Protein AF-A0A6L7WJX9-F1 (afdb_monomer_lite)

pLDDT: mean 88.28, std 10.83, range [40.16, 98.69]

Structure (mmCIF, N/CA/C/O backbone):
data_AF-A0A6L7WJX9-F1
#
_entry.id   AF-A0A6L7WJX9-F1
#
loop_
_atom_site.group_PDB
_atom_site.id
_atom_site.type_symbol
_atom_site.label_atom_id
_atom_site.label_alt_id
_atom_site.label_comp_id
_atom_site.label_asym_id
_atom_site.label_entity_id
_atom_site.label_seq_id
_atom_site.pdbx_PDB_ins_code
_atom_site.Cartn_x
_atom_site.Cartn_y
_atom_site.Cartn_z
_atom_site.occupancy
_atom_site.B_iso_or_equiv
_atom_site.auth_seq_id
_atom_site.auth_comp_id
_atom_site.auth_asym_id
_atom_site.auth_atom_id
_atom_site.pdbx_PDB_model_num
ATOM 1 N N . MET A 1 1 ? 18.287 21.547 -35.090 1.00 46.03 1 MET A N 1
ATOM 2 C CA . MET A 1 1 ? 19.249 21.208 -36.167 1.00 46.03 1 MET A CA 1
ATOM 3 C C . MET A 1 1 ? 20.548 20.565 -35.655 1.00 46.03 1 MET A C 1
ATOM 5 O O . MET A 1 1 ? 21.441 20.339 -36.454 1.00 46.03 1 MET A O 1
ATOM 9 N N . GLU A 1 2 ? 20.657 20.195 -34.375 1.00 58.66 2 GLU A N 1
ATOM 10 C CA . GLU A 1 2 ? 21.938 19.805 -33.749 1.00 58.66 2 GLU A CA 1
ATOM 11 C C . GLU A 1 2 ? 22.377 18.347 -34.028 1.00 58.66 2 GLU A C 1
ATOM 13 O O . GLU A 1 2 ? 23.565 18.066 -34.090 1.00 58.66 2 GLU A O 1
ATOM 18 N N . PHE A 1 3 ? 21.435 17.431 -34.307 1.00 70.94 3 PHE A N 1
ATOM 19 C CA . PHE A 1 3 ? 21.711 15.992 -34.526 1.00 70.94 3 PHE A CA 1
ATOM 20 C C . PHE A 1 3 ? 21.450 15.503 -35.963 1.00 70.94 3 PHE A C 1
ATOM 22 O O . PHE A 1 3 ? 21.614 14.326 -36.278 1.00 70.94 3 PHE A O 1
ATOM 29 N N . GLY A 1 4 ? 21.054 16.411 -36.862 1.00 78.19 4 GLY A N 1
ATOM 30 C CA . GLY A 1 4 ? 20.925 16.123 -38.293 1.00 78.19 4 GLY A CA 1
ATOM 31 C C . GLY A 1 4 ? 19.706 15.302 -38.742 1.00 78.19 4 GLY A C 1
ATOM 32 O O . GLY A 1 4 ? 19.761 14.775 -39.847 1.00 78.19 4 GLY A O 1
ATOM 33 N N . GLY A 1 5 ? 18.633 15.206 -37.949 1.00 82.44 5 GLY A N 1
ATOM 34 C CA . GLY A 1 5 ? 17.367 14.571 -38.361 1.00 82.44 5 GLY A CA 1
ATOM 35 C C . GLY A 1 5 ? 16.507 15.414 -39.323 1.00 82.44 5 GLY A C 1
ATOM 36 O O . GLY A 1 5 ? 16.820 16.582 -39.564 1.00 82.44 5 GLY A O 1
ATOM 37 N N . ALA A 1 6 ? 15.415 14.827 -39.835 1.00 85.31 6 ALA A N 1
ATOM 38 C CA . ALA A 1 6 ? 14.391 15.482 -40.673 1.00 85.31 6 ALA A CA 1
ATOM 39 C C . ALA A 1 6 ? 14.911 16.174 -41.959 1.00 85.31 6 ALA A C 1
ATOM 41 O O . ALA A 1 6 ? 14.464 17.261 -42.326 1.00 85.31 6 ALA A O 1
ATOM 42 N N . LYS A 1 7 ? 15.872 15.556 -42.652 1.00 89.06 7 LYS A N 1
ATOM 43 C CA . LYS A 1 7 ? 16.527 16.090 -43.860 1.00 89.06 7 LYS A CA 1
ATOM 44 C C . LYS A 1 7 ? 15.906 15.619 -45.170 1.00 89.06 7 LYS A C 1
ATOM 46 O O . LYS A 1 7 ? 15.986 16.335 -46.165 1.00 89.06 7 LYS A O 1
ATOM 51 N N . HIS A 1 8 ? 15.337 14.419 -45.187 1.00 91.00 8 HIS A N 1
ATOM 52 C CA . HIS A 1 8 ? 14.909 13.757 -46.416 1.00 91.00 8 HIS A CA 1
ATOM 53 C C . HIS A 1 8 ? 13.443 13.343 -46.352 1.00 91.00 8 HIS A C 1
ATOM 55 O O . HIS A 1 8 ? 12.904 13.038 -45.288 1.00 91.00 8 HIS A O 1
ATOM 61 N N . GLU A 1 9 ? 12.799 13.338 -47.512 1.00 90.19 9 GLU A N 1
ATOM 62 C CA . GLU A 1 9 ? 11.492 12.715 -47.703 1.00 90.19 9 GLU A CA 1
ATOM 63 C C . GLU A 1 9 ? 11.664 11.235 -48.038 1.00 90.19 9 GLU A C 1
ATOM 65 O O . GLU A 1 9 ? 12.666 10.831 -48.632 1.00 90.19 9 GLU A O 1
ATOM 70 N N . ILE A 1 10 ? 10.693 10.418 -47.634 1.00 90.31 10 ILE A N 1
ATOM 71 C CA . ILE A 1 10 ? 10.711 8.979 -47.874 1.00 90.31 10 ILE A CA 1
ATOM 72 C C . ILE A 1 10 ? 10.043 8.669 -49.216 1.00 90.31 10 ILE A C 1
ATOM 74 O O . ILE A 1 10 ? 8.945 9.151 -49.498 1.00 90.31 10 ILE A O 1
ATOM 78 N N . SER A 1 11 ? 10.711 7.856 -50.037 1.00 90.31 11 SER A N 1
ATOM 79 C CA . SER A 1 11 ? 10.164 7.360 -51.301 1.00 90.31 11 SER A CA 1
ATOM 80 C C . SER A 1 11 ? 9.472 6.024 -51.069 1.00 90.31 11 SER A C 1
ATOM 82 O O . SER A 1 11 ? 10.107 5.063 -50.638 1.00 90.31 11 SER A O 1
ATOM 84 N N . ILE A 1 12 ? 8.172 5.965 -51.345 1.00 90.62 12 ILE A N 1
ATOM 85 C CA . ILE A 1 12 ? 7.315 4.833 -51.002 1.00 90.62 12 ILE A CA 1
ATOM 86 C C . ILE A 1 12 ? 6.754 4.199 -52.272 1.00 90.62 12 ILE A C 1
ATOM 88 O O . ILE A 1 12 ? 6.201 4.867 -53.150 1.00 90.62 12 ILE A O 1
ATOM 92 N N . ARG A 1 13 ? 6.836 2.870 -52.335 1.00 90.56 13 ARG A N 1
ATOM 93 C CA . ARG A 1 13 ? 6.116 2.043 -53.301 1.00 90.56 13 ARG A CA 1
ATOM 94 C C . ARG A 1 13 ? 5.355 0.952 -52.560 1.00 90.56 13 ARG A C 1
ATOM 96 O O . ARG A 1 13 ? 5.950 0.176 -51.822 1.00 90.56 13 ARG A O 1
ATOM 103 N N . ILE A 1 14 ? 4.050 0.875 -52.796 1.00 89.50 14 ILE A N 1
ATOM 104 C CA . ILE A 1 14 ? 3.198 -0.189 -52.262 1.00 89.50 14 ILE A CA 1
ATOM 105 C C . ILE A 1 14 ? 2.921 -1.188 -53.383 1.00 89.50 14 ILE A C 1
ATOM 107 O O . ILE A 1 14 ? 2.525 -0.794 -54.479 1.00 89.50 14 ILE A O 1
ATOM 111 N N . ASP A 1 15 ? 3.182 -2.465 -53.126 1.00 88.00 15 ASP A N 1
ATOM 112 C CA . ASP A 1 15 ? 3.061 -3.541 -54.111 1.00 88.00 15 ASP A CA 1
ATOM 113 C C . ASP A 1 15 ? 2.699 -4.852 -53.408 1.00 88.00 15 ASP A C 1
ATOM 115 O O . ASP A 1 15 ? 3.409 -5.253 -52.491 1.00 88.00 15 ASP A O 1
ATOM 119 N N . ASN A 1 16 ? 1.604 -5.507 -53.805 1.00 84.75 16 ASN A N 1
ATOM 120 C CA . ASN A 1 16 ? 1.129 -6.770 -53.217 1.00 84.75 16 ASN A CA 1
ATOM 121 C C . ASN A 1 16 ? 1.119 -6.785 -51.675 1.00 84.75 16 ASN A C 1
ATOM 123 O O . ASN A 1 16 ? 1.626 -7.713 -51.050 1.00 84.75 16 ASN A O 1
ATOM 127 N N . ASN A 1 17 ? 0.558 -5.738 -51.060 1.00 90.56 17 ASN A N 1
ATOM 128 C CA . ASN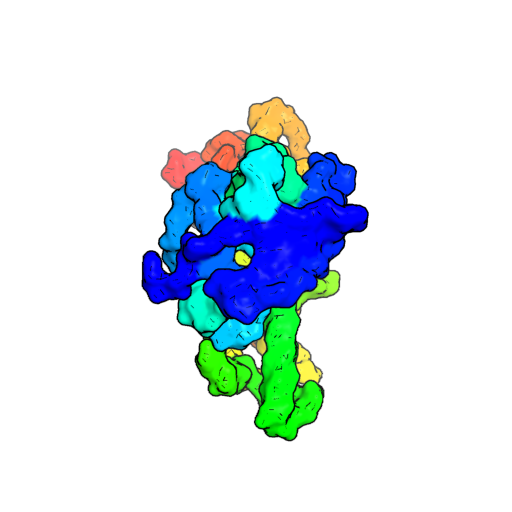 A 1 17 ? 0.503 -5.564 -49.603 1.00 90.56 17 ASN A CA 1
ATOM 129 C C . ASN A 1 17 ? 1.883 -5.463 -48.910 1.00 90.56 17 ASN A C 1
ATOM 131 O O . ASN A 1 17 ? 2.013 -5.681 -47.706 1.00 90.56 17 ASN A O 1
ATOM 135 N N . LEU A 1 18 ? 2.921 -5.106 -49.668 1.00 93.50 18 LEU A N 1
ATOM 136 C CA . LEU A 1 18 ? 4.258 -4.820 -49.163 1.00 93.50 18 LEU A CA 1
ATOM 137 C C . LEU A 1 18 ? 4.560 -3.331 -49.298 1.00 93.50 18 LEU A C 1
ATOM 139 O O . LEU A 1 18 ? 4.374 -2.730 -50.359 1.00 93.50 18 LEU A O 1
ATOM 143 N N . PHE A 1 19 ? 5.081 -2.755 -48.224 1.00 93.19 19 PHE A N 1
ATOM 144 C CA . PHE A 1 19 ? 5.652 -1.421 -48.187 1.00 93.19 19 PHE A CA 1
ATOM 145 C C . PHE A 1 19 ? 7.126 -1.500 -48.593 1.00 93.19 19 PHE A C 1
ATOM 147 O O . PHE A 1 19 ? 7.918 -2.150 -47.909 1.00 93.19 19 PHE A O 1
ATOM 154 N N . LYS A 1 20 ? 7.501 -0.849 -49.698 1.00 93.44 20 LYS A N 1
ATOM 155 C CA . LYS A 1 20 ? 8.874 -0.807 -50.219 1.00 93.44 20 LYS A CA 1
ATOM 156 C C . LYS A 1 20 ? 9.414 0.621 -50.165 1.00 93.44 20 LYS A C 1
ATOM 158 O O . LYS A 1 20 ? 8.763 1.544 -50.654 1.00 93.44 20 LYS A O 1
ATOM 163 N N . THR A 1 21 ? 10.606 0.794 -49.602 1.00 93.06 21 THR A N 1
ATOM 164 C CA . THR A 1 21 ? 11.293 2.090 -49.476 1.00 93.06 21 THR A CA 1
ATOM 165 C C . THR A 1 21 ? 12.809 1.928 -49.591 1.00 93.06 21 THR A C 1
ATOM 167 O O . THR A 1 21 ? 13.328 0.827 -49.449 1.00 93.06 21 THR A O 1
ATOM 170 N N . THR A 1 22 ? 13.524 3.025 -49.832 1.00 92.44 22 THR A N 1
ATOM 171 C CA . THR A 1 22 ? 14.996 3.091 -49.840 1.00 92.44 22 THR A CA 1
ATOM 172 C C . THR A 1 22 ? 15.466 4.411 -49.218 1.00 92.44 22 THR A C 1
ATOM 174 O O . THR A 1 22 ? 14.679 5.362 -49.138 1.00 92.44 22 THR A O 1
ATOM 177 N N . PHE A 1 23 ? 16.719 4.486 -48.758 1.00 92.25 23 PHE A N 1
ATOM 178 C CA . PHE A 1 23 ? 17.256 5.619 -47.996 1.00 92.25 23 PHE A CA 1
ATOM 179 C C . PHE A 1 23 ? 18.545 6.212 -48.617 1.00 92.25 23 PHE A C 1
ATOM 181 O O . PHE A 1 23 ? 19.578 6.325 -47.947 1.00 92.25 23 PHE A O 1
ATOM 188 N N . PRO A 1 24 ? 18.507 6.676 -49.883 1.00 88.75 24 PRO A N 1
ATOM 189 C CA . PRO A 1 24 ? 19.695 7.155 -50.599 1.00 88.75 24 PRO A CA 1
ATOM 190 C C . PRO A 1 24 ? 20.378 8.365 -49.939 1.00 88.75 24 PRO A C 1
ATOM 192 O O . PRO A 1 24 ? 21.584 8.552 -50.077 1.00 88.75 24 PRO A O 1
ATOM 195 N N . GLY A 1 25 ? 19.634 9.176 -49.180 1.00 85.69 25 GLY A N 1
ATOM 196 C CA . GLY A 1 25 ? 20.144 10.347 -48.458 1.00 85.69 25 GLY A CA 1
ATOM 197 C C . GLY A 1 25 ? 21.123 10.011 -47.329 1.00 85.69 25 GLY A C 1
ATOM 198 O O . GLY A 1 25 ? 21.889 10.874 -46.911 1.00 85.69 25 GLY A O 1
ATOM 199 N N . VAL A 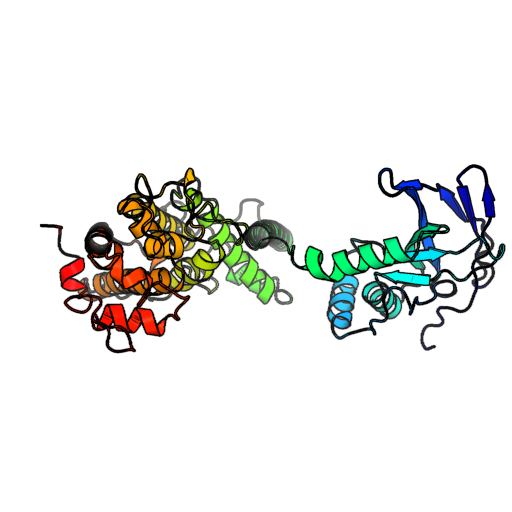1 26 ? 21.152 8.752 -46.877 1.00 88.44 26 VAL A N 1
ATOM 200 C CA . VAL A 1 26 ? 22.156 8.227 -45.933 1.00 88.44 26 VAL A CA 1
ATOM 201 C C . VAL A 1 26 ? 23.060 7.171 -46.576 1.00 88.44 26 VAL A C 1
ATOM 203 O O . VAL A 1 26 ? 23.691 6.394 -45.869 1.00 88.44 26 VAL A O 1
ATOM 206 N N . GLN A 1 27 ? 23.135 7.157 -47.915 1.00 87.94 27 GLN A N 1
ATOM 207 C CA . GLN A 1 27 ? 23.906 6.194 -48.714 1.00 87.94 27 GLN A CA 1
ATOM 208 C C . GLN A 1 27 ? 23.464 4.728 -48.532 1.00 87.94 27 GLN A C 1
ATOM 210 O O . GLN A 1 27 ? 24.220 3.808 -48.830 1.00 87.94 27 GLN A O 1
ATOM 215 N N . ASP A 1 28 ? 22.223 4.512 -48.090 1.00 87.06 28 ASP A N 1
ATOM 216 C CA . ASP A 1 28 ? 21.595 3.199 -47.929 1.00 87.06 28 ASP A CA 1
ATOM 217 C C . ASP A 1 28 ? 20.603 2.988 -49.084 1.00 87.06 28 ASP A C 1
ATOM 219 O O . ASP A 1 28 ? 19.447 3.420 -49.047 1.00 87.06 28 ASP A O 1
ATOM 223 N N . ASN A 1 29 ? 21.107 2.398 -50.170 1.00 88.75 29 ASN A N 1
ATOM 224 C CA . ASN A 1 29 ? 20.351 2.189 -51.408 1.00 88.75 29 ASN A CA 1
ATOM 225 C C . ASN A 1 29 ? 19.578 0.864 -51.425 1.00 88.75 29 ASN A C 1
ATOM 227 O O . ASN A 1 29 ? 18.922 0.553 -52.423 1.00 88.75 29 ASN A O 1
ATOM 231 N N . ASP A 1 30 ? 19.625 0.095 -50.338 1.00 90.44 30 ASP A N 1
ATOM 232 C CA . ASP A 1 30 ? 18.911 -1.167 -50.261 1.00 90.44 30 ASP A CA 1
ATOM 233 C C . ASP A 1 30 ? 17.398 -0.921 -50.238 1.00 90.44 30 ASP A C 1
ATOM 235 O O . ASP A 1 30 ? 16.889 0.068 -49.692 1.00 90.44 30 ASP A O 1
ATOM 239 N N . ILE A 1 31 ? 16.656 -1.824 -50.883 1.00 90.69 31 ILE A N 1
ATOM 240 C CA . ILE A 1 31 ? 15.195 -1.783 -50.871 1.00 90.69 31 ILE A CA 1
ATOM 241 C C . ILE A 1 31 ? 14.721 -2.479 -49.601 1.00 90.69 31 ILE A C 1
ATOM 243 O O . ILE A 1 31 ? 14.689 -3.707 -49.511 1.00 90.69 31 ILE A O 1
ATOM 247 N N . VAL A 1 32 ? 14.282 -1.682 -48.634 1.00 91.88 32 VAL A N 1
ATOM 248 C CA . VAL A 1 32 ? 13.617 -2.178 -47.434 1.00 91.88 32 VAL A CA 1
ATOM 249 C C . VAL A 1 32 ? 12.177 -2.519 -47.779 1.00 91.88 32 VAL A C 1
ATOM 251 O O . VAL A 1 32 ? 11.413 -1.667 -48.233 1.00 91.88 32 VAL A O 1
ATOM 254 N N . THR A 1 33 ? 11.816 -3.779 -47.552 1.00 93.00 33 THR A N 1
ATOM 255 C CA . THR A 1 33 ? 10.471 -4.313 -47.779 1.00 93.00 33 THR A CA 1
ATOM 256 C C . THR A 1 33 ? 9.878 -4.757 -46.448 1.00 93.00 33 THR A C 1
ATOM 258 O O . THR A 1 33 ? 10.530 -5.487 -45.706 1.00 93.00 33 THR A O 1
ATOM 261 N N . SER A 1 34 ? 8.653 -4.330 -46.144 1.00 94.44 34 SER A N 1
ATOM 262 C CA . SER A 1 34 ? 7.945 -4.695 -44.911 1.00 94.44 34 SER A CA 1
ATOM 263 C C . SER A 1 34 ? 6.470 -4.997 -45.200 1.00 94.44 34 SER A C 1
ATOM 265 O O . SER A 1 34 ? 5.883 -4.336 -46.064 1.00 94.44 34 SER A O 1
ATOM 267 N N . PRO A 1 35 ? 5.860 -6.002 -44.549 1.00 96.00 35 PRO A N 1
ATOM 268 C CA . PRO A 1 35 ? 4.443 -6.297 -44.723 1.00 96.00 35 PRO A CA 1
ATOM 269 C C . PRO A 1 35 ? 3.555 -5.159 -44.208 1.00 96.00 35 PRO A C 1
ATOM 271 O O . PRO A 1 35 ? 3.822 -4.551 -43.170 1.00 96.00 35 PRO A O 1
ATOM 274 N N . ILE A 1 36 ? 2.472 -4.893 -44.936 1.00 96.44 36 ILE A N 1
ATOM 275 C CA . ILE A 1 36 ? 1.402 -4.006 -44.484 1.00 96.44 36 ILE A CA 1
ATOM 276 C C . ILE A 1 36 ? 0.379 -4.842 -43.717 1.00 96.44 36 ILE A C 1
ATOM 278 O O . ILE A 1 36 ? -0.118 -5.861 -44.198 1.00 96.44 36 ILE A O 1
ATOM 282 N N . HIS A 1 37 ? 0.064 -4.384 -42.517 1.00 95.75 37 HIS A N 1
ATOM 283 C CA . HIS A 1 37 ? -0.951 -4.943 -41.638 1.00 95.75 37 HIS A CA 1
ATOM 284 C C . HIS A 1 37 ? -2.155 -4.008 -41.572 1.00 95.75 37 HIS A C 1
ATOM 286 O O . HIS A 1 37 ? -2.046 -2.828 -41.911 1.00 95.75 37 HIS A O 1
ATOM 292 N N . GLU A 1 38 ? -3.282 -4.520 -41.093 1.00 94.69 38 GLU A N 1
ATOM 293 C CA . GLU A 1 38 ? -4.502 -3.750 -40.880 1.00 94.69 38 GLU A CA 1
ATOM 294 C C . GLU A 1 38 ? -5.020 -3.984 -39.460 1.00 94.69 38 GLU A C 1
ATOM 296 O O . GLU A 1 38 ? -5.057 -5.118 -38.986 1.00 94.69 38 GLU A O 1
ATOM 301 N N . ASP A 1 39 ? -5.387 -2.909 -38.761 1.00 89.62 39 ASP A N 1
ATOM 302 C CA . ASP A 1 39 ? -6.066 -3.011 -37.470 1.00 89.62 39 ASP A CA 1
ATOM 303 C C . ASP A 1 39 ? -7.482 -3.570 -37.683 1.00 89.62 39 ASP A C 1
ATOM 305 O O . ASP A 1 39 ? -8.339 -2.862 -38.206 1.00 89.62 39 ASP A O 1
ATOM 309 N N . GLU A 1 40 ? -7.752 -4.792 -37.217 1.00 88.75 40 GLU A N 1
ATOM 310 C CA . GLU A 1 40 ? -8.999 -5.535 -37.499 1.00 88.75 40 GLU A CA 1
ATOM 311 C C . GLU A 1 40 ? -10.293 -4.768 -37.175 1.00 88.75 40 GLU A C 1
ATOM 313 O O . GLU A 1 40 ? -11.302 -4.924 -37.856 1.00 88.75 40 GLU A O 1
ATOM 318 N N . ILE A 1 41 ? -10.273 -3.925 -36.138 1.00 84.62 41 ILE A N 1
ATOM 319 C CA . ILE A 1 41 ? -11.445 -3.149 -35.701 1.00 84.62 41 ILE A CA 1
ATOM 320 C C . ILE A 1 41 ? -11.441 -1.737 -36.301 1.00 84.62 41 ILE A C 1
ATOM 322 O O . ILE A 1 41 ? -12.492 -1.185 -36.627 1.00 84.62 41 ILE A O 1
ATOM 326 N N . ALA A 1 42 ? -10.270 -1.104 -36.401 1.00 85.56 42 ALA A N 1
ATOM 327 C CA . ALA A 1 42 ? -10.173 0.297 -36.805 1.00 85.56 42 ALA A CA 1
ATOM 328 C C . ALA A 1 42 ? -10.098 0.485 -38.330 1.00 85.56 42 ALA A C 1
ATOM 330 O O . ALA A 1 42 ? -10.449 1.569 -38.807 1.00 85.56 42 ALA A O 1
ATOM 331 N N . GLY A 1 43 ? -9.659 -0.545 -39.063 1.00 90.69 43 GLY A N 1
ATOM 332 C CA . GLY A 1 43 ? -9.416 -0.534 -40.509 1.00 90.69 43 GLY A CA 1
ATOM 333 C C . GLY A 1 43 ? -8.154 0.234 -40.919 1.00 90.69 43 GLY A C 1
ATOM 334 O O . GLY A 1 43 ? -8.000 0.626 -42.074 1.00 90.69 43 GLY A O 1
ATOM 335 N N . PHE A 1 44 ? -7.261 0.545 -39.974 1.00 92.62 44 PHE A N 1
ATOM 336 C CA . PHE A 1 44 ? -6.057 1.323 -40.260 1.00 92.62 44 PHE A CA 1
ATOM 337 C C . PHE A 1 44 ? -4.932 0.438 -40.766 1.00 92.62 44 PHE A C 1
ATOM 339 O O . PHE A 1 44 ? -4.502 -0.487 -40.080 1.00 92.62 44 PHE A O 1
ATOM 346 N N . ARG A 1 45 ? -4.401 0.783 -41.941 1.00 95.06 45 ARG A N 1
ATOM 347 C CA . ARG A 1 45 ? -3.213 0.138 -42.498 1.00 95.06 45 ARG A CA 1
ATOM 348 C C . ARG A 1 45 ? -1.950 0.678 -41.843 1.00 95.06 45 ARG A C 1
ATOM 350 O O . ARG A 1 45 ? -1.787 1.892 -41.697 1.00 95.06 45 ARG A O 1
ATOM 357 N N . TYR A 1 46 ? -1.031 -0.208 -41.489 1.00 96.06 46 TYR A N 1
ATOM 358 C CA . TYR A 1 46 ? 0.240 0.169 -40.885 1.00 96.06 46 TYR A CA 1
ATOM 359 C C . TYR A 1 46 ? 1.372 -0.799 -41.236 1.00 96.06 46 TYR A C 1
ATOM 361 O O . TYR A 1 46 ? 1.148 -1.933 -41.643 1.00 96.06 46 TYR A O 1
ATOM 369 N N . THR A 1 47 ? 2.608 -0.351 -41.042 1.00 96.62 47 THR A N 1
ATOM 370 C CA . THR A 1 47 ? 3.823 -1.166 -41.180 1.00 96.62 47 THR A CA 1
ATOM 371 C C . THR A 1 47 ? 4.793 -0.877 -40.034 1.00 96.62 47 THR A C 1
ATOM 373 O O . THR A 1 47 ? 4.748 0.201 -39.437 1.00 96.62 47 THR A O 1
ATOM 376 N N . PHE A 1 48 ? 5.694 -1.812 -39.730 1.00 95.44 48 PHE A N 1
ATOM 377 C CA . PHE A 1 48 ? 6.809 -1.587 -38.808 1.00 95.44 48 PHE A CA 1
ATOM 378 C C . PHE A 1 48 ? 8.113 -1.418 -39.582 1.00 95.44 48 PHE A C 1
ATOM 380 O O . PHE A 1 48 ? 8.418 -2.209 -40.478 1.00 95.44 48 PHE A O 1
ATOM 387 N N . LEU A 1 49 ? 8.880 -0.380 -39.247 1.00 94.31 49 LEU A N 1
ATOM 388 C CA . LEU A 1 49 ? 10.144 -0.052 -39.907 1.00 94.31 49 LEU A CA 1
ATOM 389 C C . LEU A 1 49 ? 11.181 0.431 -38.890 1.00 94.31 49 LEU A C 1
ATOM 391 O O . LEU A 1 49 ? 10.842 1.119 -37.930 1.00 94.31 49 LEU A O 1
ATOM 395 N N . ASN A 1 50 ? 12.455 0.121 -39.137 1.00 93.12 50 ASN A N 1
ATOM 396 C CA . ASN A 1 50 ? 13.582 0.721 -38.425 1.00 93.12 50 ASN A CA 1
ATOM 397 C C . ASN A 1 50 ? 14.214 1.823 -39.289 1.00 93.12 50 ASN A C 1
ATOM 399 O O . ASN A 1 50 ? 14.928 1.541 -40.261 1.00 93.12 50 ASN A O 1
ATOM 403 N N . LEU A 1 51 ? 13.918 3.077 -38.959 1.00 93.19 51 LEU A N 1
ATOM 404 C CA . LEU A 1 51 ? 14.102 4.223 -39.848 1.00 93.19 51 LEU A CA 1
ATOM 405 C C . LEU A 1 51 ? 15.286 5.101 -39.430 1.00 93.19 51 LEU A C 1
ATOM 407 O O . LEU A 1 51 ? 15.406 5.395 -38.238 1.00 93.19 51 LEU A O 1
ATOM 411 N N . PRO A 1 52 ? 16.122 5.569 -40.377 1.00 93.94 52 PRO A N 1
ATOM 412 C CA . PRO A 1 52 ? 17.141 6.575 -40.091 1.00 93.94 52 PRO A CA 1
ATOM 413 C C . PRO A 1 52 ? 16.510 7.898 -39.645 1.00 93.94 52 PRO A C 1
ATOM 415 O O . PRO A 1 52 ? 15.495 8.331 -40.199 1.00 93.94 52 PRO A O 1
ATOM 418 N N . ILE A 1 53 ? 17.122 8.570 -38.669 1.00 93.06 53 ILE A N 1
ATOM 419 C CA . ILE A 1 53 ? 16.591 9.815 -38.084 1.00 93.06 53 ILE A CA 1
ATOM 420 C C . ILE A 1 53 ? 16.500 10.966 -39.097 1.00 93.06 53 ILE A C 1
ATOM 422 O O . ILE A 1 53 ? 15.699 11.886 -38.942 1.00 93.06 53 ILE A O 1
ATOM 426 N N . GLU A 1 54 ? 17.287 10.901 -40.168 1.00 93.44 54 GLU A N 1
ATOM 427 C CA . GLU A 1 54 ? 17.302 11.834 -41.289 1.00 93.44 54 GLU A CA 1
ATOM 428 C C . GLU A 1 54 ? 15.979 11.833 -42.073 1.00 93.44 54 GLU A C 1
ATOM 430 O O . GLU A 1 54 ? 15.663 12.826 -42.723 1.00 93.44 54 GLU A O 1
ATOM 435 N N . TYR A 1 55 ? 15.187 10.761 -41.984 1.00 91.88 55 TYR A N 1
ATOM 436 C CA . TYR A 1 55 ? 13.886 10.616 -42.651 1.00 91.88 55 TYR A CA 1
ATOM 437 C C . TYR A 1 55 ? 12.691 10.836 -41.712 1.00 91.88 55 TYR A C 1
ATOM 439 O O . TYR A 1 55 ? 11.542 10.800 -42.154 1.00 91.88 55 TYR A O 1
ATOM 447 N N . LEU A 1 56 ? 12.943 11.056 -40.418 1.00 90.94 56 LEU A N 1
ATOM 448 C CA . LEU A 1 56 ? 11.912 11.236 -39.400 1.00 90.94 56 LEU A CA 1
ATOM 449 C C . LEU A 1 56 ? 11.638 12.725 -39.176 1.00 90.94 56 LEU A C 1
ATOM 451 O O . LEU A 1 56 ? 12.506 13.458 -38.705 1.00 90.94 56 LEU A O 1
ATOM 455 N N . HIS A 1 57 ? 10.420 13.161 -39.489 1.00 89.06 57 HIS A N 1
ATOM 456 C CA . HIS A 1 57 ? 9.934 14.524 -39.265 1.00 89.06 57 HIS A CA 1
ATOM 457 C C . HIS A 1 57 ? 9.064 14.568 -38.010 1.00 89.06 57 HIS A C 1
ATOM 459 O O . HIS A 1 57 ? 8.455 13.570 -37.635 1.00 89.06 57 HIS A O 1
ATOM 465 N N . HIS A 1 58 ? 8.988 15.714 -37.346 1.00 83.94 58 HIS A N 1
ATOM 466 C CA . HIS A 1 58 ? 8.082 15.905 -36.214 1.00 83.94 58 HIS A CA 1
ATOM 467 C C . HIS A 1 58 ? 6.685 16.297 -36.718 1.00 83.94 58 HIS A C 1
ATOM 469 O O . HIS A 1 58 ? 6.569 17.084 -37.658 1.00 83.94 58 HIS A O 1
ATOM 475 N N . ASP A 1 59 ? 5.637 15.716 -36.129 1.00 79.69 59 ASP A N 1
ATOM 476 C CA . ASP A 1 59 ? 4.258 16.135 -36.373 1.00 79.69 59 ASP A CA 1
ATOM 477 C C . ASP A 1 59 ? 3.800 17.146 -35.311 1.00 79.69 59 ASP A C 1
ATOM 479 O O . ASP A 1 59 ? 3.562 16.777 -34.159 1.00 79.69 59 ASP A O 1
ATOM 483 N N . ASP A 1 60 ? 3.648 18.407 -35.716 1.00 70.44 60 ASP A N 1
ATOM 484 C CA . ASP A 1 60 ? 3.172 19.491 -34.845 1.00 70.44 60 ASP A CA 1
ATOM 485 C C . ASP A 1 60 ? 1.640 19.499 -34.668 1.00 70.44 60 ASP A C 1
ATOM 487 O O . ASP A 1 60 ? 1.113 20.259 -33.857 1.00 70.44 60 ASP A O 1
ATOM 491 N N . HIS A 1 61 ? 0.899 18.695 -35.439 1.00 67.75 61 HIS A N 1
ATOM 492 C CA . HIS A 1 61 ? -0.559 18.774 -35.530 1.00 67.75 61 HIS A CA 1
ATOM 493 C C . HIS A 1 61 ? -1.255 17.787 -34.588 1.00 67.75 61 HIS A C 1
ATOM 495 O O . HIS A 1 61 ? -2.144 18.171 -33.831 1.00 67.75 61 HIS A O 1
ATOM 501 N N . ILE A 1 62 ? -0.828 16.522 -34.587 1.00 62.31 62 ILE A N 1
ATOM 502 C CA . ILE A 1 62 ? -1.453 15.466 -33.778 1.00 62.31 62 ILE A CA 1
ATOM 503 C C . ILE A 1 62 ? -0.987 15.512 -32.315 1.00 62.31 62 ILE A C 1
ATOM 505 O O . ILE A 1 62 ? -1.701 15.075 -31.406 1.00 62.31 62 ILE A O 1
ATOM 509 N N . ASN A 1 63 ? 0.216 16.030 -32.054 1.00 62.38 63 ASN A N 1
ATOM 510 C CA . ASN A 1 63 ? 0.740 16.160 -30.698 1.00 62.38 63 ASN A CA 1
ATOM 511 C C . ASN A 1 63 ? 1.746 17.322 -30.587 1.00 62.38 63 ASN A C 1
ATOM 513 O O . ASN A 1 63 ? 2.953 17.096 -30.675 1.00 62.38 63 ASN A O 1
ATOM 517 N N . PRO A 1 64 ? 1.274 18.550 -30.314 1.00 58.53 64 PRO A N 1
ATOM 518 C CA . PRO A 1 64 ? 2.098 19.767 -30.299 1.00 58.53 64 PRO A CA 1
ATOM 519 C C . PRO A 1 64 ? 3.001 19.901 -29.054 1.00 58.53 64 PRO A C 1
ATOM 521 O O . PRO A 1 64 ? 3.448 20.994 -28.705 1.00 58.53 64 PRO A O 1
ATOM 524 N N . ARG A 1 65 ? 3.218 18.823 -28.290 1.00 61.00 65 ARG A N 1
ATOM 525 C CA . ARG A 1 65 ? 3.924 18.895 -27.004 1.00 61.00 65 ARG A CA 1
ATOM 526 C C . ARG A 1 65 ? 5.431 19.000 -27.216 1.00 61.00 65 ARG A C 1
ATOM 528 O O . ARG A 1 65 ? 6.058 18.082 -27.726 1.00 61.00 65 ARG A O 1
ATOM 535 N N . ALA A 1 66 ? 6.022 20.073 -26.697 1.00 60.06 66 ALA A N 1
ATOM 536 C CA . ALA A 1 66 ? 7.471 20.226 -26.646 1.00 60.06 66 ALA A CA 1
ATOM 537 C C . ALA A 1 66 ? 8.154 19.110 -25.822 1.00 60.06 66 ALA A C 1
ATOM 539 O O . ALA A 1 66 ? 7.575 18.514 -24.900 1.00 60.06 66 ALA A O 1
ATOM 540 N N . ILE A 1 67 ? 9.430 18.852 -26.128 1.00 64.12 67 ILE A N 1
ATOM 541 C CA . ILE A 1 67 ? 10.280 17.948 -25.345 1.00 64.12 67 ILE A CA 1
ATOM 542 C C . ILE A 1 67 ? 10.380 18.501 -23.913 1.00 64.12 67 ILE A C 1
ATOM 544 O O . ILE A 1 67 ? 10.835 19.619 -23.697 1.00 64.12 67 ILE A O 1
ATOM 548 N N . GLY A 1 68 ? 9.901 17.730 -22.935 1.00 61.41 68 GLY A N 1
ATOM 549 C CA . GLY A 1 68 ? 9.727 18.164 -21.547 1.00 61.41 68 GLY A CA 1
ATOM 550 C C . GLY A 1 68 ? 10.721 17.520 -20.579 1.00 61.41 68 GLY A C 1
ATOM 551 O O . GLY A 1 68 ? 11.544 16.685 -20.953 1.00 61.41 68 GLY A O 1
ATOM 552 N N . SER A 1 69 ? 10.585 17.853 -19.293 1.00 55.97 69 SER A N 1
ATOM 553 C CA . SER A 1 69 ? 11.496 17.476 -18.196 1.00 55.97 69 SER A CA 1
ATOM 554 C C . SER A 1 69 ? 11.691 15.967 -17.958 1.00 55.97 69 SER A C 1
ATOM 556 O O . SER A 1 69 ? 12.646 15.573 -17.291 1.00 55.97 69 SER A O 1
ATOM 558 N N . ASN A 1 70 ? 10.842 15.101 -18.524 1.00 62.16 70 ASN A N 1
ATOM 559 C CA . ASN A 1 70 ? 10.968 13.640 -18.413 1.00 62.16 70 ASN A CA 1
ATOM 560 C C . ASN A 1 70 ? 12.079 13.034 -19.288 1.00 62.16 70 ASN A C 1
ATOM 562 O O . ASN A 1 70 ? 12.379 11.850 -19.142 1.00 62.16 70 ASN A O 1
ATOM 566 N N . LEU A 1 71 ? 12.704 13.823 -20.167 1.00 77.81 71 LEU A N 1
ATOM 567 C CA . LEU A 1 71 ? 13.771 13.356 -21.053 1.00 77.81 71 LEU A CA 1
ATOM 568 C C . LEU A 1 71 ? 14.961 12.770 -20.277 1.00 77.81 71 LEU A C 1
ATOM 570 O O . LEU A 1 71 ? 15.461 11.710 -20.637 1.00 77.81 71 LEU A O 1
ATOM 574 N N . LYS A 1 72 ? 15.362 13.411 -19.171 1.00 75.19 72 LYS A N 1
ATOM 575 C CA . LYS A 1 72 ? 16.504 12.972 -18.353 1.00 75.19 72 LYS A CA 1
ATOM 576 C C . LYS A 1 72 ? 16.340 11.535 -17.846 1.00 75.19 72 LYS A C 1
ATOM 578 O O . LYS A 1 72 ? 17.271 10.747 -17.937 1.00 75.19 72 LYS A O 1
ATOM 583 N N . LYS A 1 73 ? 15.138 11.182 -17.378 1.00 77.88 73 LYS A N 1
ATOM 584 C CA . LYS A 1 73 ? 14.835 9.829 -16.886 1.00 77.88 73 LYS A CA 1
ATOM 585 C C . LYS A 1 73 ? 14.936 8.787 -17.999 1.00 77.88 73 LYS A C 1
ATOM 587 O O . LYS A 1 73 ? 15.476 7.718 -17.777 1.00 77.88 73 LYS A O 1
ATOM 592 N N . LEU A 1 74 ? 14.448 9.109 -19.198 1.00 81.88 74 LEU A N 1
ATOM 593 C CA . LEU A 1 74 ? 14.533 8.204 -20.350 1.00 81.88 74 LEU A CA 1
ATOM 594 C C . LEU A 1 74 ? 15.977 7.995 -20.819 1.00 81.88 74 LEU A C 1
ATOM 596 O O . LEU A 1 74 ? 16.338 6.879 -21.176 1.00 81.88 74 LEU A O 1
ATOM 600 N N . ILE A 1 75 ? 16.804 9.045 -20.789 1.00 84.31 75 ILE A N 1
ATOM 601 C CA . ILE A 1 75 ? 18.240 8.930 -21.077 1.00 84.31 75 ILE A CA 1
ATOM 602 C C . ILE A 1 75 ? 18.901 7.988 -20.065 1.00 84.31 75 ILE A C 1
ATOM 604 O O . ILE A 1 75 ? 19.631 7.091 -20.469 1.00 84.31 75 ILE A O 1
ATOM 608 N N . GLU A 1 76 ? 18.623 8.152 -18.768 1.00 80.75 76 GLU A N 1
ATOM 609 C CA . GLU A 1 76 ? 19.162 7.277 -17.718 1.00 80.75 76 GLU A CA 1
ATOM 610 C C . GLU A 1 76 ? 18.731 5.812 -17.902 1.00 80.75 76 GLU A C 1
ATOM 612 O O . GLU A 1 76 ? 19.561 4.916 -17.771 1.00 80.75 76 GLU A O 1
ATOM 617 N N . GLU A 1 77 ? 17.464 5.556 -18.239 1.00 84.56 77 GLU A N 1
ATOM 618 C CA . GLU A 1 77 ? 16.944 4.205 -18.501 1.00 84.56 77 GLU A CA 1
ATOM 619 C C . GLU A 1 77 ? 17.657 3.528 -19.679 1.00 84.56 77 GLU A C 1
ATOM 621 O O . GLU A 1 77 ? 18.174 2.420 -19.545 1.00 84.56 77 GLU A O 1
ATOM 626 N N . PHE A 1 78 ? 17.747 4.208 -20.824 1.00 86.62 78 PHE A N 1
ATOM 627 C CA . PHE A 1 78 ? 18.411 3.658 -22.007 1.00 86.62 78 PHE A CA 1
ATOM 628 C C . PHE A 1 78 ? 19.927 3.530 -21.819 1.00 86.62 78 PHE A C 1
ATOM 630 O O . PHE A 1 78 ? 20.522 2.566 -22.294 1.00 86.62 78 PHE A O 1
ATOM 637 N N . HIS A 1 79 ? 20.556 4.439 -21.068 1.00 84.12 79 HIS A N 1
ATOM 638 C CA . HIS A 1 79 ? 21.971 4.333 -20.707 1.00 84.12 79 HIS A CA 1
ATOM 639 C C . HIS A 1 79 ? 22.261 3.097 -19.838 1.00 84.12 79 HIS A C 1
ATOM 641 O O . HIS A 1 79 ? 23.357 2.546 -19.896 1.00 84.12 79 HIS A O 1
ATOM 647 N N . LYS A 1 80 ? 21.287 2.617 -19.050 1.00 82.75 80 LYS A N 1
ATOM 648 C CA . LYS A 1 80 ? 21.394 1.352 -18.296 1.00 82.75 80 LYS A CA 1
ATOM 649 C C . LYS A 1 80 ? 21.217 0.100 -19.168 1.00 82.75 80 LYS A C 1
ATOM 651 O O . LYS A 1 80 ? 21.234 -1.005 -18.636 1.00 82.75 80 LYS A O 1
ATOM 656 N N . GLY A 1 81 ? 21.025 0.249 -20.481 1.00 83.06 81 GLY A N 1
ATOM 657 C CA . GLY A 1 81 ? 20.803 -0.864 -21.405 1.00 83.06 81 GLY A CA 1
ATOM 658 C C . GLY A 1 81 ? 19.381 -1.433 -21.377 1.00 83.06 81 GLY A C 1
ATOM 659 O O . GLY A 1 81 ? 19.138 -2.484 -21.966 1.00 83.06 81 GLY A O 1
ATOM 660 N N . LEU A 1 82 ? 18.430 -0.762 -20.715 1.00 78.94 82 LEU A N 1
ATOM 661 C CA . LEU A 1 82 ? 17.030 -1.189 -20.703 1.00 78.94 82 LEU A CA 1
ATOM 662 C C . LEU A 1 82 ? 16.370 -0.872 -22.059 1.00 78.94 82 LEU A C 1
ATOM 664 O O . LEU A 1 82 ? 16.542 0.235 -22.576 1.00 78.94 82 LEU A O 1
ATOM 668 N N . PRO A 1 83 ? 15.614 -1.807 -22.668 1.00 83.19 83 PRO A N 1
ATOM 669 C CA . PRO A 1 83 ? 15.083 -1.620 -24.014 1.00 83.19 83 PRO A CA 1
ATOM 670 C C . PRO A 1 83 ? 13.872 -0.678 -24.051 1.00 83.19 83 PRO A C 1
ATOM 672 O O . PRO A 1 83 ? 13.088 -0.569 -23.106 1.00 83.19 83 PRO A O 1
ATOM 675 N N . GLN A 1 84 ? 13.646 -0.047 -25.206 1.00 85.06 84 GLN A N 1
ATOM 676 C CA . GLN A 1 84 ? 12.381 0.636 -25.476 1.00 85.06 84 GLN A CA 1
ATOM 677 C C . GLN A 1 84 ? 11.261 -0.394 -25.670 1.00 85.06 84 GLN A C 1
ATOM 679 O O . GLN A 1 84 ? 11.197 -1.064 -26.693 1.00 85.06 84 GLN A O 1
ATOM 684 N N . LEU A 1 85 ? 10.334 -0.458 -24.713 1.00 83.31 85 LEU A N 1
ATOM 685 C CA . LEU A 1 85 ? 9.229 -1.427 -24.739 1.00 83.31 85 LEU A CA 1
ATOM 686 C C . LEU A 1 85 ? 8.156 -1.137 -25.801 1.00 83.31 85 LEU A C 1
ATOM 688 O O . LEU A 1 85 ? 7.506 -2.051 -26.287 1.00 83.31 85 LEU A O 1
ATOM 692 N N . HIS A 1 86 ? 7.929 0.135 -26.137 1.00 84.94 86 HIS A N 1
ATOM 693 C CA . HIS A 1 86 ? 6.894 0.548 -27.094 1.00 84.94 86 HIS A CA 1
ATOM 694 C C . HIS A 1 86 ? 7.504 1.434 -28.169 1.00 84.94 86 HIS A C 1
ATOM 696 O O . HIS A 1 86 ? 8.072 2.474 -27.817 1.00 84.94 86 HIS A O 1
ATOM 702 N N . VAL A 1 87 ? 7.347 1.047 -29.438 1.00 90.44 87 VAL A N 1
ATOM 703 C CA . VAL A 1 87 ? 7.834 1.769 -30.627 1.00 90.44 87 VAL A CA 1
ATOM 704 C C . VAL A 1 87 ? 7.227 3.167 -30.758 1.00 90.44 87 VAL A C 1
ATOM 706 O O . VAL A 1 87 ? 6.167 3.450 -30.198 1.00 90.44 87 VAL A O 1
ATOM 709 N N . SER A 1 88 ? 7.910 4.048 -31.487 1.00 91.38 88 SER A N 1
ATOM 710 C CA . SER A 1 88 ? 7.361 5.366 -31.824 1.00 91.38 88 SER A CA 1
ATOM 711 C C . SER A 1 88 ? 6.252 5.226 -32.867 1.00 91.38 88 SER A C 1
ATOM 713 O O . SER A 1 88 ? 6.252 4.274 -33.651 1.00 91.38 88 SER A O 1
ATOM 715 N N . LEU A 1 89 ? 5.316 6.173 -32.893 1.00 93.06 89 LEU A N 1
ATOM 716 C CA . LEU A 1 89 ? 4.215 6.178 -33.854 1.00 93.06 89 LEU A CA 1
ATOM 717 C C . LEU A 1 89 ? 4.408 7.306 -34.861 1.00 93.06 89 LEU A C 1
ATOM 719 O O . LEU A 1 89 ? 4.657 8.457 -34.487 1.00 93.06 89 LEU A O 1
ATOM 723 N N . GLY A 1 90 ? 4.279 6.965 -36.138 1.00 92.75 90 GLY A N 1
ATOM 724 C CA . GLY A 1 90 ? 4.350 7.921 -37.229 1.00 92.75 90 GLY A CA 1
ATOM 725 C C . GLY A 1 90 ? 3.289 7.682 -38.289 1.00 92.75 90 GLY A C 1
ATOM 726 O O . GLY A 1 90 ? 2.600 6.664 -38.283 1.00 92.75 90 GLY A O 1
ATOM 727 N N . LEU A 1 91 ? 3.156 8.636 -39.200 1.00 92.56 91 LEU A N 1
ATOM 728 C CA . LEU A 1 91 ? 2.234 8.563 -40.326 1.00 92.56 91 LEU A CA 1
ATOM 729 C C . LEU A 1 91 ? 2.909 9.002 -41.620 1.00 92.56 91 LEU A C 1
ATOM 731 O O . LEU A 1 91 ? 3.850 9.803 -41.610 1.00 92.56 91 LEU A O 1
ATOM 735 N N . VAL A 1 92 ? 2.392 8.480 -42.726 1.00 92.62 92 VAL A N 1
ATOM 736 C CA . VAL A 1 92 ? 2.733 8.890 -44.088 1.00 92.62 92 VAL A CA 1
ATOM 737 C C . VAL A 1 92 ? 1.458 9.101 -44.892 1.00 92.62 92 VAL A C 1
ATOM 739 O O . VAL A 1 92 ? 0.482 8.367 -44.729 1.00 92.62 92 VAL A O 1
ATOM 742 N N . ASP A 1 93 ? 1.491 10.096 -45.775 1.00 88.12 93 ASP A N 1
ATOM 743 C CA . ASP A 1 93 ? 0.434 10.344 -46.752 1.00 88.12 93 ASP A CA 1
ATOM 744 C C . ASP A 1 93 ? 0.991 10.093 -48.153 1.00 88.12 93 ASP A C 1
ATOM 746 O O . ASP A 1 93 ? 1.838 10.847 -48.641 1.00 88.12 93 ASP A O 1
ATOM 750 N N . THR A 1 94 ? 0.546 9.002 -48.765 1.00 85.81 94 THR A N 1
ATOM 751 C CA . THR A 1 94 ? 0.939 8.557 -50.106 1.00 85.81 94 THR A CA 1
ATOM 752 C C . THR A 1 94 ? -0.017 9.056 -51.192 1.00 85.81 94 THR A C 1
ATOM 754 O O . THR A 1 94 ? 0.265 8.901 -52.381 1.00 85.81 94 THR A O 1
ATOM 757 N N . ARG A 1 95 ? -1.123 9.720 -50.818 1.00 80.38 95 ARG A N 1
ATOM 758 C CA . ARG A 1 95 ? -2.141 10.223 -51.760 1.00 80.38 95 ARG A CA 1
ATOM 759 C C . ARG A 1 95 ? -1.621 11.368 -52.629 1.00 80.38 95 ARG A C 1
ATOM 761 O O . ARG A 1 95 ? -2.076 11.537 -53.755 1.00 80.38 95 ARG A O 1
ATOM 768 N N . ASN A 1 96 ? -0.641 12.120 -52.125 1.00 66.81 96 ASN A N 1
ATOM 769 C CA . ASN A 1 96 ? -0.085 13.310 -52.778 1.00 66.81 96 ASN A CA 1
ATOM 770 C C . ASN A 1 96 ? 1.221 13.052 -53.556 1.00 66.81 96 ASN A C 1
ATOM 772 O O . ASN A 1 96 ? 1.842 14.000 -54.035 1.00 66.81 96 ASN A O 1
ATOM 776 N N . GLY A 1 97 ? 1.648 11.792 -53.707 1.00 71.25 97 GLY A N 1
ATOM 777 C CA . GLY A 1 97 ? 2.826 11.431 -54.497 1.00 71.25 97 GLY A CA 1
ATOM 778 C C . GLY A 1 97 ? 3.648 10.288 -53.905 1.00 71.25 97 GLY A C 1
ATOM 779 O O . GLY A 1 97 ? 3.348 9.751 -52.843 1.00 71.25 97 GLY A O 1
ATOM 780 N N . ARG A 1 98 ? 4.718 9.909 -54.617 1.00 71.44 98 ARG A N 1
ATOM 781 C CA . ARG A 1 98 ? 5.629 8.823 -54.202 1.00 71.44 98 ARG A CA 1
ATOM 782 C C . ARG A 1 98 ? 6.648 9.243 -53.141 1.00 71.44 98 ARG A C 1
ATOM 784 O O . ARG A 1 98 ? 7.184 8.373 -52.470 1.00 71.44 98 ARG A O 1
ATOM 791 N N . SER A 1 99 ? 6.922 10.540 -53.013 1.00 83.50 99 SER A N 1
ATOM 792 C CA . SER A 1 99 ? 7.794 11.112 -51.982 1.00 83.50 99 SER A CA 1
ATOM 793 C C . SER A 1 99 ? 6.928 11.837 -50.964 1.00 83.50 99 SER A C 1
ATOM 795 O O . SER A 1 99 ? 6.082 12.641 -51.353 1.00 83.50 99 SER A O 1
ATOM 797 N N . THR A 1 100 ? 7.097 11.534 -49.680 1.00 89.88 100 THR A N 1
ATOM 798 C CA . THR A 1 100 ? 6.310 12.160 -48.612 1.00 89.88 100 THR A CA 1
ATOM 799 C C . THR A 1 100 ? 7.123 12.307 -47.335 1.00 89.88 100 THR A C 1
ATOM 801 O O . THR A 1 100 ? 8.162 11.671 -47.148 1.00 89.88 100 THR A O 1
ATOM 804 N N . LYS A 1 101 ? 6.656 13.160 -46.424 1.00 90.06 101 LYS A N 1
ATOM 805 C CA . LYS A 1 101 ? 7.268 13.317 -45.102 1.00 90.06 101 LYS A CA 1
ATOM 806 C C . LYS A 1 101 ? 6.674 12.291 -44.154 1.00 90.06 101 LYS A C 1
ATOM 808 O O . LYS A 1 101 ? 5.468 12.292 -43.921 1.00 90.06 101 LYS A O 1
ATOM 813 N N . LEU A 1 102 ? 7.530 11.465 -43.562 1.00 90.81 102 LEU A N 1
ATOM 814 C CA . LEU A 1 102 ? 7.134 10.594 -42.465 1.00 90.81 102 LEU A CA 1
ATOM 815 C C . LEU A 1 102 ? 7.173 11.382 -41.163 1.00 90.81 102 LEU A C 1
ATOM 817 O O . LEU A 1 102 ? 8.245 11.795 -40.720 1.00 90.81 102 LEU A O 1
ATOM 821 N N . LYS A 1 103 ? 6.004 11.599 -40.564 1.00 90.31 103 LYS A N 1
ATOM 822 C CA . LYS A 1 103 ? 5.862 12.450 -39.381 1.00 90.31 103 LYS A CA 1
ATOM 823 C C . LYS A 1 103 ? 5.605 11.619 -38.128 1.00 90.31 103 LYS A C 1
ATOM 825 O O . LYS A 1 103 ? 4.679 10.814 -38.109 1.00 90.31 103 LYS A O 1
ATOM 830 N N . ILE A 1 104 ? 6.411 11.813 -37.085 1.00 89.25 104 ILE A N 1
ATOM 831 C CA . ILE A 1 104 ? 6.261 11.196 -35.763 1.00 89.25 104 ILE A CA 1
ATOM 832 C C . ILE A 1 104 ? 5.373 12.073 -34.885 1.00 89.25 104 ILE A C 1
ATOM 834 O O . ILE A 1 104 ? 5.730 13.207 -34.551 1.00 89.25 104 ILE A O 1
ATOM 838 N N . PHE A 1 105 ? 4.264 11.499 -34.429 1.00 86.50 105 PHE A N 1
ATOM 839 C CA . PHE A 1 105 ? 3.298 12.172 -33.561 1.00 86.50 105 PHE A CA 1
ATOM 840 C C . PHE A 1 105 ? 3.277 11.622 -32.124 1.00 86.50 105 PHE A C 1
ATOM 842 O O . PHE A 1 105 ? 2.808 12.303 -31.213 1.00 86.50 105 PHE A O 1
ATOM 849 N N . ASP A 1 106 ? 3.817 10.426 -31.872 1.00 83.00 106 ASP A N 1
ATOM 850 C CA . ASP A 1 106 ? 3.959 9.888 -30.513 1.00 83.00 106 ASP A CA 1
ATOM 851 C C . ASP A 1 106 ? 5.289 9.140 -30.325 1.00 83.00 106 ASP A C 1
ATOM 853 O O . ASP A 1 106 ? 5.839 8.550 -31.254 1.00 83.00 106 ASP A O 1
ATOM 857 N N . GLY A 1 107 ? 5.843 9.199 -29.112 1.00 82.19 107 GLY A N 1
ATOM 858 C CA . GLY A 1 107 ? 7.181 8.686 -28.791 1.00 82.19 107 GLY A CA 1
ATOM 859 C C . GLY A 1 107 ? 8.321 9.702 -28.940 1.00 82.19 107 GLY A C 1
ATOM 860 O O . GLY A 1 107 ? 9.488 9.322 -28.892 1.00 82.19 107 GLY A O 1
ATOM 861 N N . GLN A 1 108 ? 8.018 10.997 -29.061 1.00 80.56 108 GLN A N 1
ATOM 862 C CA . GLN A 1 108 ? 9.003 12.064 -29.306 1.00 80.56 108 GLN A CA 1
ATOM 863 C C . GLN A 1 108 ? 10.082 12.166 -28.210 1.00 80.56 108 GLN A C 1
ATOM 865 O O . GLN A 1 108 ? 11.264 12.275 -28.528 1.00 80.56 108 GLN A O 1
ATOM 870 N N . HIS A 1 109 ? 9.723 12.050 -26.921 1.00 81.94 109 HIS A N 1
ATOM 871 C CA . HIS A 1 109 ? 10.715 12.048 -25.830 1.00 81.94 109 HIS A CA 1
ATOM 872 C C . HIS A 1 109 ? 11.616 10.806 -25.857 1.00 81.94 109 HIS A C 1
ATOM 874 O O . HIS A 1 109 ? 12.788 10.907 -25.510 1.00 81.94 109 HIS A O 1
ATOM 880 N N . LYS A 1 110 ? 11.095 9.647 -26.287 1.00 86.44 110 LYS A N 1
ATOM 881 C CA . LYS A 1 110 ? 11.882 8.406 -26.415 1.00 86.44 110 LYS A CA 1
ATOM 882 C C . LYS A 1 110 ? 12.862 8.510 -27.579 1.00 86.44 110 LYS A C 1
ATOM 884 O O . LYS A 1 110 ? 14.046 8.247 -27.398 1.00 86.44 110 LYS A O 1
ATOM 889 N N . ALA A 1 111 ? 12.370 8.966 -28.733 1.00 86.56 111 ALA A N 1
ATOM 890 C CA . ALA A 1 111 ? 13.180 9.234 -29.913 1.00 86.56 111 ALA A CA 1
ATOM 891 C C . ALA A 1 111 ? 14.314 10.216 -29.587 1.00 86.56 111 ALA A C 1
ATOM 893 O O . ALA A 1 111 ? 15.475 9.919 -29.846 1.00 86.56 111 ALA A O 1
ATOM 894 N N . ALA A 1 112 ? 13.999 11.339 -28.935 1.00 87.25 112 ALA A N 1
ATOM 895 C CA . ALA A 1 112 ? 14.996 12.319 -28.520 1.00 87.25 112 ALA A CA 1
ATOM 896 C C . ALA A 1 112 ? 16.036 11.734 -27.548 1.00 87.25 112 ALA A C 1
ATOM 898 O O . ALA A 1 112 ? 17.227 11.963 -27.734 1.00 87.25 112 ALA A O 1
ATOM 899 N N . ALA A 1 113 ? 15.615 10.954 -26.544 1.00 87.81 113 ALA A N 1
ATOM 900 C CA . ALA A 1 113 ? 16.534 10.336 -25.585 1.00 87.81 113 ALA A CA 1
ATOM 901 C C . ALA A 1 113 ? 17.512 9.363 -26.260 1.00 87.81 113 ALA A C 1
ATOM 903 O O . ALA A 1 113 ? 18.702 9.394 -25.966 1.00 87.81 113 ALA A O 1
ATOM 904 N N . GLN A 1 114 ? 17.032 8.537 -27.193 1.00 88.94 114 GLN A N 1
ATOM 905 C CA . GLN A 1 114 ? 17.895 7.620 -27.940 1.00 88.94 114 GLN A CA 1
ATOM 906 C C . GLN A 1 114 ? 18.845 8.353 -28.892 1.00 88.94 114 GLN A C 1
ATOM 908 O O . GLN A 1 114 ? 20.022 8.005 -28.959 1.00 88.94 114 GLN A O 1
ATOM 913 N N . ILE A 1 115 ? 18.377 9.402 -29.576 1.00 89.31 115 ILE A N 1
ATOM 914 C CA . ILE A 1 115 ? 19.224 10.235 -30.446 1.00 89.31 115 ILE A CA 1
ATOM 915 C C . ILE A 1 115 ? 20.361 10.879 -29.643 1.00 89.31 115 ILE A C 1
ATOM 917 O O . ILE A 1 115 ? 21.503 10.885 -30.099 1.00 89.31 115 ILE A O 1
ATOM 921 N N . LEU A 1 116 ? 20.076 11.363 -28.430 1.00 88.38 116 LEU A N 1
ATOM 922 C CA . LEU A 1 116 ? 21.089 11.922 -27.527 1.00 88.38 116 LEU A CA 1
ATOM 923 C C . LEU A 1 116 ? 22.127 10.888 -27.073 1.00 88.38 116 LEU A C 1
ATOM 925 O O . LEU A 1 116 ? 23.266 11.251 -26.800 1.00 88.38 116 LEU A O 1
ATOM 929 N N . LEU A 1 117 ? 21.751 9.609 -27.032 1.00 88.94 117 LEU A N 1
ATOM 930 C CA . LEU A 1 117 ? 22.653 8.486 -26.762 1.00 88.94 117 LEU A CA 1
ATOM 931 C C . LEU A 1 117 ? 23.360 7.962 -28.027 1.00 88.94 117 LEU A C 1
ATOM 933 O O . LEU A 1 117 ? 24.020 6.928 -27.980 1.00 88.94 117 LEU A O 1
ATOM 937 N N . GLY A 1 118 ? 23.238 8.662 -29.160 1.00 89.69 118 GLY A N 1
ATOM 938 C CA . GLY A 1 118 ? 23.926 8.334 -30.410 1.00 89.69 118 GLY A CA 1
ATOM 939 C C . GLY A 1 118 ? 23.195 7.335 -31.310 1.00 89.69 118 GLY A C 1
ATOM 940 O O . GLY A 1 118 ? 23.740 6.935 -32.340 1.00 89.69 118 GLY A O 1
ATOM 941 N N . VAL A 1 119 ? 21.961 6.942 -30.978 1.00 91.38 119 VAL A N 1
ATOM 942 C CA . VAL A 1 119 ? 21.164 6.039 -31.820 1.00 91.38 119 VAL A CA 1
ATOM 943 C C . VAL A 1 119 ? 20.775 6.741 -33.124 1.00 91.38 119 VAL A C 1
ATOM 945 O O . VAL A 1 119 ? 20.193 7.826 -33.124 1.00 91.38 119 VAL A O 1
ATOM 948 N N . ARG A 1 120 ? 21.079 6.093 -34.255 1.00 92.19 120 ARG A N 1
ATOM 949 C CA . ARG A 1 120 ? 20.841 6.629 -35.609 1.00 92.19 120 ARG A CA 1
ATOM 950 C C . ARG A 1 120 ? 19.614 6.070 -36.319 1.00 92.19 120 ARG A C 1
ATOM 952 O O . ARG A 1 120 ? 19.178 6.660 -37.304 1.00 92.19 120 ARG A O 1
ATOM 959 N N . ARG A 1 121 ? 19.054 4.956 -35.841 1.00 92.94 121 ARG A N 1
ATOM 960 C CA . ARG A 1 121 ? 17.848 4.339 -36.407 1.00 92.94 121 ARG A CA 1
ATOM 961 C C . ARG A 1 121 ? 16.849 4.034 -35.302 1.00 92.94 121 ARG A C 1
ATOM 963 O O . ARG A 1 121 ? 17.247 3.533 -34.255 1.00 92.94 121 ARG A O 1
ATOM 970 N N . LEU A 1 122 ? 15.580 4.352 -35.533 1.00 92.06 122 LEU A N 1
ATOM 971 C CA . LEU A 1 122 ? 14.516 4.179 -34.548 1.00 92.06 122 LEU A CA 1
ATOM 972 C C . LEU A 1 122 ? 13.431 3.233 -35.077 1.00 92.06 122 LEU A C 1
ATOM 974 O O . LEU A 1 122 ? 13.020 3.372 -36.233 1.00 92.06 122 LEU A O 1
ATOM 978 N N . PRO A 1 123 ? 12.910 2.316 -34.241 1.00 93.56 123 PRO A N 1
ATOM 979 C CA . PRO A 1 123 ? 11.759 1.503 -34.599 1.00 93.56 123 PRO A CA 1
ATOM 980 C C . PRO A 1 123 ? 10.474 2.341 -34.543 1.00 93.56 123 PRO A C 1
ATOM 982 O O . PRO A 1 123 ? 10.159 2.976 -33.529 1.00 93.56 123 PRO A O 1
ATOM 985 N N . VAL A 1 124 ? 9.715 2.325 -35.639 1.00 94.50 124 VAL A N 1
ATOM 986 C CA . VAL A 1 124 ? 8.491 3.112 -35.813 1.00 94.50 124 VAL A CA 1
ATOM 987 C C . VAL A 1 124 ? 7.375 2.238 -36.378 1.00 94.50 124 VAL A C 1
ATOM 989 O O . VAL A 1 124 ? 7.571 1.513 -37.356 1.00 94.50 124 VAL A O 1
ATOM 992 N N . ARG A 1 125 ? 6.183 2.345 -35.784 1.00 95.44 125 ARG A N 1
ATOM 993 C CA . ARG A 1 125 ? 4.928 1.904 -36.399 1.00 95.44 125 ARG A CA 1
ATOM 994 C C . ARG A 1 125 ? 4.390 3.048 -37.249 1.00 95.44 125 ARG A C 1
ATOM 996 O O . ARG A 1 125 ? 4.086 4.117 -36.721 1.00 95.44 125 ARG A O 1
ATOM 1003 N N . VAL A 1 126 ? 4.298 2.827 -38.552 1.00 95.19 126 VAL A N 1
ATOM 1004 C CA . VAL A 1 126 ? 3.926 3.845 -39.535 1.00 95.19 126 VAL A CA 1
ATOM 1005 C C . VAL A 1 126 ? 2.522 3.562 -40.045 1.00 95.19 126 VAL A C 1
ATOM 1007 O O . VAL A 1 126 ? 2.304 2.536 -40.684 1.00 95.19 126 VAL A O 1
ATOM 1010 N N . PHE A 1 127 ? 1.585 4.467 -39.779 1.00 94.69 127 PHE A N 1
ATOM 1011 C CA . PHE A 1 127 ? 0.239 4.437 -40.345 1.00 94.69 127 PHE A CA 1
ATOM 1012 C C . PHE A 1 127 ? 0.250 4.970 -41.781 1.00 94.69 127 PHE A C 1
ATOM 1014 O O . PHE A 1 127 ? 0.862 6.005 -42.057 1.00 94.69 127 PHE A O 1
ATOM 1021 N N . ILE A 1 128 ? -0.420 4.260 -42.689 1.00 93.62 128 ILE A N 1
ATOM 1022 C CA . ILE A 1 128 ? -0.424 4.546 -44.128 1.00 93.62 128 ILE A CA 1
ATOM 1023 C C . ILE A 1 128 ? -1.786 5.116 -44.515 1.00 93.62 128 ILE A C 1
ATOM 1025 O O . ILE A 1 128 ? -2.790 4.405 -44.455 1.00 93.62 128 ILE A O 1
ATOM 1029 N N . ASP A 1 129 ? -1.803 6.383 -44.928 1.00 91.50 129 ASP A N 1
ATOM 1030 C CA . ASP A 1 129 ? -3.013 7.134 -45.288 1.00 91.50 129 ASP A CA 1
ATOM 1031 C C . ASP A 1 129 ? -4.136 7.063 -44.220 1.00 91.50 129 ASP A C 1
ATOM 1033 O O . ASP A 1 129 ? -5.284 6.773 -44.568 1.00 91.50 129 ASP A O 1
ATOM 1037 N N . PRO A 1 130 ? -3.847 7.276 -42.916 1.00 90.50 130 PRO A N 1
ATOM 1038 C CA . PRO A 1 130 ? -4.861 7.141 -41.874 1.00 90.50 130 PRO A CA 1
ATOM 1039 C C . PRO A 1 130 ? -5.905 8.267 -41.918 1.00 90.50 130 PRO A C 1
ATOM 1041 O O . PRO A 1 130 ? -5.651 9.367 -42.414 1.00 90.50 130 PRO A O 1
ATOM 1044 N N . ASP A 1 131 ? -7.057 8.013 -41.293 1.00 87.69 131 ASP A N 1
ATOM 1045 C CA . ASP A 1 131 ? -7.973 9.070 -40.856 1.00 87.69 131 ASP A CA 1
ATOM 1046 C C . ASP A 1 131 ? -7.336 9.811 -39.668 1.00 87.69 131 ASP A C 1
ATOM 1048 O O . ASP A 1 131 ? -7.226 9.281 -38.555 1.00 87.69 131 ASP A O 1
ATOM 1052 N N . THR A 1 132 ? -6.868 11.031 -39.927 1.00 82.38 132 THR A N 1
ATOM 1053 C CA . THR A 1 132 ? -6.116 11.842 -38.967 1.00 82.38 132 THR A CA 1
ATOM 1054 C C . THR A 1 132 ? -6.952 12.279 -37.768 1.00 82.38 132 THR A C 1
ATOM 1056 O O . THR A 1 132 ? -6.402 12.378 -36.672 1.00 82.38 132 THR A O 1
ATOM 1059 N N . ASP A 1 133 ? -8.264 12.470 -37.927 1.00 76.62 133 ASP A N 1
ATOM 1060 C CA . ASP A 1 133 ? -9.146 12.931 -36.846 1.00 76.62 133 ASP A CA 1
ATOM 1061 C C . ASP A 1 133 ? -9.414 11.808 -35.840 1.00 76.62 133 ASP A C 1
ATOM 1063 O O . ASP A 1 133 ? -9.352 11.996 -34.616 1.00 76.62 133 ASP A O 1
ATOM 1067 N N . ARG A 1 134 ? -9.639 10.592 -36.349 1.00 83.12 134 ARG A N 1
ATOM 1068 C CA . ARG A 1 134 ? -9.756 9.389 -35.512 1.00 83.12 134 ARG A CA 1
ATOM 1069 C C . ARG A 1 134 ? -8.441 9.072 -34.803 1.00 83.12 134 ARG A C 1
ATOM 1071 O O . ARG A 1 134 ? -8.459 8.719 -33.622 1.00 83.12 134 ARG A O 1
ATOM 1078 N N . LEU A 1 135 ? -7.308 9.233 -35.490 1.00 84.00 135 LEU A N 1
ATOM 1079 C CA . LEU A 1 135 ? -5.983 9.015 -34.908 1.00 84.00 135 LEU A CA 1
ATOM 1080 C C . LEU A 1 135 ? -5.664 10.044 -33.810 1.00 84.00 135 LEU A C 1
ATOM 1082 O O . LEU A 1 135 ? -5.171 9.668 -32.744 1.00 84.00 135 LEU A O 1
ATOM 1086 N N . LEU A 1 136 ? -6.015 11.317 -34.023 1.00 80.25 136 LEU A N 1
ATOM 1087 C CA . LEU A 1 136 ? -5.910 12.378 -33.020 1.00 80.25 136 LEU A CA 1
ATOM 1088 C C . LEU A 1 136 ? -6.765 12.061 -31.788 1.00 80.25 136 LEU A C 1
ATOM 1090 O O . LEU A 1 136 ? -6.253 12.070 -30.670 1.00 80.25 136 LEU A O 1
ATOM 1094 N N . THR A 1 137 ? -8.033 11.697 -31.989 1.00 76.75 137 THR A N 1
ATOM 1095 C CA . THR A 1 137 ? -8.959 11.330 -30.904 1.00 76.75 137 THR A CA 1
ATOM 1096 C C . THR A 1 137 ? -8.406 10.179 -30.060 1.00 76.75 137 THR A C 1
ATOM 1098 O O . THR A 1 137 ? -8.370 10.260 -28.828 1.00 76.75 137 THR A O 1
ATOM 1101 N N . ALA A 1 138 ? -7.909 9.122 -30.712 1.00 81.56 138 ALA A N 1
ATOM 1102 C CA . ALA A 1 138 ? -7.298 7.981 -30.036 1.00 81.56 138 ALA A CA 1
ATOM 1103 C C . ALA A 1 138 ? -6.054 8.388 -29.224 1.00 81.56 138 ALA A C 1
ATOM 1105 O O . ALA A 1 138 ? -5.931 8.015 -28.055 1.00 81.56 138 ALA A O 1
ATOM 1106 N N . ASN A 1 139 ? -5.167 9.204 -29.802 1.00 78.38 139 ASN A N 1
ATOM 1107 C CA . ASN A 1 139 ? -3.96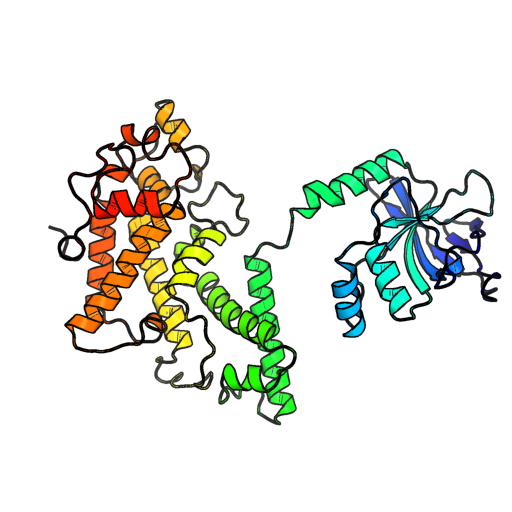4 9.697 -29.131 1.00 78.38 139 ASN A CA 1
ATOM 1108 C C . ASN A 1 139 ? -4.298 10.586 -27.914 1.00 78.38 139 ASN A C 1
ATOM 1110 O O . ASN A 1 139 ? -3.685 10.468 -26.848 1.00 78.38 139 ASN A O 1
ATOM 1114 N N . THR A 1 140 ? -5.318 11.442 -28.023 1.00 71.62 140 THR A N 1
ATOM 1115 C CA . THR A 1 140 ? -5.795 12.280 -26.915 1.00 71.62 140 THR A CA 1
ATOM 1116 C C . THR A 1 140 ? -6.377 11.436 -25.781 1.00 71.62 140 THR A C 1
ATOM 1118 O O . THR A 1 140 ? -6.041 11.677 -24.618 1.00 71.62 140 THR A O 1
ATOM 1121 N N . HIS A 1 141 ? -7.181 10.412 -26.084 1.00 73.75 141 HIS A N 1
ATOM 1122 C CA . HIS A 1 141 ? -7.721 9.491 -25.075 1.00 73.75 141 HIS A CA 1
ATOM 1123 C C . HIS A 1 141 ? -6.619 8.687 -24.374 1.00 73.75 141 HIS A C 1
ATOM 1125 O O . HIS A 1 141 ? -6.632 8.565 -23.144 1.00 73.75 141 HIS A O 1
ATOM 1131 N N . ALA A 1 142 ? -5.632 8.201 -25.134 1.00 67.50 142 ALA A N 1
ATOM 1132 C CA . ALA A 1 142 ? -4.460 7.514 -24.599 1.00 67.50 142 ALA A CA 1
ATOM 1133 C C . ALA A 1 142 ? -3.669 8.416 -23.638 1.00 67.50 142 ALA A C 1
ATOM 1135 O O . ALA A 1 142 ? -3.297 7.996 -22.544 1.00 67.50 142 ALA A O 1
ATOM 1136 N N . GLY A 1 143 ? -3.466 9.684 -24.011 1.00 59.28 143 GLY A N 1
ATOM 1137 C CA . GLY A 1 143 ? -2.704 10.659 -23.233 1.00 59.28 143 GLY A CA 1
ATOM 1138 C C . GLY A 1 143 ? -3.409 11.238 -22.000 1.00 59.28 143 GLY A C 1
ATOM 1139 O O . GLY A 1 143 ? -2.723 11.817 -21.151 1.00 59.28 143 GLY A O 1
ATOM 1140 N N . THR A 1 144 ? -4.735 11.099 -21.895 1.00 59.19 144 THR A N 1
ATOM 1141 C CA . THR A 1 144 ? -5.566 11.681 -20.825 1.00 59.19 144 THR A CA 1
ATOM 1142 C C . THR A 1 144 ? -6.247 10.600 -19.979 1.00 59.19 144 THR A C 1
ATOM 1144 O O . THR A 1 144 ? -5.730 10.249 -18.920 1.00 59.19 144 THR A O 1
ATOM 1147 N N . THR A 1 145 ? -7.375 10.054 -20.438 1.00 55.06 145 THR A N 1
ATOM 1148 C CA . THR A 1 145 ? -8.240 9.126 -19.694 1.00 55.06 145 THR A CA 1
ATOM 1149 C C . THR A 1 145 ? -7.563 7.785 -19.426 1.00 55.06 145 THR A C 1
ATOM 1151 O O . THR A 1 145 ? -7.601 7.289 -18.302 1.00 55.06 145 THR A O 1
ATOM 1154 N N . LEU A 1 146 ? -6.892 7.210 -20.428 1.00 55.97 146 LEU A N 1
ATOM 1155 C CA . LEU A 1 146 ? -6.248 5.896 -20.299 1.00 55.97 146 LEU A CA 1
ATOM 1156 C C . LEU A 1 146 ? -4.882 5.975 -19.605 1.00 55.97 146 LEU A C 1
ATOM 1158 O O . LEU A 1 146 ? -4.489 5.038 -18.919 1.00 55.97 146 LEU A O 1
ATOM 1162 N N . ARG A 1 147 ? -4.185 7.118 -19.680 1.00 44.00 147 ARG A N 1
ATOM 1163 C CA . ARG A 1 147 ? -2.941 7.367 -18.927 1.00 44.00 147 ARG A CA 1
ATOM 1164 C C . ARG A 1 147 ? -3.134 7.294 -17.407 1.00 44.00 147 ARG A C 1
ATOM 1166 O O . ARG A 1 147 ? -2.173 7.078 -16.675 1.00 44.00 147 ARG A O 1
ATOM 1173 N N . GLN A 1 148 ? -4.365 7.477 -16.926 1.00 40.16 148 GLN A N 1
ATOM 1174 C CA . GLN A 1 148 ? -4.725 7.315 -15.515 1.00 40.16 148 GLN A CA 1
ATOM 1175 C C . GLN A 1 148 ? -4.854 5.846 -15.080 1.00 40.16 148 GLN A C 1
ATOM 1177 O O . GLN A 1 148 ? -5.102 5.599 -13.898 1.00 40.16 148 GLN A O 1
ATOM 1182 N N . VAL A 1 149 ? -4.699 4.886 -15.998 1.00 46.44 149 VAL A N 1
ATOM 1183 C CA . VAL A 1 149 ? -4.584 3.447 -15.720 1.00 46.44 149 VAL A CA 1
ATOM 1184 C C . VAL A 1 149 ? -3.097 3.114 -15.542 1.00 46.44 149 VAL A C 1
ATOM 1186 O O . VAL A 1 149 ? -2.487 2.388 -16.321 1.00 46.44 149 VAL A O 1
ATOM 1189 N N . ALA A 1 150 ? -2.460 3.741 -14.552 1.00 46.31 150 ALA A N 1
ATOM 1190 C CA . ALA A 1 150 ? -1.161 3.270 -14.081 1.00 46.31 150 ALA A CA 1
ATOM 1191 C C . ALA A 1 150 ? -1.341 1.865 -13.484 1.00 46.31 150 ALA A C 1
ATOM 1193 O O . ALA A 1 150 ? -2.418 1.574 -12.970 1.00 46.31 150 ALA A O 1
ATOM 1194 N N . PHE A 1 151 ? -0.302 1.021 -13.525 1.00 45.59 151 PHE A N 1
ATOM 1195 C CA . PHE A 1 151 ? -0.320 -0.250 -12.793 1.00 45.59 151 PHE A CA 1
ATOM 1196 C C . PHE A 1 151 ? -0.801 -0.012 -11.363 1.00 45.59 151 PHE A C 1
ATOM 1198 O O . PHE A 1 151 ? -0.249 0.855 -10.671 1.00 45.59 151 PHE A O 1
ATOM 1205 N N . ASP A 1 152 ? -1.814 -0.771 -10.943 1.00 57.97 152 ASP A N 1
ATOM 1206 C CA . ASP A 1 152 ? -2.313 -0.711 -9.578 1.00 57.97 152 ASP A CA 1
ATOM 1207 C C . ASP A 1 152 ? -1.149 -0.922 -8.612 1.00 57.97 152 ASP A C 1
ATOM 1209 O O . ASP A 1 152 ? -0.224 -1.702 -8.865 1.00 57.97 152 ASP A O 1
ATOM 1213 N N . LYS A 1 153 ? -1.155 -0.181 -7.502 1.00 59.28 153 LYS A N 1
ATOM 1214 C CA . LYS A 1 153 ? -0.030 -0.186 -6.561 1.00 59.28 153 LYS A CA 1
ATOM 1215 C C . LYS A 1 153 ? 0.313 -1.598 -6.082 1.00 59.28 153 LYS A C 1
ATOM 1217 O O . LYS A 1 153 ? 1.489 -1.880 -5.908 1.00 59.28 153 LYS A O 1
ATOM 1222 N N . SER A 1 154 ? -0.678 -2.474 -5.906 1.00 57.50 154 SER A N 1
ATOM 1223 C CA . SER A 1 154 ? -0.479 -3.886 -5.552 1.00 57.50 154 SER A CA 1
ATOM 1224 C C . SER A 1 154 ? 0.396 -4.625 -6.572 1.00 57.50 154 SER A C 1
ATOM 1226 O O . SER A 1 154 ? 1.350 -5.293 -6.187 1.00 57.50 154 SER A O 1
ATOM 1228 N N . VAL A 1 155 ? 0.156 -4.421 -7.871 1.00 63.22 155 VAL A N 1
ATOM 1229 C CA . VAL A 1 155 ? 0.959 -5.004 -8.959 1.00 63.22 155 VAL A CA 1
ATOM 1230 C C . VAL A 1 155 ? 2.392 -4.471 -8.927 1.00 63.22 155 VAL A C 1
ATOM 1232 O O . VAL A 1 155 ? 3.343 -5.233 -9.088 1.00 63.22 155 VAL A O 1
ATOM 1235 N N . GLN A 1 156 ? 2.575 -3.175 -8.649 1.00 58.34 156 GLN A N 1
ATOM 1236 C CA . GLN A 1 156 ? 3.915 -2.596 -8.484 1.00 58.34 156 GLN A CA 1
ATOM 1237 C C . GLN A 1 156 ? 4.680 -3.203 -7.295 1.00 58.34 156 GLN A C 1
ATOM 1239 O O . GLN A 1 156 ? 5.899 -3.341 -7.373 1.00 58.34 156 GLN A O 1
ATOM 1244 N N . ARG A 1 157 ? 3.991 -3.559 -6.199 1.00 64.06 157 ARG A N 1
ATOM 1245 C CA . ARG A 1 157 ? 4.618 -4.190 -5.021 1.00 64.06 157 ARG A CA 1
ATOM 1246 C C . ARG A 1 157 ? 5.009 -5.637 -5.276 1.00 64.06 157 ARG A C 1
ATOM 1248 O O . ARG A 1 157 ? 6.138 -5.996 -4.958 1.00 64.06 157 ARG A O 1
ATOM 1255 N N . SER A 1 158 ? 4.138 -6.413 -5.917 1.00 67.00 158 SER A N 1
ATOM 1256 C CA . SER A 1 158 ? 4.455 -7.786 -6.324 1.00 67.00 158 SER A CA 1
ATOM 1257 C C . SER A 1 158 ? 5.681 -7.817 -7.248 1.00 67.00 158 SER A C 1
ATOM 1259 O O . SER A 1 158 ? 6.612 -8.587 -7.023 1.00 67.00 158 SER A O 1
ATOM 1261 N N . LEU A 1 159 ? 5.778 -6.864 -8.188 1.00 66.94 159 LEU A N 1
ATOM 1262 C CA . LEU A 1 159 ? 6.980 -6.686 -9.010 1.00 66.94 159 LEU A CA 1
ATOM 1263 C C . LEU A 1 159 ? 8.226 -6.356 -8.168 1.00 66.94 159 LEU A C 1
ATOM 1265 O O . LEU A 1 159 ? 9.307 -6.868 -8.441 1.00 66.94 159 LEU A O 1
ATOM 1269 N N . GLY A 1 160 ? 8.089 -5.521 -7.135 1.00 62.69 160 GLY A N 1
ATOM 1270 C CA . GLY A 1 160 ? 9.170 -5.227 -6.191 1.00 62.69 160 GLY A CA 1
ATOM 1271 C C . GLY A 1 160 ? 9.659 -6.458 -5.421 1.00 62.69 160 GLY A C 1
ATOM 1272 O O . GLY A 1 160 ? 10.865 -6.605 -5.233 1.00 62.69 160 GLY A O 1
ATOM 1273 N N . SER A 1 161 ? 8.746 -7.353 -5.031 1.00 72.88 161 SER A N 1
ATOM 1274 C CA . SER A 1 161 ? 9.062 -8.633 -4.382 1.00 72.88 161 SER A CA 1
ATOM 1275 C C . SER A 1 161 ? 9.868 -9.546 -5.316 1.00 72.88 161 SER A C 1
ATOM 1277 O O . SER A 1 161 ? 10.941 -10.022 -4.942 1.00 72.88 161 SER A O 1
ATOM 1279 N N . SER A 1 162 ? 9.434 -9.693 -6.575 1.00 72.69 162 SER A N 1
ATOM 1280 C CA . SER A 1 162 ? 10.170 -10.463 -7.591 1.00 72.69 162 SER A CA 1
ATOM 1281 C C . SER A 1 162 ? 11.557 -9.883 -7.883 1.00 72.69 162 SER A C 1
ATOM 1283 O O . SER A 1 162 ? 12.525 -10.629 -8.009 1.00 72.69 162 SER A O 1
ATOM 1285 N N . LEU A 1 163 ? 11.677 -8.552 -7.946 1.00 74.44 163 LEU A N 1
ATOM 1286 C CA . LEU A 1 163 ? 12.963 -7.879 -8.143 1.00 74.44 163 LEU A CA 1
ATOM 1287 C C . LEU A 1 163 ? 13.919 -8.097 -6.965 1.00 74.44 163 LEU A C 1
ATOM 1289 O O . LEU A 1 163 ? 15.125 -8.156 -7.183 1.00 74.44 163 LEU A O 1
ATOM 1293 N N . LEU A 1 164 ? 13.420 -8.225 -5.730 1.00 83.62 164 LEU A N 1
ATOM 1294 C CA . LEU A 1 164 ? 14.276 -8.548 -4.589 1.00 83.62 164 LEU A CA 1
ATOM 1295 C C . LEU A 1 164 ? 14.848 -9.963 -4.687 1.00 83.62 164 LEU A C 1
ATOM 1297 O O . LEU A 1 164 ? 16.035 -10.131 -4.425 1.00 83.62 164 LEU A O 1
ATOM 1301 N N . ALA A 1 165 ? 14.028 -10.951 -5.059 1.00 78.62 165 ALA A N 1
ATOM 1302 C CA . ALA A 1 165 ? 14.471 -12.340 -5.201 1.00 78.62 165 ALA A CA 1
ATOM 1303 C C . ALA A 1 165 ? 15.625 -12.451 -6.211 1.00 78.62 165 ALA A C 1
ATOM 1305 O O . ALA A 1 165 ? 16.705 -12.921 -5.872 1.00 78.62 165 ALA A O 1
ATOM 1306 N N . ASP A 1 166 ? 15.463 -11.844 -7.387 1.00 81.00 166 ASP A N 1
ATOM 1307 C CA . ASP A 1 166 ? 16.508 -11.791 -8.415 1.00 81.00 166 ASP A CA 1
ATOM 1308 C C . ASP A 1 166 ? 17.786 -11.045 -7.952 1.00 81.00 166 ASP A C 1
ATOM 1310 O O . ASP A 1 166 ? 18.906 -11.351 -8.369 1.00 81.00 166 ASP A O 1
ATOM 1314 N N . ARG A 1 167 ? 17.664 -10.061 -7.051 1.00 86.06 167 ARG A N 1
ATOM 1315 C CA . ARG A 1 167 ? 18.828 -9.390 -6.437 1.00 86.06 167 ARG A CA 1
ATOM 1316 C C . ARG A 1 167 ? 19.524 -10.261 -5.396 1.00 86.06 167 ARG A C 1
ATOM 1318 O O . ARG A 1 167 ? 20.745 -10.166 -5.281 1.00 86.06 167 ARG A O 1
ATOM 1325 N N . MET A 1 168 ? 18.783 -11.080 -4.654 1.00 88.69 168 MET A N 1
ATOM 1326 C CA . MET A 1 168 ? 19.353 -12.053 -3.718 1.00 88.69 168 MET A CA 1
ATOM 1327 C C . MET A 1 168 ? 20.148 -13.121 -4.467 1.00 88.69 168 MET A C 1
ATOM 1329 O O . MET A 1 168 ? 21.290 -13.378 -4.099 1.00 88.69 168 MET A O 1
ATOM 1333 N N . ASP A 1 169 ? 19.608 -13.653 -5.563 1.00 85.81 169 ASP A N 1
ATOM 1334 C CA . ASP A 1 169 ? 20.291 -14.666 -6.378 1.00 85.81 169 ASP A CA 1
ATOM 1335 C C . ASP A 1 169 ? 21.581 -14.120 -6.996 1.00 85.81 169 ASP A C 1
ATOM 1337 O O . ASP A 1 169 ? 22.639 -14.746 -6.918 1.00 85.81 169 ASP A O 1
ATOM 1341 N N . ARG A 1 170 ? 21.540 -12.886 -7.514 1.00 87.25 170 ARG A N 1
ATOM 1342 C CA . ARG A 1 170 ? 22.752 -12.203 -7.989 1.00 87.25 170 ARG A CA 1
ATOM 1343 C C . ARG A 1 170 ? 23.772 -11.970 -6.883 1.00 87.25 170 ARG A C 1
ATOM 1345 O O . ARG A 1 170 ? 24.956 -12.181 -7.108 1.00 87.25 170 ARG A O 1
ATOM 1352 N N . TYR A 1 171 ? 23.335 -11.562 -5.693 1.00 91.25 171 TYR A N 1
ATOM 1353 C CA . TYR A 1 171 ? 24.238 -11.398 -4.555 1.00 91.25 171 TYR A CA 1
ATOM 1354 C C . TYR A 1 171 ? 24.916 -12.719 -4.165 1.00 91.25 171 TYR A C 1
ATOM 1356 O O . TYR A 1 171 ? 26.124 -12.733 -3.926 1.00 91.25 171 TYR A O 1
ATOM 1364 N N . ARG A 1 172 ? 24.165 -13.829 -4.142 1.00 89.69 172 ARG A N 1
ATOM 1365 C CA . ARG A 1 172 ? 24.706 -15.170 -3.872 1.00 89.69 172 ARG A CA 1
ATOM 1366 C C . ARG A 1 172 ? 25.760 -15.552 -4.902 1.00 89.69 172 ARG A C 1
ATOM 1368 O O . ARG A 1 172 ? 26.880 -15.885 -4.520 1.00 89.69 172 ARG A O 1
ATOM 1375 N N . HIS A 1 173 ? 25.439 -15.395 -6.184 1.00 90.19 173 HIS A N 1
ATOM 1376 C CA . HIS A 1 173 ? 26.363 -15.659 -7.283 1.00 90.19 173 HIS A CA 1
ATOM 1377 C C . HIS A 1 173 ? 27.642 -14.806 -7.187 1.00 90.19 173 HIS A C 1
ATOM 1379 O O . HIS A 1 173 ? 28.747 -15.342 -7.232 1.00 90.19 173 HIS A O 1
ATOM 1385 N N . ASP A 1 174 ? 27.513 -13.491 -6.985 1.00 90.88 174 ASP A N 1
ATOM 1386 C CA . ASP A 1 174 ? 28.651 -12.565 -6.898 1.00 90.88 174 ASP A CA 1
ATOM 1387 C C . ASP A 1 174 ? 29.571 -12.859 -5.701 1.00 90.88 174 ASP A C 1
ATOM 1389 O O . ASP A 1 174 ? 30.773 -12.594 -5.753 1.00 90.88 174 ASP A O 1
ATOM 1393 N N . CYS A 1 175 ? 29.010 -13.388 -4.611 1.00 91.06 175 CYS A N 1
ATOM 1394 C CA . CYS A 1 175 ? 29.741 -13.736 -3.394 1.00 91.06 175 CYS A CA 1
ATOM 1395 C C . CYS A 1 175 ? 30.173 -15.210 -3.331 1.00 91.06 175 CYS A C 1
ATOM 1397 O O . CYS A 1 175 ? 30.765 -15.604 -2.326 1.00 91.06 175 CYS A O 1
ATOM 1399 N N . GLY A 1 176 ? 29.887 -16.017 -4.360 1.00 90.38 176 GLY A N 1
ATOM 1400 C CA . GLY A 1 176 ? 30.194 -17.451 -4.377 1.00 90.38 176 GLY A CA 1
ATOM 1401 C C . GLY A 1 176 ? 29.492 -18.237 -3.265 1.00 90.38 176 GLY A C 1
ATOM 1402 O O . GLY A 1 176 ? 30.101 -19.121 -2.667 1.00 90.38 176 GLY A O 1
ATOM 1403 N N . ARG A 1 177 ? 28.249 -17.864 -2.945 1.00 90.25 177 ARG A N 1
ATOM 1404 C CA . ARG A 1 177 ? 27.402 -18.510 -1.932 1.00 90.25 177 ARG A CA 1
ATOM 1405 C C . ARG A 1 177 ? 26.488 -19.548 -2.577 1.00 90.25 177 ARG A C 1
ATOM 1407 O O . ARG A 1 177 ? 26.162 -19.433 -3.758 1.00 90.25 177 ARG A O 1
ATOM 1414 N N . ASP A 1 178 ? 26.042 -20.508 -1.774 1.00 84.75 178 ASP A N 1
ATOM 1415 C CA . ASP A 1 178 ? 25.055 -21.504 -2.193 1.00 84.75 178 ASP A CA 1
ATOM 1416 C C . ASP A 1 178 ? 23.698 -20.853 -2.525 1.00 84.75 178 ASP A C 1
ATOM 1418 O O . ASP A 1 178 ? 23.360 -19.783 -2.008 1.00 84.75 178 ASP A O 1
ATOM 1422 N N . GLU A 1 179 ? 22.905 -21.509 -3.379 1.00 76.44 179 GLU A N 1
ATOM 1423 C CA . GLU A 1 179 ? 21.601 -21.003 -3.848 1.00 76.44 179 GLU A CA 1
ATOM 1424 C C . GLU A 1 179 ? 20.602 -20.778 -2.699 1.00 76.44 179 GLU A C 1
ATOM 1426 O O . GLU A 1 179 ? 19.837 -19.814 -2.724 1.00 76.44 179 GLU A O 1
ATOM 1431 N N . ASP A 1 180 ? 20.680 -21.602 -1.652 1.00 76.50 180 ASP A N 1
ATOM 1432 C CA . ASP A 1 180 ? 19.806 -21.538 -0.476 1.00 76.50 180 ASP A CA 1
ATOM 1433 C C . ASP A 1 180 ? 20.412 -20.743 0.693 1.00 76.50 180 ASP A C 1
ATOM 1435 O O . ASP A 1 180 ? 19.834 -20.679 1.779 1.00 76.50 180 ASP A O 1
ATOM 1439 N N . ASP A 1 181 ? 21.581 -20.118 0.511 1.00 82.62 181 ASP A N 1
ATOM 1440 C CA . ASP A 1 181 ? 22.198 -19.340 1.580 1.00 82.62 181 ASP A CA 1
ATOM 1441 C C . ASP A 1 181 ? 21.348 -18.098 1.900 1.00 82.62 181 ASP A C 1
ATOM 1443 O O . ASP A 1 181 ? 21.065 -17.258 1.040 1.00 82.62 181 ASP A O 1
ATOM 1447 N N . GLU A 1 182 ? 20.945 -17.976 3.163 1.00 87.81 182 GLU A N 1
ATOM 1448 C CA . GLU A 1 182 ? 20.200 -16.845 3.725 1.00 87.81 182 GLU A CA 1
ATOM 1449 C C . GLU A 1 182 ? 20.928 -16.221 4.935 1.00 87.81 182 GLU A C 1
ATOM 1451 O O . GLU A 1 182 ? 20.343 -15.469 5.718 1.00 87.81 182 GLU A O 1
ATOM 1456 N N . SER A 1 183 ? 22.232 -16.491 5.082 1.00 91.00 183 SER A N 1
ATOM 1457 C CA . SER A 1 183 ? 23.083 -15.996 6.179 1.00 91.00 183 SER A CA 1
ATOM 1458 C C . SER A 1 183 ? 23.483 -14.514 6.078 1.00 91.00 183 SER A C 1
ATOM 1460 O O . SER A 1 183 ? 24.240 -14.016 6.913 1.00 91.00 183 SER A O 1
ATOM 1462 N N . PHE A 1 184 ? 22.987 -13.786 5.076 1.00 94.06 184 PHE A N 1
ATOM 1463 C CA . PHE A 1 184 ? 23.232 -12.354 4.872 1.00 94.06 184 PHE A CA 1
ATOM 1464 C C . PHE A 1 184 ? 22.011 -11.508 5.244 1.00 94.06 184 PHE A C 1
ATOM 1466 O O . PHE A 1 184 ? 20.891 -12.006 5.315 1.00 94.06 184 PHE A O 1
ATOM 1473 N N . SER A 1 185 ? 22.214 -10.215 5.496 1.00 95.88 185 SER A N 1
ATOM 1474 C CA . SER A 1 185 ? 21.156 -9.284 5.903 1.00 95.88 185 SER A CA 1
ATOM 1475 C C . SER A 1 185 ? 20.639 -8.407 4.759 1.00 95.88 185 SER A C 1
ATOM 1477 O O . SER A 1 185 ? 21.275 -8.234 3.716 1.00 95.88 185 SER A O 1
ATOM 1479 N N . GLU A 1 186 ? 19.502 -7.747 4.991 1.00 95.69 186 GLU A N 1
ATOM 1480 C CA . GLU A 1 186 ? 18.981 -6.696 4.106 1.00 95.69 186 GLU A CA 1
ATOM 1481 C C . GLU A 1 186 ? 20.003 -5.564 3.904 1.00 95.69 186 GLU A C 1
ATOM 1483 O O . GLU A 1 186 ? 20.099 -4.972 2.825 1.00 95.69 186 GLU A O 1
ATOM 1488 N N . ARG A 1 187 ? 20.785 -5.255 4.947 1.00 95.69 187 ARG A N 1
ATOM 1489 C CA . ARG A 1 187 ? 21.820 -4.224 4.883 1.00 95.69 187 ARG A CA 1
ATOM 1490 C C . ARG A 1 187 ? 23.020 -4.657 4.049 1.00 95.69 187 ARG A C 1
ATOM 1492 O O . ARG A 1 187 ? 23.591 -3.807 3.369 1.00 95.69 187 ARG A O 1
ATOM 1499 N N . ASP A 1 188 ? 23.366 -5.941 4.048 1.00 95.38 188 ASP A N 1
ATOM 1500 C CA . ASP A 1 188 ? 24.441 -6.474 3.204 1.00 95.38 188 ASP A CA 1
ATOM 1501 C C . ASP A 1 188 ? 24.083 -6.359 1.723 1.00 95.38 188 ASP A C 1
ATOM 1503 O O . ASP A 1 188 ? 24.888 -5.855 0.940 1.00 95.38 188 ASP A O 1
ATOM 1507 N N . LEU A 1 189 ? 22.839 -6.690 1.357 1.00 92.94 189 LEU A N 1
ATOM 1508 C CA . LEU A 1 189 ? 22.337 -6.502 -0.007 1.00 92.94 189 LEU A CA 1
ATOM 1509 C C . LEU A 1 189 ? 22.442 -5.039 -0.459 1.00 92.94 189 LEU A C 1
ATOM 1511 O O . LEU A 1 189 ? 22.942 -4.742 -1.542 1.00 92.94 189 LEU A O 1
ATOM 1515 N N . VAL A 1 190 ? 21.996 -4.100 0.377 1.00 92.44 190 VAL A N 1
ATOM 1516 C CA . VAL A 1 190 ? 22.052 -2.664 0.055 1.00 92.44 190 VAL A CA 1
ATOM 1517 C C . VAL A 1 190 ? 23.496 -2.161 -0.031 1.00 92.44 190 VAL A C 1
ATOM 1519 O O . VAL A 1 190 ? 23.813 -1.343 -0.895 1.00 92.44 190 VAL A O 1
ATOM 1522 N N . ASN A 1 191 ? 24.384 -2.667 0.826 1.00 93.50 191 ASN A N 1
ATOM 1523 C CA . ASN A 1 191 ? 25.806 -2.337 0.795 1.00 93.50 191 ASN A CA 1
ATOM 1524 C C . ASN A 1 191 ? 26.523 -2.901 -0.441 1.00 93.50 191 ASN A C 1
ATOM 1526 O O . ASN A 1 191 ? 27.499 -2.290 -0.877 1.00 93.50 191 ASN A O 1
ATOM 1530 N N . HIS A 1 192 ? 26.064 -4.026 -0.997 1.00 92.75 192 HIS A N 1
ATOM 1531 C CA . HIS A 1 192 ? 26.563 -4.583 -2.259 1.00 92.75 192 HIS A CA 1
ATOM 1532 C C . HIS A 1 192 ? 26.083 -3.748 -3.450 1.00 92.75 192 HIS A C 1
ATOM 1534 O O . HIS A 1 192 ? 26.883 -3.221 -4.221 1.00 92.75 192 HIS A O 1
ATOM 1540 N N . PHE A 1 193 ? 24.774 -3.502 -3.540 1.00 87.94 193 PHE A N 1
ATOM 1541 C CA . PHE A 1 193 ? 24.152 -2.731 -4.621 1.00 87.94 193 PHE A CA 1
ATOM 1542 C C . PHE A 1 193 ? 24.094 -1.220 -4.320 1.00 87.94 193 PHE A C 1
ATOM 1544 O O . PHE A 1 193 ? 23.034 -0.595 -4.403 1.00 87.94 193 PHE A O 1
ATOM 1551 N N . LYS A 1 194 ? 25.235 -0.594 -3.985 1.00 85.56 194 LYS A N 1
ATOM 1552 C CA . LYS A 1 194 ? 25.282 0.812 -3.512 1.00 85.56 194 LYS A CA 1
ATOM 1553 C C . LYS A 1 194 ? 24.604 1.807 -4.457 1.00 85.56 194 LYS A C 1
ATOM 1555 O O . LYS A 1 194 ? 23.891 2.700 -3.993 1.00 85.56 194 LYS A O 1
ATOM 1560 N N . SER A 1 195 ? 24.790 1.650 -5.768 1.00 79.00 195 SER A N 1
ATOM 1561 C CA . SER A 1 195 ? 24.183 2.505 -6.802 1.00 79.00 195 SER A CA 1
ATOM 1562 C C . SER A 1 195 ? 22.653 2.405 -6.861 1.00 79.00 195 SER A C 1
ATOM 1564 O O . SER A 1 195 ? 22.001 3.311 -7.379 1.00 79.00 195 SER A O 1
ATOM 1566 N N . GLU A 1 196 ? 22.072 1.352 -6.286 1.00 83.19 196 GLU A N 1
ATOM 1567 C CA . GLU A 1 196 ? 20.635 1.079 -6.256 1.00 83.19 196 GLU A CA 1
ATOM 1568 C C . GLU A 1 196 ? 20.065 1.057 -4.827 1.00 83.19 196 GLU A C 1
ATOM 1570 O O . GLU A 1 196 ? 18.951 0.589 -4.608 1.00 83.19 196 GLU A O 1
ATOM 1575 N N . SER A 1 197 ? 20.782 1.609 -3.840 1.00 83.62 197 SER A N 1
ATOM 1576 C CA . SER A 1 197 ? 20.419 1.523 -2.413 1.00 83.62 197 SER A CA 1
ATOM 1577 C C . SER A 1 197 ? 18.965 1.909 -2.107 1.00 83.62 197 SER A C 1
ATOM 1579 O O . SER A 1 197 ? 18.297 1.277 -1.287 1.00 83.62 197 SER A O 1
ATOM 1581 N N . ARG A 1 198 ? 18.450 2.955 -2.772 1.00 83.06 198 ARG A N 1
ATOM 1582 C CA . ARG A 1 198 ? 17.063 3.418 -2.606 1.00 83.06 198 ARG A CA 1
ATOM 1583 C C . ARG A 1 198 ? 16.051 2.402 -3.137 1.00 83.06 198 ARG A C 1
ATOM 1585 O O . ARG A 1 198 ? 15.017 2.191 -2.507 1.00 83.06 198 ARG A O 1
ATOM 1592 N N . GLU A 1 199 ? 16.347 1.805 -4.284 1.00 84.44 199 GLU A N 1
ATOM 1593 C CA . GLU A 1 199 ? 15.491 0.811 -4.927 1.00 84.44 199 GLU A CA 1
ATOM 1594 C C . GLU A 1 199 ? 15.517 -0.489 -4.125 1.00 84.44 199 GLU A C 1
ATOM 1596 O O . GLU A 1 199 ? 14.456 -1.012 -3.808 1.00 84.44 199 GLU A O 1
ATOM 1601 N N . MET A 1 200 ? 16.694 -0.920 -3.661 1.00 88.88 200 MET A N 1
ATOM 1602 C CA . MET A 1 200 ? 16.841 -2.076 -2.774 1.00 88.88 200 MET A CA 1
ATOM 1603 C C . MET A 1 200 ? 16.056 -1.916 -1.475 1.00 88.88 200 MET A C 1
ATOM 1605 O O . MET A 1 200 ? 15.306 -2.814 -1.100 1.00 88.88 200 MET A O 1
ATOM 1609 N N . LYS A 1 201 ? 16.143 -0.747 -0.819 1.00 92.19 201 LYS A N 1
ATOM 1610 C CA . LYS A 1 201 ? 15.316 -0.466 0.363 1.00 92.19 201 LYS A CA 1
ATOM 1611 C C . LYS A 1 201 ? 13.828 -0.563 0.039 1.00 92.19 201 LYS A C 1
ATOM 1613 O O . LYS A 1 201 ? 13.068 -1.113 0.831 1.00 92.19 201 LYS A O 1
ATOM 1618 N N . ARG A 1 202 ? 13.400 -0.054 -1.120 1.00 88.25 202 ARG A N 1
ATOM 1619 C CA . ARG A 1 202 ? 12.007 -0.179 -1.554 1.00 88.25 202 ARG A CA 1
ATOM 1620 C C . ARG A 1 202 ? 11.618 -1.645 -1.762 1.00 88.25 202 ARG A C 1
ATOM 1622 O O . ARG A 1 202 ? 10.572 -2.029 -1.263 1.00 88.25 202 ARG A O 1
ATOM 1629 N N . TYR A 1 203 ? 12.440 -2.444 -2.438 1.00 88.44 203 TYR A N 1
ATOM 1630 C CA . TYR A 1 203 ? 12.157 -3.856 -2.712 1.00 88.44 203 TYR A CA 1
ATOM 1631 C C . TYR A 1 203 ? 12.023 -4.687 -1.434 1.00 88.44 203 TYR A C 1
ATOM 1633 O O . TYR A 1 203 ? 11.081 -5.463 -1.315 1.00 88.44 203 TYR A O 1
ATOM 1641 N N . VAL A 1 204 ? 12.892 -4.458 -0.443 1.00 92.62 204 VAL A N 1
ATOM 1642 C CA . VAL A 1 204 ? 12.802 -5.089 0.886 1.00 92.62 204 VAL A CA 1
ATOM 1643 C C . VAL A 1 204 ? 11.457 -4.805 1.548 1.00 92.62 204 VAL A C 1
ATOM 1645 O O . VAL A 1 204 ? 10.735 -5.726 1.917 1.00 92.62 204 VAL A O 1
ATOM 1648 N N . ILE A 1 205 ? 11.081 -3.530 1.659 1.00 94.12 205 ILE A N 1
ATOM 1649 C CA . ILE A 1 205 ? 9.819 -3.155 2.310 1.00 94.12 205 ILE A CA 1
ATOM 1650 C C . ILE A 1 205 ? 8.607 -3.604 1.484 1.00 94.12 205 ILE A C 1
ATOM 1652 O O . ILE A 1 205 ? 7.574 -3.969 2.044 1.00 94.12 205 ILE A O 1
ATOM 1656 N N . ASP A 1 206 ? 8.716 -3.595 0.158 1.00 88.06 206 ASP A N 1
ATOM 1657 C CA . ASP A 1 206 ? 7.656 -4.062 -0.729 1.00 88.06 206 ASP A CA 1
ATOM 1658 C C . ASP A 1 206 ? 7.434 -5.572 -0.597 1.00 88.06 206 ASP A C 1
ATOM 1660 O O . ASP A 1 206 ? 6.274 -5.971 -0.565 1.00 88.06 206 ASP A O 1
ATOM 1664 N N . ARG A 1 207 ? 8.485 -6.382 -0.388 1.00 90.94 207 ARG A N 1
ATOM 1665 C CA . ARG A 1 207 ? 8.345 -7.808 -0.043 1.00 90.94 207 ARG A CA 1
ATOM 1666 C C . ARG A 1 207 ? 7.564 -7.999 1.254 1.00 90.94 207 ARG A C 1
ATOM 1668 O O . ARG A 1 207 ? 6.644 -8.799 1.270 1.00 90.94 207 ARG A O 1
ATOM 1675 N N . VAL A 1 208 ? 7.860 -7.245 2.317 1.00 95.75 208 VAL A N 1
ATOM 1676 C CA . VAL A 1 208 ? 7.114 -7.356 3.592 1.00 95.75 208 VAL A CA 1
ATOM 1677 C C . VAL A 1 208 ? 5.631 -7.017 3.396 1.00 95.75 208 VAL A C 1
ATOM 1679 O O . VAL A 1 208 ? 4.754 -7.740 3.864 1.00 95.75 208 VAL A O 1
ATOM 1682 N N . ARG A 1 209 ? 5.332 -5.937 2.663 1.00 95.00 209 ARG A N 1
ATOM 1683 C CA . ARG A 1 209 ? 3.947 -5.542 2.343 1.00 95.00 209 ARG A CA 1
ATOM 1684 C C . ARG A 1 209 ? 3.224 -6.599 1.520 1.00 95.00 209 ARG A C 1
ATOM 1686 O O . ARG A 1 209 ? 2.063 -6.890 1.803 1.00 95.00 209 ARG A O 1
ATOM 1693 N N . ASP A 1 210 ? 3.895 -7.129 0.503 1.00 90.06 210 ASP A N 1
ATOM 1694 C CA . ASP A 1 210 ? 3.371 -8.176 -0.369 1.00 90.06 210 ASP A CA 1
ATOM 1695 C C . ASP A 1 210 ? 3.073 -9.431 0.454 1.00 90.06 210 ASP A C 1
ATOM 1697 O O . ASP A 1 210 ? 1.922 -9.850 0.484 1.00 90.06 210 ASP A O 1
ATOM 1701 N N . SER A 1 211 ? 4.029 -9.902 1.265 1.00 93.38 211 SER A N 1
ATOM 1702 C CA . SER A 1 211 ? 3.855 -11.045 2.168 1.00 93.38 211 SER A CA 1
ATOM 1703 C C . SER A 1 211 ? 2.648 -10.902 3.093 1.00 93.38 211 SER A C 1
ATOM 1705 O O . SER A 1 211 ? 1.892 -11.854 3.239 1.00 93.38 211 SER A O 1
ATOM 1707 N N . VAL A 1 212 ? 2.413 -9.723 3.683 1.00 96.81 212 VAL A N 1
ATOM 1708 C CA . VAL A 1 212 ? 1.206 -9.477 4.496 1.00 96.81 212 VAL A CA 1
ATOM 1709 C C . VAL A 1 212 ? -0.060 -9.494 3.633 1.00 96.81 212 VAL A C 1
ATOM 1711 O O . VAL A 1 212 ? -1.083 -10.051 4.029 1.00 96.81 212 VAL A O 1
ATOM 1714 N N . THR A 1 213 ? -0.021 -8.862 2.458 1.00 92.19 213 THR A N 1
ATOM 1715 C CA . THR A 1 213 ? -1.178 -8.725 1.556 1.00 92.19 213 THR A CA 1
ATOM 1716 C C . THR A 1 213 ? -1.647 -10.066 1.008 1.00 92.19 213 THR A C 1
ATOM 1718 O O . THR A 1 213 ? -2.849 -10.327 0.932 1.00 92.19 213 THR A O 1
ATOM 1721 N N . THR A 1 214 ? -0.699 -10.886 0.565 1.00 89.44 214 THR A N 1
ATOM 1722 C CA . THR A 1 214 ? -0.951 -12.147 -0.127 1.00 89.44 214 THR A CA 1
ATOM 1723 C C . THR A 1 214 ? -0.987 -13.331 0.828 1.00 89.44 214 THR A C 1
ATOM 1725 O O . THR A 1 214 ? -1.306 -14.431 0.374 1.00 89.44 214 THR A O 1
ATOM 1728 N N . HIS A 1 215 ? -0.714 -13.117 2.124 1.00 94.19 215 HIS A N 1
ATOM 1729 C CA . HIS A 1 215 ? -0.725 -14.167 3.137 1.00 94.19 215 HIS A CA 1
ATOM 1730 C C . HIS A 1 215 ? -2.020 -14.993 3.049 1.00 94.19 215 HIS A C 1
ATOM 1732 O O . HIS A 1 215 ? -3.111 -14.408 3.025 1.00 94.19 215 HIS A O 1
ATOM 1738 N N . PRO A 1 216 ? -1.939 -16.336 2.995 1.00 90.19 216 PRO A N 1
ATOM 1739 C CA . PRO A 1 216 ? -3.112 -17.191 2.818 1.00 90.19 216 PRO A CA 1
ATOM 1740 C C . PRO A 1 216 ? -4.146 -17.001 3.932 1.00 90.19 216 PRO A C 1
ATOM 1742 O O . PRO A 1 216 ? -5.339 -16.935 3.642 1.00 90.19 216 PRO A O 1
ATOM 1745 N N . ASP A 1 217 ? -3.679 -16.814 5.167 1.00 95.56 217 ASP A N 1
ATOM 1746 C CA . ASP A 1 217 ? -4.541 -16.643 6.340 1.00 95.56 217 ASP A CA 1
ATOM 1747 C C . ASP A 1 217 ? -5.049 -15.212 6.550 1.00 95.56 217 ASP A C 1
ATOM 1749 O O . ASP A 1 217 ? -5.759 -14.973 7.523 1.00 95.56 217 ASP A O 1
ATOM 1753 N N . ASN A 1 218 ? -4.699 -14.243 5.693 1.00 97.75 218 ASN A N 1
ATOM 1754 C CA . ASN A 1 218 ? -5.159 -12.864 5.865 1.00 97.75 218 ASN A CA 1
ATOM 1755 C C . ASN A 1 218 ? -6.631 -12.717 5.456 1.00 97.75 218 ASN A C 1
ATOM 1757 O O . ASN A 1 218 ? -6.964 -12.488 4.292 1.00 97.75 218 ASN A O 1
ATOM 1761 N N . LYS A 1 219 ? -7.517 -12.781 6.450 1.00 97.62 219 LYS A N 1
ATOM 1762 C CA . LYS A 1 219 ? -8.974 -12.668 6.319 1.00 97.62 219 LYS A CA 1
ATOM 1763 C C . LYS A 1 219 ? -9.429 -11.270 5.900 1.00 97.62 219 LYS A C 1
ATOM 1765 O O . LYS A 1 219 ? -10.510 -11.117 5.336 1.00 97.62 219 LYS A O 1
ATOM 1770 N N . LEU A 1 220 ? -8.623 -10.233 6.142 1.00 97.44 220 LEU A N 1
ATOM 1771 C CA . LEU A 1 220 ? -8.977 -8.866 5.752 1.00 97.44 220 LEU A CA 1
ATOM 1772 C C . LEU A 1 220 ? -8.840 -8.642 4.237 1.00 97.44 220 LEU A C 1
ATOM 1774 O O . LEU A 1 220 ? -9.458 -7.719 3.706 1.00 97.44 220 LEU A O 1
ATOM 1778 N N . ARG A 1 221 ? -8.094 -9.501 3.523 1.00 94.25 221 ARG A N 1
ATOM 1779 C CA . ARG A 1 221 ? -7.931 -9.462 2.056 1.00 94.25 221 ARG A CA 1
ATOM 1780 C C . ARG A 1 221 ? -9.258 -9.373 1.304 1.00 94.25 221 ARG A C 1
ATOM 1782 O O . ARG A 1 221 ? -9.363 -8.627 0.328 1.00 94.25 221 ARG A O 1
ATOM 1789 N N . ASP A 1 222 ? -10.283 -10.074 1.778 1.00 93.94 222 ASP A N 1
ATOM 1790 C CA . ASP A 1 222 ? -11.602 -10.117 1.134 1.00 93.94 222 ASP A CA 1
ATOM 1791 C C . ASP A 1 222 ? -12.375 -8.793 1.260 1.00 93.94 222 ASP A C 1
ATOM 1793 O O . ASP A 1 222 ? -13.370 -8.567 0.567 1.00 93.94 222 ASP A O 1
ATOM 1797 N N . TYR A 1 223 ? -11.879 -7.879 2.095 1.00 96.69 223 TYR A N 1
ATOM 1798 C CA . TYR A 1 223 ? -12.440 -6.558 2.359 1.00 96.69 223 TYR A CA 1
ATOM 1799 C C . TYR A 1 223 ? -11.547 -5.413 1.851 1.00 96.69 223 TYR A C 1
ATOM 1801 O O . TYR A 1 223 ? -11.863 -4.244 2.086 1.00 96.69 223 TYR A O 1
ATOM 1809 N N . ILE A 1 224 ? -10.468 -5.723 1.118 1.00 95.00 224 ILE A N 1
ATOM 1810 C CA . ILE A 1 224 ? -9.546 -4.739 0.530 1.00 95.00 224 ILE A CA 1
ATOM 1811 C C . ILE A 1 224 ? -9.776 -4.607 -0.980 1.00 95.00 224 ILE A C 1
ATOM 1813 O O . ILE A 1 224 ? -9.603 -5.566 -1.726 1.00 95.00 224 ILE A O 1
ATOM 1817 N N . ASP A 1 225 ? -10.133 -3.420 -1.463 1.00 93.00 225 ASP A N 1
ATOM 1818 C CA . ASP A 1 225 ? -10.135 -3.071 -2.883 1.00 93.00 225 ASP A CA 1
ATOM 1819 C C . ASP A 1 225 ? -8.720 -2.726 -3.368 1.00 93.00 225 ASP A C 1
ATOM 1821 O O . ASP A 1 225 ? -8.158 -1.677 -3.032 1.00 93.00 225 ASP A O 1
ATOM 1825 N N . TYR A 1 226 ? -8.165 -3.604 -4.201 1.00 85.31 226 TYR A N 1
ATOM 1826 C CA . TYR A 1 226 ? -6.833 -3.459 -4.782 1.00 85.31 226 TYR A CA 1
ATOM 1827 C C . TYR A 1 226 ? -6.766 -2.464 -5.948 1.00 85.31 226 TYR A C 1
ATOM 1829 O O . TYR A 1 226 ? -5.712 -1.858 -6.143 1.00 85.31 226 TYR A O 1
ATOM 1837 N N . GLY A 1 227 ? -7.875 -2.245 -6.665 1.00 76.06 227 GLY A N 1
ATOM 1838 C CA . GLY A 1 227 ? -7.946 -1.301 -7.790 1.00 76.06 227 GLY A CA 1
ATOM 1839 C C . GLY A 1 227 ? -8.187 0.151 -7.360 1.00 76.06 227 GLY A C 1
ATOM 1840 O O . GLY A 1 227 ? -8.078 1.083 -8.157 1.00 76.06 227 GLY A O 1
ATOM 1841 N N . GLY A 1 228 ? -8.545 0.372 -6.090 1.00 72.31 228 GLY A N 1
ATOM 1842 C CA . GLY A 1 228 ? -8.712 1.694 -5.473 1.00 72.31 228 GLY A CA 1
ATOM 1843 C C . GLY A 1 228 ? -9.876 2.538 -6.010 1.00 72.31 228 GLY A C 1
ATOM 1844 O O . GLY A 1 228 ? -9.982 3.718 -5.668 1.00 72.31 228 GLY A O 1
ATOM 1845 N N . ARG A 1 229 ? -10.729 1.969 -6.867 1.00 72.00 229 ARG A N 1
ATOM 1846 C CA . ARG A 1 229 ? -11.913 2.617 -7.466 1.00 72.00 229 ARG A CA 1
ATOM 1847 C C . ARG A 1 229 ? -13.184 1.779 -7.314 1.00 72.00 229 ARG A C 1
ATOM 1849 O O . ARG A 1 229 ? -14.259 2.230 -7.711 1.00 72.00 229 ARG A O 1
ATOM 1856 N N . GLY A 1 230 ? -13.062 0.572 -6.774 1.00 80.31 230 GLY A N 1
ATOM 1857 C CA . GLY A 1 230 ? -14.170 -0.318 -6.502 1.00 80.31 230 GLY A CA 1
ATOM 1858 C C . GLY A 1 230 ? -15.015 0.206 -5.350 1.00 80.31 230 GLY A C 1
ATOM 1859 O O . GLY A 1 230 ? -14.523 0.776 -4.379 1.00 80.31 230 GLY A O 1
ATOM 1860 N N . THR A 1 231 ? -16.323 -0.005 -5.450 1.00 87.56 231 THR A N 1
ATOM 1861 C CA . THR A 1 231 ? -17.254 0.261 -4.347 1.00 87.56 231 THR A CA 1
ATOM 1862 C C . THR A 1 231 ? -17.774 -1.025 -3.726 1.00 87.56 231 THR A C 1
ATOM 1864 O O . THR A 1 231 ? -18.789 -0.992 -3.054 1.00 87.56 231 THR A O 1
ATOM 1867 N N . GLU A 1 232 ? -17.157 -2.172 -3.991 1.00 89.56 232 GLU A N 1
ATOM 1868 C CA . GLU A 1 232 ? -17.623 -3.472 -3.485 1.00 89.56 232 GLU A CA 1
ATOM 1869 C C . GLU A 1 232 ? -17.014 -3.816 -2.125 1.00 89.56 232 GLU A C 1
ATOM 1871 O O . GLU A 1 232 ? -17.606 -4.560 -1.349 1.00 89.56 232 GLU A O 1
ATOM 1876 N N . ARG A 1 233 ? -15.842 -3.248 -1.818 1.00 94.50 233 ARG A N 1
ATOM 1877 C CA . ARG A 1 233 ? -15.083 -3.521 -0.596 1.00 94.50 233 ARG A CA 1
ATOM 1878 C C . ARG A 1 233 ? -14.918 -2.248 0.246 1.00 94.50 233 ARG A C 1
ATOM 1880 O O . ARG A 1 233 ? -14.848 -1.154 -0.321 1.00 94.50 233 ARG A O 1
ATOM 1887 N N . PRO A 1 234 ? -14.891 -2.367 1.585 1.00 95.38 234 PRO A N 1
ATOM 1888 C CA . PRO A 1 234 ? -14.901 -1.223 2.493 1.00 95.38 234 PRO A CA 1
ATOM 1889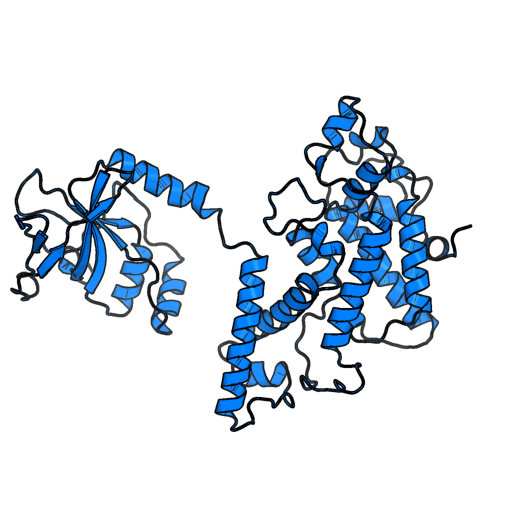 C C . PRO A 1 234 ? -13.560 -0.492 2.589 1.00 95.38 234 PRO A C 1
ATOM 1891 O O . PRO A 1 234 ? -13.546 0.718 2.804 1.00 95.38 234 PRO A O 1
ATOM 1894 N N . ILE A 1 235 ? -12.442 -1.199 2.415 1.00 96.25 235 ILE A N 1
ATOM 1895 C CA . ILE A 1 235 ? -11.096 -0.654 2.603 1.00 96.25 235 ILE A CA 1
ATOM 1896 C C . ILE A 1 235 ? -10.407 -0.583 1.244 1.00 96.25 235 ILE A C 1
ATOM 1898 O O . ILE A 1 235 ? -10.417 -1.556 0.506 1.00 96.25 235 ILE A O 1
ATOM 1902 N N . SER A 1 236 ? -9.761 0.532 0.904 1.00 93.75 236 SER A N 1
ATOM 1903 C CA . SER A 1 236 ? -8.889 0.576 -0.280 1.00 93.75 236 SER A CA 1
ATOM 1904 C C . SER A 1 236 ? -7.479 0.086 0.059 1.00 93.75 236 SER A C 1
ATOM 1906 O O . SER A 1 236 ? -6.999 0.290 1.174 1.00 93.75 236 SER A O 1
ATOM 1908 N N . TYR A 1 237 ? -6.742 -0.460 -0.906 1.00 93.25 237 TYR A N 1
ATOM 1909 C CA . TYR A 1 237 ? -5.335 -0.814 -0.688 1.00 93.25 237 TYR A CA 1
ATOM 1910 C C . TYR A 1 237 ? -4.484 0.397 -0.261 1.00 93.25 237 TYR A C 1
ATOM 1912 O O . TYR A 1 237 ? -3.619 0.292 0.606 1.00 93.25 237 TYR A O 1
ATOM 1920 N N . SER A 1 238 ? -4.785 1.594 -0.783 1.00 93.38 238 SER A N 1
ATOM 1921 C CA . SER A 1 238 ? -4.113 2.821 -0.334 1.00 93.38 238 SER A CA 1
ATOM 1922 C C . SER A 1 238 ? -4.389 3.144 1.135 1.00 93.38 238 SER A C 1
ATOM 1924 O O . SER A 1 238 ? -3.554 3.782 1.776 1.00 93.38 238 SER A O 1
ATOM 1926 N N . THR A 1 239 ? -5.553 2.764 1.651 1.00 95.38 239 THR A N 1
ATOM 1927 C CA . THR A 1 239 ? -5.898 2.923 3.061 1.00 95.38 239 THR A CA 1
ATOM 1928 C C . THR A 1 239 ? -5.058 1.974 3.914 1.00 95.38 239 THR A C 1
ATOM 1930 O O . THR A 1 239 ? -4.512 2.416 4.922 1.00 95.38 239 THR A O 1
ATOM 1933 N N . VAL A 1 240 ? -4.849 0.727 3.475 1.00 97.06 240 VAL A N 1
ATOM 1934 C CA . VAL A 1 240 ? -3.944 -0.228 4.144 1.00 97.06 240 VAL A CA 1
ATOM 1935 C C . VAL A 1 240 ? -2.508 0.305 4.198 1.00 97.06 240 VAL A C 1
ATOM 1937 O O . VAL A 1 240 ? -1.899 0.312 5.266 1.00 97.06 240 VAL A O 1
ATOM 1940 N N . GLU A 1 241 ? -1.991 0.851 3.088 1.00 95.06 241 GLU A N 1
ATOM 1941 C CA . GLU A 1 241 ? -0.646 1.452 3.050 1.00 95.06 241 GLU A CA 1
ATOM 1942 C C . GLU A 1 241 ? -0.477 2.595 4.064 1.00 95.06 241 GLU A C 1
ATOM 1944 O O . GLU A 1 241 ? 0.556 2.699 4.724 1.00 95.06 241 GLU A O 1
ATOM 1949 N N . LYS A 1 242 ? -1.480 3.473 4.176 1.00 96.19 242 LYS A N 1
ATOM 1950 C CA . LYS A 1 242 ? -1.431 4.659 5.046 1.00 96.19 242 LYS A CA 1
ATOM 1951 C C . LYS A 1 242 ? -1.708 4.364 6.515 1.00 96.19 242 LYS A C 1
ATOM 1953 O O . LYS A 1 242 ? -1.460 5.247 7.333 1.00 96.19 242 LYS A O 1
ATOM 1958 N N . THR A 1 243 ? -2.227 3.181 6.833 1.00 97.38 243 THR A N 1
ATOM 1959 C CA . THR A 1 243 ? -2.621 2.794 8.191 1.00 97.38 243 THR A CA 1
ATOM 1960 C C . THR A 1 243 ? -1.779 1.620 8.679 1.00 97.38 243 THR A C 1
ATOM 1962 O O . THR A 1 243 ? -0.763 1.840 9.325 1.00 97.38 243 THR A O 1
ATOM 1965 N N . PHE A 1 244 ? -2.124 0.385 8.316 1.00 97.81 244 PHE A N 1
ATOM 1966 C CA . PHE A 1 244 ? -1.412 -0.816 8.750 1.00 97.81 244 PHE A CA 1
ATOM 1967 C C . PHE A 1 244 ? 0.089 -0.754 8.443 1.00 97.81 244 PHE A C 1
ATOM 1969 O O . PHE A 1 244 ? 0.916 -0.891 9.342 1.00 97.81 244 PHE A O 1
ATOM 1976 N N . TYR A 1 245 ? 0.463 -0.500 7.186 1.00 96.88 245 TYR A N 1
ATOM 1977 C CA . TYR A 1 245 ? 1.875 -0.564 6.792 1.00 96.88 245 TYR A CA 1
ATOM 1978 C C . TYR A 1 245 ? 2.692 0.613 7.308 1.00 96.88 245 TYR A C 1
ATOM 1980 O O . TYR A 1 245 ? 3.859 0.439 7.637 1.00 96.88 245 TYR A O 1
ATOM 1988 N N . SER A 1 246 ? 2.110 1.808 7.382 1.00 95.62 246 SER A N 1
ATOM 1989 C CA . SER A 1 246 ? 2.811 2.975 7.923 1.00 95.62 246 SER A CA 1
ATOM 1990 C C . SER A 1 246 ? 2.998 2.889 9.442 1.00 95.62 246 SER A C 1
ATOM 1992 O O . SER A 1 246 ? 3.951 3.466 9.964 1.00 95.62 246 SER A O 1
ATOM 1994 N N . PHE A 1 247 ? 2.100 2.196 10.151 1.00 96.44 247 PHE A N 1
ATOM 1995 C CA . PHE A 1 247 ? 2.133 2.106 11.609 1.00 96.44 247 PHE A CA 1
ATOM 1996 C C . PHE A 1 247 ? 2.944 0.926 12.123 1.00 96.44 247 PHE A C 1
ATOM 1998 O O . PHE A 1 247 ? 3.613 1.077 13.147 1.00 96.44 247 PHE A O 1
ATOM 2005 N N . PHE A 1 248 ? 2.853 -0.223 11.450 1.00 97.31 248 PHE A N 1
ATOM 2006 C CA . PHE A 1 248 ? 3.285 -1.500 12.018 1.00 97.31 248 PHE A CA 1
ATOM 2007 C C . PHE A 1 248 ? 4.452 -2.156 11.275 1.00 97.31 248 PHE A C 1
ATOM 2009 O O . PHE A 1 248 ? 5.130 -2.981 11.877 1.00 97.31 248 PHE A O 1
ATOM 2016 N N . ILE A 1 249 ? 4.746 -1.771 10.023 1.00 97.44 249 ILE A N 1
ATOM 2017 C CA . ILE A 1 249 ? 5.947 -2.254 9.319 1.00 97.44 249 ILE A CA 1
ATOM 2018 C C . ILE A 1 249 ? 7.139 -1.358 9.653 1.00 97.44 249 ILE A C 1
ATOM 2020 O O . ILE A 1 249 ? 7.116 -0.144 9.420 1.00 97.44 249 ILE A O 1
ATOM 2024 N N . HIS A 1 250 ? 8.229 -1.963 10.117 1.00 96.81 250 HIS A N 1
ATOM 2025 C CA . HIS A 1 250 ? 9.494 -1.279 10.310 1.00 96.81 250 HIS A CA 1
ATOM 2026 C C . HIS A 1 250 ? 10.105 -0.857 8.969 1.00 96.81 250 HIS A C 1
ATOM 2028 O O . HIS A 1 250 ? 10.515 -1.685 8.152 1.00 96.81 250 HIS A O 1
ATOM 2034 N N . GLY A 1 251 ? 10.195 0.456 8.751 1.00 93.69 251 GLY A N 1
ATOM 2035 C CA . GLY A 1 251 ? 10.634 1.037 7.480 1.00 93.69 251 GLY A CA 1
ATOM 2036 C C . GLY A 1 251 ? 12.143 1.025 7.218 1.00 93.69 251 GLY A C 1
ATOM 2037 O O . GLY A 1 251 ? 12.552 1.451 6.136 1.00 93.69 251 GLY A O 1
ATOM 2038 N N . ASP A 1 252 ? 12.976 0.589 8.166 1.00 94.62 252 ASP A N 1
ATOM 2039 C CA . ASP A 1 252 ? 14.431 0.505 7.994 1.00 94.62 252 ASP A CA 1
ATOM 2040 C C . ASP A 1 252 ? 14.913 -0.922 7.723 1.00 94.62 252 ASP A C 1
ATOM 2042 O O . ASP A 1 252 ? 14.187 -1.896 7.914 1.00 94.62 252 ASP A O 1
ATOM 2046 N N . LEU A 1 253 ? 16.148 -1.011 7.222 1.00 94.94 253 LEU A N 1
ATOM 2047 C CA . LEU A 1 253 ? 16.808 -2.264 6.867 1.00 94.94 253 LEU A CA 1
ATOM 2048 C C . LEU A 1 253 ? 17.329 -2.964 8.119 1.00 94.94 253 LEU A C 1
ATOM 2050 O O . LEU A 1 253 ? 17.985 -2.338 8.962 1.00 94.94 253 LEU A O 1
ATOM 2054 N N . LEU A 1 254 ? 17.099 -4.266 8.201 1.00 96.25 254 LEU A N 1
ATOM 2055 C CA . LEU A 1 254 ? 17.645 -5.096 9.259 1.00 96.25 254 LEU A CA 1
ATOM 2056 C C . LEU A 1 254 ? 19.113 -5.437 9.004 1.00 96.25 254 LEU A C 1
ATOM 2058 O O . LEU A 1 254 ? 19.563 -5.609 7.872 1.00 96.25 254 LEU A O 1
ATOM 2062 N N . THR A 1 255 ? 19.863 -5.522 10.099 1.00 95.50 255 THR A N 1
ATOM 2063 C CA . THR A 1 255 ? 21.256 -5.992 10.127 1.00 95.50 255 THR A CA 1
ATOM 2064 C C . THR A 1 255 ? 21.360 -7.468 10.491 1.00 95.50 255 THR A C 1
ATOM 2066 O O . THR A 1 255 ? 22.440 -8.038 10.425 1.00 95.50 255 THR A O 1
ATOM 2069 N N . THR A 1 256 ? 20.260 -8.078 10.933 1.00 94.88 256 THR A N 1
ATOM 2070 C CA . THR A 1 256 ? 20.166 -9.520 11.162 1.00 94.88 256 THR A CA 1
ATOM 2071 C C . THR A 1 256 ? 20.055 -10.245 9.825 1.00 94.88 256 THR A C 1
ATOM 2073 O O . THR A 1 256 ? 19.443 -9.717 8.895 1.00 94.88 256 THR A O 1
ATOM 2076 N N . ALA A 1 257 ? 20.630 -11.444 9.739 1.00 91.88 257 ALA A N 1
ATOM 2077 C CA . ALA A 1 257 ? 20.525 -12.295 8.558 1.00 91.88 257 ALA A CA 1
ATOM 2078 C C . ALA A 1 257 ? 19.066 -12.676 8.244 1.00 91.88 257 ALA A C 1
ATOM 2080 O O . ALA A 1 257 ? 18.226 -12.687 9.149 1.00 91.88 257 ALA A O 1
ATOM 2081 N N . PHE A 1 258 ? 18.766 -13.011 6.986 1.00 88.12 258 PHE A N 1
ATOM 2082 C CA . PHE A 1 258 ? 17.434 -13.469 6.575 1.00 88.12 258 PHE A CA 1
ATOM 2083 C C . PHE A 1 258 ? 17.008 -14.734 7.329 1.00 88.12 258 PHE A C 1
ATOM 2085 O O . PHE A 1 258 ? 15.880 -14.782 7.813 1.00 88.12 258 PHE A O 1
ATOM 2092 N N . ASN A 1 259 ? 17.931 -15.673 7.558 1.00 85.19 259 ASN A N 1
ATOM 2093 C CA . ASN A 1 259 ? 17.681 -16.892 8.335 1.00 85.19 259 ASN A CA 1
ATOM 2094 C C . ASN A 1 259 ? 17.787 -16.723 9.863 1.00 85.19 259 ASN A C 1
ATOM 2096 O O . ASN A 1 259 ? 17.681 -17.698 10.613 1.00 85.19 259 ASN A O 1
ATOM 2100 N N . TYR A 1 260 ? 18.009 -15.502 10.367 1.00 89.81 260 TYR A N 1
ATOM 2101 C CA . TYR A 1 260 ? 18.201 -15.271 11.798 1.00 89.81 260 TYR A CA 1
ATOM 2102 C C . TYR A 1 260 ? 16.992 -15.771 12.599 1.00 89.81 260 TYR A C 1
ATOM 2104 O O . TYR A 1 260 ? 15.878 -15.277 12.411 1.00 89.81 260 TYR A O 1
ATOM 2112 N N . ARG A 1 261 ? 17.225 -16.742 13.495 1.00 82.75 261 ARG A N 1
ATOM 2113 C CA . ARG A 1 261 ? 16.203 -17.396 14.336 1.00 82.75 261 ARG A CA 1
ATOM 2114 C C . ARG A 1 261 ? 14.991 -17.935 13.565 1.00 82.75 261 ARG A C 1
ATOM 2116 O O . ARG A 1 261 ? 13.884 -17.995 14.101 1.00 82.75 261 ARG A O 1
ATOM 2123 N N . GLN A 1 262 ? 15.192 -18.323 12.308 1.00 78.38 262 GLN A N 1
ATOM 2124 C CA . GLN A 1 262 ? 14.135 -18.879 11.468 1.00 78.38 262 GLN A CA 1
ATOM 2125 C C . GLN A 1 262 ? 13.634 -20.224 12.009 1.00 78.38 262 GLN A C 1
ATOM 2127 O O . GLN A 1 262 ? 12.428 -20.415 12.116 1.00 78.38 262 GLN A O 1
ATOM 2132 N N . GLU A 1 263 ? 14.539 -21.106 12.445 1.00 70.88 263 GLU A N 1
ATOM 2133 C CA . GLU A 1 263 ? 14.185 -22.407 13.043 1.00 70.88 263 GLU A CA 1
ATOM 2134 C C . GLU A 1 263 ? 13.431 -22.270 14.375 1.00 70.88 263 GLU A C 1
ATOM 2136 O O . GLU A 1 263 ? 12.565 -23.079 14.693 1.00 70.88 263 GLU A O 1
ATOM 2141 N N . GLU A 1 264 ? 13.722 -21.215 15.140 1.00 77.25 264 GLU A N 1
ATOM 2142 C CA . GLU A 1 264 ? 13.030 -20.897 16.394 1.00 77.25 264 GLU A CA 1
ATOM 2143 C C . GLU A 1 264 ? 11.662 -20.230 16.160 1.00 77.25 264 GLU A C 1
ATOM 2145 O O . GLU A 1 264 ? 10.935 -19.978 17.119 1.00 77.25 264 GLU A O 1
ATOM 2150 N N . GLY A 1 265 ? 11.327 -19.873 14.913 1.00 76.88 265 GLY A N 1
ATOM 2151 C CA . GLY A 1 265 ? 10.110 -19.131 14.577 1.00 76.88 265 GLY A CA 1
ATOM 2152 C C . GLY A 1 265 ? 10.100 -17.684 15.085 1.00 76.88 265 GLY A C 1
ATOM 2153 O O . GLY A 1 265 ? 9.043 -17.068 15.163 1.00 76.88 265 GLY A O 1
ATOM 2154 N N . THR A 1 266 ? 11.261 -17.122 15.444 1.00 88.31 266 THR A N 1
ATOM 2155 C CA . THR A 1 266 ? 11.369 -15.759 16.005 1.00 88.31 266 THR A CA 1
ATOM 2156 C C . THR A 1 266 ? 12.162 -14.805 15.117 1.00 88.31 266 THR A C 1
ATOM 2158 O O . THR A 1 266 ? 12.722 -13.808 15.584 1.00 88.31 266 THR A O 1
ATOM 2161 N N . ASN A 1 267 ? 12.199 -15.087 13.812 1.00 92.75 267 ASN A N 1
ATOM 2162 C CA . ASN A 1 267 ? 12.764 -14.167 12.838 1.00 92.75 267 ASN A CA 1
ATOM 2163 C C . ASN A 1 267 ? 12.015 -12.815 12.877 1.00 92.75 267 ASN A C 1
ATOM 2165 O O . ASN A 1 267 ? 10.791 -12.802 12.744 1.00 92.75 267 ASN A O 1
ATOM 2169 N N . PRO A 1 268 ? 12.712 -11.671 13.012 1.00 96.06 268 PRO A N 1
ATOM 2170 C CA . PRO A 1 268 ? 12.080 -10.361 13.168 1.00 96.06 268 PRO A CA 1
ATOM 2171 C C . PRO A 1 268 ? 11.106 -9.972 12.050 1.00 96.06 268 PRO A C 1
ATOM 2173 O O . PRO A 1 268 ? 10.060 -9.398 12.341 1.00 96.06 268 PRO A O 1
ATOM 2176 N N . ARG A 1 269 ? 11.424 -10.264 10.777 1.00 95.19 269 ARG A N 1
ATOM 2177 C CA . ARG A 1 269 ? 10.520 -9.963 9.652 1.00 95.19 269 ARG A CA 1
ATOM 2178 C C . ARG A 1 269 ? 9.349 -10.924 9.606 1.00 95.19 269 ARG A C 1
ATOM 2180 O O . ARG A 1 269 ? 8.242 -10.486 9.314 1.00 95.19 269 ARG A O 1
ATOM 2187 N N . GLN A 1 270 ? 9.585 -12.198 9.908 1.00 93.56 270 GLN A N 1
ATOM 2188 C CA . GLN A 1 270 ? 8.513 -13.184 9.954 1.00 93.56 270 GLN A CA 1
ATOM 2189 C C . GLN A 1 270 ? 7.510 -12.849 11.066 1.00 93.56 270 GLN A C 1
ATOM 2191 O O . GLN A 1 270 ? 6.325 -12.727 10.786 1.00 93.56 270 GLN A O 1
ATOM 2196 N N . LEU A 1 271 ? 7.991 -12.544 12.279 1.00 96.38 271 LEU A N 1
ATOM 2197 C CA . LEU A 1 271 ? 7.152 -12.053 13.379 1.00 96.38 271 LEU A CA 1
ATOM 2198 C C . LEU A 1 271 ? 6.389 -10.780 12.997 1.00 96.38 271 LEU A C 1
ATOM 2200 O O . LEU A 1 271 ? 5.211 -10.649 13.317 1.00 96.38 271 LEU A O 1
ATOM 2204 N N . GLU A 1 272 ? 7.037 -9.849 12.295 1.00 97.69 272 GLU A N 1
ATOM 2205 C CA . GLU A 1 272 ? 6.385 -8.627 11.822 1.00 97.69 272 GLU A CA 1
ATOM 2206 C C . GLU A 1 272 ? 5.234 -8.927 10.861 1.00 97.69 272 GLU A C 1
ATOM 2208 O O . GLU A 1 272 ? 4.144 -8.384 11.032 1.00 97.69 272 GLU A O 1
ATOM 2213 N N . ILE A 1 273 ? 5.445 -9.820 9.894 1.00 97.69 273 ILE A N 1
ATOM 2214 C CA . ILE A 1 273 ? 4.413 -10.248 8.945 1.00 97.69 273 ILE A CA 1
ATOM 2215 C C . ILE A 1 273 ? 3.270 -10.952 9.684 1.00 97.69 273 ILE A C 1
ATOM 2217 O O . ILE A 1 273 ? 2.119 -10.528 9.563 1.00 97.69 273 ILE A O 1
ATOM 2221 N N . ASP A 1 274 ? 3.583 -11.972 10.481 1.00 97.38 274 ASP A N 1
ATOM 2222 C CA . ASP A 1 274 ? 2.595 -12.842 11.122 1.00 97.38 274 ASP A CA 1
ATOM 2223 C C . ASP A 1 274 ? 1.725 -12.077 12.116 1.00 97.38 274 ASP A C 1
ATOM 2225 O O . ASP A 1 274 ? 0.502 -12.214 12.120 1.00 97.38 274 ASP A O 1
ATOM 2229 N N . GLN A 1 275 ? 2.323 -11.191 12.913 1.00 98.19 275 GLN A N 1
ATOM 2230 C CA . GLN A 1 275 ? 1.577 -10.399 13.888 1.00 98.19 275 GLN A CA 1
ATOM 2231 C C . GLN A 1 275 ? 0.734 -9.305 13.222 1.00 98.19 275 GLN A C 1
ATOM 2233 O O . GLN A 1 275 ? -0.358 -8.995 13.703 1.00 98.19 275 GLN A O 1
ATOM 2238 N N . ILE A 1 276 ? 1.176 -8.727 12.096 1.00 98.56 276 ILE A N 1
ATOM 2239 C CA . ILE A 1 276 ? 0.323 -7.813 11.318 1.00 98.56 276 ILE A CA 1
ATOM 2240 C C . ILE A 1 276 ? -0.854 -8.585 10.712 1.00 98.56 276 ILE A C 1
ATOM 2242 O O . ILE A 1 276 ? -1.983 -8.092 10.758 1.00 98.56 276 ILE A O 1
ATOM 2246 N N . VAL A 1 277 ? -0.626 -9.794 10.188 1.00 98.69 277 VAL A N 1
ATOM 2247 C CA . VAL A 1 277 ? -1.695 -10.674 9.688 1.00 98.69 277 VAL A CA 1
ATOM 2248 C C . VAL A 1 277 ? -2.666 -11.037 10.813 1.00 98.69 277 VAL A C 1
ATOM 2250 O O . VAL A 1 277 ? -3.875 -10.926 10.620 1.00 98.69 277 VAL A O 1
ATOM 2253 N N . GLN A 1 278 ? -2.172 -11.371 12.008 1.00 98.56 278 GLN A N 1
ATOM 2254 C CA . GLN A 1 278 ? -3.001 -11.626 13.187 1.00 98.56 278 GLN A CA 1
ATOM 2255 C C . GLN A 1 278 ? -3.861 -10.407 13.544 1.00 98.56 278 GLN A C 1
ATOM 2257 O O . GLN A 1 278 ? -5.072 -10.544 13.710 1.00 98.56 278 GLN A O 1
ATOM 2262 N N . LEU A 1 279 ? -3.283 -9.201 13.574 1.00 98.69 279 LEU A N 1
ATOM 2263 C CA . LEU A 1 279 ? -4.044 -7.972 13.809 1.00 98.69 279 LEU A CA 1
ATOM 2264 C C . LEU A 1 279 ? -5.128 -7.756 12.738 1.00 98.69 279 LEU A C 1
ATOM 2266 O O . LEU A 1 279 ? -6.274 -7.444 13.067 1.00 98.69 279 LEU A O 1
ATOM 2270 N N . MET A 1 280 ? -4.784 -7.929 11.458 1.00 98.69 280 MET A N 1
ATOM 2271 C CA . MET A 1 280 ? -5.738 -7.822 10.348 1.00 98.69 280 MET A CA 1
ATOM 2272 C C . MET A 1 280 ? -6.867 -8.856 10.474 1.00 98.69 280 MET A C 1
ATOM 2274 O O . MET A 1 280 ? -8.018 -8.526 10.191 1.00 98.69 280 MET A O 1
ATOM 2278 N N . ASN A 1 281 ? -6.566 -10.063 10.954 1.00 98.69 281 ASN A N 1
ATOM 2279 C CA . ASN A 1 281 ? -7.538 -11.131 11.177 1.00 98.69 281 ASN A CA 1
ATOM 2280 C C . ASN A 1 281 ? -8.502 -10.824 12.320 1.00 98.69 281 ASN A C 1
ATOM 2282 O O . ASN A 1 281 ? -9.710 -10.925 12.114 1.00 98.69 281 ASN A O 1
ATOM 2286 N N . VAL A 1 282 ? -8.000 -10.373 13.473 1.00 98.31 282 VAL A N 1
ATOM 2287 C CA . VAL A 1 282 ? -8.852 -9.957 14.602 1.00 98.31 282 VAL A CA 1
ATOM 2288 C C . VAL A 1 282 ? -9.797 -8.834 14.158 1.00 98.31 282 VAL A C 1
ATOM 2290 O O . VAL A 1 282 ? -11.001 -8.871 14.410 1.00 98.31 282 VAL A O 1
ATOM 2293 N N . ILE A 1 283 ? -9.289 -7.858 13.401 1.00 98.50 283 ILE A N 1
ATOM 2294 C CA . ILE A 1 283 ? -10.104 -6.775 12.835 1.00 98.50 283 ILE A CA 1
ATOM 2295 C C . ILE A 1 283 ? -11.154 -7.311 11.850 1.00 98.50 283 ILE A C 1
ATOM 2297 O O . ILE A 1 283 ? -12.313 -6.890 11.907 1.00 98.50 283 ILE A O 1
ATOM 2301 N N . ALA A 1 284 ? -10.775 -8.231 10.957 1.00 98.31 284 ALA A N 1
ATOM 2302 C CA . ALA A 1 284 ? -11.694 -8.870 10.017 1.00 98.31 284 ALA A CA 1
ATOM 2303 C C . ALA A 1 284 ? -12.848 -9.558 10.752 1.00 98.31 284 ALA A C 1
ATOM 2305 O O . ALA A 1 284 ? -14.010 -9.281 10.461 1.00 98.31 284 ALA A O 1
ATOM 2306 N N . GLU A 1 285 ? -12.535 -10.388 11.742 1.00 98.06 285 GLU A N 1
ATOM 2307 C CA . GLU A 1 285 ? -13.503 -11.149 12.532 1.00 98.06 285 GLU A CA 1
ATOM 2308 C C . GLU A 1 285 ? -14.455 -10.253 13.320 1.00 98.06 285 GLU A C 1
ATOM 2310 O O . GLU A 1 285 ? -15.670 -10.454 13.292 1.00 98.06 285 GLU A O 1
ATOM 2315 N N . LYS A 1 286 ? -13.928 -9.223 13.986 1.00 96.19 286 LYS A N 1
ATOM 2316 C CA . LYS A 1 286 ? -14.741 -8.346 14.830 1.00 96.19 286 LYS A CA 1
ATOM 2317 C C . LYS A 1 286 ? -15.611 -7.396 14.018 1.00 96.19 286 LYS A C 1
ATOM 2319 O O . LYS A 1 286 ? -16.773 -7.173 14.377 1.00 96.19 286 LYS A O 1
ATOM 2324 N N . ILE A 1 287 ? -15.079 -6.809 12.946 1.00 97.56 287 ILE A N 1
ATOM 2325 C CA . ILE A 1 287 ? -15.709 -5.658 12.281 1.00 97.56 287 ILE A CA 1
ATOM 2326 C C . ILE A 1 287 ? -16.384 -6.035 10.961 1.00 97.56 287 ILE A C 1
ATOM 2328 O O . ILE A 1 287 ? -17.405 -5.431 10.636 1.00 97.56 287 ILE A O 1
ATOM 2332 N N . TYR A 1 288 ? -15.869 -7.015 10.214 1.00 97.88 288 TYR A N 1
ATOM 2333 C CA . TYR A 1 288 ? -16.258 -7.221 8.813 1.00 97.88 288 TYR A CA 1
ATOM 2334 C C . TYR A 1 288 ? -16.938 -8.569 8.538 1.00 97.88 288 TYR A C 1
ATOM 2336 O O . TYR A 1 288 ? -17.958 -8.596 7.843 1.00 97.88 288 TYR A O 1
ATOM 2344 N N . ILE A 1 289 ? -16.441 -9.674 9.097 1.00 97.69 289 ILE A N 1
ATOM 2345 C CA . ILE A 1 289 ? -16.977 -11.022 8.859 1.00 97.69 289 ILE A CA 1
ATOM 2346 C C . ILE A 1 289 ? -18.403 -11.130 9.404 1.00 97.69 289 ILE A C 1
ATOM 2348 O O . ILE A 1 289 ? -18.676 -10.876 10.576 1.00 97.69 289 ILE A O 1
ATOM 2352 N N . GLY A 1 290 ? -19.343 -11.461 8.516 1.00 96.38 290 GLY A N 1
ATOM 2353 C CA . GLY A 1 290 ? -20.775 -11.512 8.827 1.00 96.38 290 GLY A CA 1
ATOM 2354 C C . GLY A 1 290 ? -21.416 -10.154 9.151 1.00 96.38 290 GLY A C 1
ATOM 2355 O O . GLY A 1 290 ? -22.595 -10.116 9.487 1.00 96.38 290 GLY A O 1
ATOM 2356 N N . GLN A 1 291 ? -20.668 -9.047 9.076 1.00 96.50 291 GLN A N 1
ATOM 2357 C CA . GLN A 1 291 ? -21.160 -7.693 9.360 1.00 96.50 291 GLN A CA 1
ATOM 2358 C C . GLN A 1 291 ? -21.245 -6.834 8.092 1.00 96.50 291 GLN A C 1
ATOM 2360 O O . GLN A 1 291 ? -22.180 -6.053 7.938 1.00 96.50 291 GLN A O 1
ATOM 2365 N N . PHE A 1 292 ? -20.271 -6.966 7.187 1.00 97.06 292 PHE A N 1
ATOM 2366 C CA . PHE A 1 292 ? -20.239 -6.268 5.906 1.00 97.06 292 PHE A CA 1
ATOM 2367 C C . PHE A 1 292 ? -20.790 -7.162 4.788 1.00 97.06 292 PHE A C 1
ATOM 2369 O O . PHE A 1 292 ? -20.454 -8.339 4.691 1.00 97.06 292 PHE A O 1
ATOM 2376 N N . GLU A 1 293 ? -21.607 -6.576 3.914 1.00 94.81 293 GLU A N 1
ATOM 2377 C CA . GLU A 1 293 ? -22.301 -7.273 2.823 1.00 94.81 293 GLU A CA 1
ATOM 2378 C C . GLU A 1 293 ? -21.736 -6.785 1.484 1.00 94.81 293 GLU A C 1
ATOM 2380 O O . GLU A 1 293 ? -22.049 -5.674 1.047 1.00 94.81 293 GLU A O 1
ATOM 2385 N N . HIS A 1 294 ? -20.924 -7.605 0.809 1.00 91.25 294 HIS A N 1
ATOM 2386 C CA . HIS A 1 294 ? -20.298 -7.241 -0.473 1.00 91.25 294 HIS A CA 1
ATOM 2387 C C . HIS A 1 294 ? -21.308 -6.872 -1.563 1.00 91.25 294 HIS A C 1
ATOM 2389 O O . HIS A 1 294 ? -21.051 -5.971 -2.354 1.00 91.25 294 HIS A O 1
ATOM 2395 N N . SER A 1 295 ? -22.485 -7.506 -1.569 1.00 90.50 295 SER A N 1
ATOM 2396 C CA . SER A 1 295 ? -23.568 -7.216 -2.520 1.00 90.50 295 SER A CA 1
ATOM 2397 C C . SER A 1 295 ? -24.099 -5.782 -2.413 1.00 90.50 295 SER A C 1
ATOM 2399 O O . SER A 1 295 ? -24.560 -5.217 -3.405 1.00 90.50 295 SER A O 1
ATOM 2401 N N . ARG A 1 296 ? -24.026 -5.175 -1.222 1.00 91.12 296 ARG A N 1
ATOM 2402 C CA . ARG A 1 296 ? -24.391 -3.769 -0.997 1.00 91.12 296 ARG A CA 1
ATOM 2403 C C . ARG A 1 296 ? -23.237 -2.823 -1.307 1.00 91.12 296 ARG A C 1
ATOM 2405 O O . ARG A 1 296 ? -23.473 -1.717 -1.799 1.00 91.12 296 ARG A O 1
ATOM 2412 N N . GLY A 1 297 ? -22.007 -3.259 -1.039 1.00 92.62 297 GLY A N 1
ATOM 2413 C CA . GLY A 1 297 ? -20.805 -2.461 -1.244 1.00 92.62 297 GLY A CA 1
ATOM 2414 C C . GLY A 1 297 ? -20.793 -1.187 -0.392 1.00 92.62 297 GLY A C 1
ATOM 2415 O O . GLY A 1 297 ? -21.444 -1.108 0.635 1.00 92.62 297 GLY A O 1
ATOM 2416 N N . THR A 1 298 ? -20.059 -0.162 -0.815 1.00 92.88 298 THR A N 1
ATOM 2417 C CA . THR A 1 298 ? -19.850 1.118 -0.113 1.00 92.88 298 THR A CA 1
ATOM 2418 C C . THR A 1 298 ? -20.510 2.308 -0.806 1.00 92.88 298 THR A C 1
ATOM 2420 O O . THR A 1 298 ? -20.415 3.459 -0.362 1.00 92.88 298 THR A O 1
ATOM 2423 N N . ARG A 1 299 ? -21.169 2.071 -1.945 1.00 90.75 299 ARG A N 1
ATOM 2424 C CA . ARG A 1 299 ? -21.593 3.139 -2.849 1.00 90.75 299 ARG A CA 1
ATOM 2425 C C . ARG A 1 299 ? -22.699 3.988 -2.227 1.00 90.75 299 ARG A C 1
ATOM 2427 O O . ARG A 1 299 ? -23.843 3.557 -2.106 1.00 90.75 299 ARG A O 1
ATOM 2434 N N . ARG A 1 300 ? -22.376 5.258 -1.954 1.00 89.12 300 ARG A N 1
ATOM 2435 C CA . ARG A 1 300 ? -23.333 6.288 -1.506 1.00 89.12 300 ARG A CA 1
ATOM 2436 C C .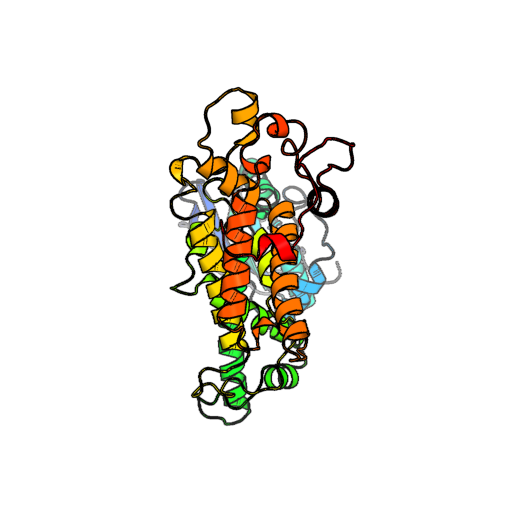 ARG A 1 300 ? -24.103 5.888 -0.233 1.00 89.12 300 ARG A C 1
ATOM 2438 O O . ARG A 1 300 ? -25.271 6.243 -0.108 1.00 89.12 300 ARG A O 1
ATOM 2445 N N . ILE A 1 301 ? -23.466 5.180 0.707 1.00 92.50 301 ILE A N 1
ATOM 2446 C CA . ILE A 1 301 ? -24.117 4.734 1.953 1.00 92.50 301 ILE A CA 1
ATOM 2447 C C . ILE A 1 301 ? -24.688 5.909 2.756 1.00 92.50 301 ILE A C 1
ATOM 2449 O O . ILE A 1 301 ? -25.884 5.913 3.029 1.00 92.50 301 ILE A O 1
ATOM 2453 N N . GLU A 1 302 ? -23.891 6.938 3.060 1.00 93.50 302 GLU A N 1
ATOM 2454 C CA . GLU A 1 302 ? -24.380 8.096 3.835 1.00 93.50 302 GLU A CA 1
ATOM 2455 C C . GLU A 1 302 ? -25.517 8.829 3.108 1.00 93.50 302 GLU A C 1
ATOM 2457 O O . GLU A 1 302 ? -26.554 9.127 3.686 1.00 93.50 302 GLU A O 1
ATOM 2462 N N . HIS A 1 303 ? -25.399 9.009 1.792 1.00 91.56 303 HIS A N 1
ATOM 2463 C CA . HIS A 1 303 ? -26.473 9.586 0.976 1.00 91.56 303 HIS A CA 1
ATOM 2464 C C . HIS A 1 303 ? -27.760 8.742 0.993 1.00 91.56 303 HIS A C 1
ATOM 2466 O O . HIS A 1 303 ? -28.863 9.283 0.956 1.00 91.56 303 HIS A O 1
ATOM 2472 N N . ASN A 1 304 ? -27.651 7.411 1.034 1.00 91.69 304 ASN A N 1
ATOM 2473 C CA . ASN A 1 304 ? -28.812 6.531 1.158 1.00 91.69 304 ASN A CA 1
ATOM 2474 C C . ASN A 1 304 ? -29.499 6.714 2.522 1.00 91.69 304 ASN A C 1
ATOM 2476 O O . ASN A 1 304 ? -30.726 6.804 2.553 1.00 91.69 304 ASN A O 1
ATOM 2480 N N . ILE A 1 305 ? -28.730 6.857 3.605 1.00 92.75 305 ILE A N 1
ATOM 2481 C CA . ILE A 1 305 ? -29.250 7.144 4.953 1.00 92.75 305 ILE A CA 1
ATOM 2482 C C . ILE A 1 305 ? -29.985 8.485 4.974 1.00 92.75 305 ILE A C 1
ATOM 2484 O O . ILE A 1 305 ? -31.118 8.558 5.441 1.00 92.75 305 ILE A O 1
ATOM 2488 N N . GLN A 1 306 ? -29.393 9.525 4.384 1.00 92.00 306 GLN A N 1
ATOM 2489 C CA . GLN A 1 306 ? -29.995 10.862 4.276 1.00 92.00 306 GLN A CA 1
ATOM 2490 C C . GLN A 1 306 ? -31.316 10.863 3.491 1.00 92.00 306 GLN A C 1
ATOM 2492 O O . GLN A 1 306 ? -32.179 11.704 3.722 1.00 92.00 306 GLN A O 1
ATOM 2497 N N . LYS A 1 307 ? -31.497 9.908 2.570 1.00 91.88 307 LYS A N 1
ATOM 2498 C CA . LYS A 1 307 ? -32.748 9.695 1.824 1.00 91.88 307 LYS A CA 1
ATOM 2499 C C . LYS A 1 307 ? -33.748 8.775 2.532 1.00 91.88 307 LYS A C 1
ATOM 2501 O O . LYS A 1 307 ? -34.738 8.390 1.914 1.00 91.88 307 LYS A O 1
ATOM 2506 N N . GLY A 1 308 ? -33.485 8.386 3.778 1.00 89.12 308 GLY A N 1
ATOM 2507 C CA . GLY A 1 308 ? -34.343 7.484 4.545 1.00 89.12 308 GLY A CA 1
ATOM 2508 C C . GLY A 1 308 ? -34.348 6.042 4.031 1.00 89.12 308 GLY A C 1
ATOM 2509 O O . GLY A 1 308 ? -35.257 5.286 4.360 1.00 89.12 308 GLY A O 1
ATOM 2510 N N . LYS A 1 309 ? -33.364 5.640 3.212 1.00 89.56 309 LYS A N 1
ATOM 2511 C CA . LYS A 1 309 ? -33.233 4.237 2.804 1.00 89.56 309 LYS A CA 1
ATOM 2512 C C . LYS A 1 309 ? -32.691 3.409 3.954 1.00 89.56 309 LYS A C 1
ATOM 2514 O O . LYS A 1 309 ? -31.854 3.871 4.730 1.00 89.56 309 LYS A O 1
ATOM 2519 N N . ASP A 1 310 ? -33.119 2.156 4.000 1.00 88.00 310 ASP A N 1
ATOM 2520 C CA . ASP A 1 310 ? -32.645 1.245 5.022 1.00 88.00 310 ASP A CA 1
ATOM 2521 C C . ASP A 1 310 ? -31.251 0.685 4.703 1.00 88.00 310 ASP A C 1
ATOM 2523 O O . ASP A 1 310 ? -30.999 0.130 3.626 1.00 88.00 310 ASP A O 1
ATOM 2527 N N . VAL A 1 311 ? -30.340 0.858 5.659 1.00 93.06 311 VAL A N 1
ATOM 2528 C CA . VAL A 1 311 ? -28.985 0.306 5.658 1.00 93.06 311 VAL A CA 1
ATOM 2529 C C . VAL A 1 311 ? -28.828 -0.471 6.966 1.00 93.06 311 VAL A C 1
ATOM 2531 O O . VAL A 1 311 ? -28.946 0.147 8.030 1.00 93.06 311 VAL A O 1
ATOM 2534 N N . PRO A 1 312 ? -28.551 -1.788 6.918 1.00 95.12 312 PRO A N 1
ATOM 2535 C CA . PRO A 1 312 ? -28.360 -2.584 8.124 1.00 95.12 312 PRO A CA 1
ATOM 2536 C C . PRO A 1 312 ? -27.280 -1.986 9.029 1.00 95.12 312 PRO A C 1
ATOM 2538 O O . PRO A 1 312 ? -26.204 -1.607 8.560 1.00 95.12 312 PRO A O 1
ATOM 2541 N N . GLU A 1 313 ? -27.546 -1.923 10.333 1.00 95.25 313 GLU A N 1
ATOM 2542 C CA . GLU A 1 313 ? -26.607 -1.359 11.310 1.00 95.25 313 GLU A CA 1
ATOM 2543 C C . GLU A 1 313 ? -25.227 -2.043 11.310 1.00 95.25 313 GLU A C 1
ATOM 2545 O O . GLU A 1 313 ? -24.227 -1.318 11.348 1.00 95.25 313 GLU A O 1
ATOM 2550 N N . PRO A 1 314 ? -25.115 -3.389 11.200 1.00 96.44 314 PRO A N 1
ATOM 2551 C CA . PRO A 1 314 ? -23.815 -4.054 11.083 1.00 96.44 314 PRO A CA 1
ATOM 2552 C C . PRO A 1 314 ? -23.003 -3.558 9.884 1.00 96.44 314 PRO A C 1
ATOM 2554 O O . PRO A 1 314 ? -21.821 -3.235 10.019 1.00 96.44 314 PRO A O 1
ATOM 2557 N N . HIS A 1 315 ? -23.668 -3.411 8.737 1.00 96.88 315 HIS A N 1
ATOM 2558 C CA . HIS A 1 315 ? -23.055 -2.961 7.496 1.00 96.88 315 HIS A CA 1
ATOM 2559 C C . HIS A 1 315 ? -22.618 -1.495 7.586 1.00 96.88 315 HIS A C 1
ATOM 2561 O O . HIS A 1 315 ? -21.503 -1.148 7.194 1.00 96.88 315 HIS A O 1
ATOM 2567 N N . LEU A 1 316 ? -23.474 -0.633 8.145 1.00 96.44 316 LEU A N 1
ATOM 2568 C CA . LEU A 1 316 ? -23.167 0.781 8.356 1.00 96.44 316 LEU A CA 1
ATOM 2569 C C . LEU A 1 316 ? -21.951 0.967 9.267 1.00 96.44 316 LEU A C 1
ATOM 2571 O O . LEU A 1 316 ? -21.058 1.759 8.958 1.00 96.44 316 LEU A O 1
ATOM 2575 N N . ARG A 1 317 ? -21.895 0.212 10.367 1.00 97.31 317 ARG A N 1
ATOM 2576 C CA . ARG A 1 317 ? -20.761 0.229 11.290 1.00 97.31 317 ARG A CA 1
ATOM 2577 C C . ARG A 1 317 ? -19.470 -0.165 10.581 1.00 97.31 317 ARG A C 1
ATOM 2579 O O . ARG A 1 317 ? -18.505 0.593 10.636 1.00 97.31 317 ARG A O 1
ATOM 2586 N N . ALA A 1 318 ? -19.472 -1.305 9.889 1.00 97.56 318 ALA A N 1
ATOM 2587 C CA . ALA A 1 318 ? -18.309 -1.792 9.155 1.00 97.56 318 ALA A CA 1
ATOM 2588 C C . ALA A 1 318 ? -17.820 -0.763 8.120 1.00 97.56 318 ALA A C 1
ATOM 2590 O O . ALA A 1 318 ? -16.632 -0.454 8.059 1.00 97.56 318 ALA A O 1
ATOM 2591 N N . PHE A 1 319 ? -18.741 -0.161 7.362 1.00 96.44 319 PHE A N 1
ATOM 2592 C CA . PHE A 1 319 ? -18.422 0.894 6.401 1.00 96.44 319 PHE A CA 1
ATOM 2593 C C . PHE A 1 319 ? -17.794 2.134 7.059 1.00 96.44 319 PHE A C 1
ATOM 2595 O O . PHE A 1 319 ? -16.765 2.621 6.591 1.00 96.44 319 PHE A O 1
ATOM 2602 N N . ARG A 1 320 ? -18.387 2.656 8.142 1.00 96.69 320 ARG A N 1
ATOM 2603 C CA . ARG A 1 320 ? -17.872 3.853 8.825 1.00 96.69 320 ARG A CA 1
ATOM 2604 C C . ARG A 1 320 ? -16.495 3.597 9.429 1.00 96.69 320 ARG A C 1
ATOM 2606 O O . ARG A 1 320 ? -15.597 4.406 9.227 1.00 96.69 320 ARG A O 1
ATOM 2613 N N . MET A 1 321 ? -16.296 2.459 10.091 1.00 97.62 321 MET A N 1
ATOM 2614 C CA . MET A 1 321 ? -15.007 2.103 10.697 1.00 97.62 321 MET A CA 1
ATOM 2615 C C . MET A 1 321 ? -13.880 1.904 9.669 1.00 97.62 321 MET A C 1
ATOM 2617 O O . MET A 1 321 ? -12.712 2.054 10.029 1.00 97.62 321 MET A O 1
ATOM 2621 N N . ALA A 1 322 ? -14.218 1.610 8.408 1.00 96.44 322 ALA A N 1
ATOM 2622 C CA . ALA A 1 322 ? -13.267 1.418 7.312 1.00 96.44 322 ALA A CA 1
ATOM 2623 C C . ALA A 1 322 ? -12.786 2.710 6.636 1.00 96.44 322 ALA A C 1
ATOM 2625 O O . ALA A 1 322 ? -11.825 2.675 5.862 1.00 96.44 322 ALA A O 1
ATOM 2626 N N . ARG A 1 323 ? -13.441 3.854 6.889 1.00 95.25 323 ARG A N 1
ATOM 2627 C CA . ARG A 1 323 ? -13.038 5.135 6.291 1.00 95.25 323 ARG A CA 1
ATOM 2628 C C . ARG A 1 323 ? -11.603 5.466 6.684 1.00 95.25 323 ARG A C 1
ATOM 2630 O O . ARG A 1 323 ? -11.260 5.388 7.857 1.00 95.25 323 ARG A O 1
ATOM 2637 N N . GLU A 1 324 ? -10.786 5.865 5.709 1.00 95.25 324 GLU A N 1
ATOM 2638 C CA . GLU A 1 324 ? -9.332 6.028 5.869 1.00 95.25 324 GLU A CA 1
ATOM 2639 C C . GLU A 1 324 ? -8.952 6.859 7.101 1.00 95.25 324 GLU A C 1
ATOM 2641 O O . GLU A 1 324 ? -8.159 6.403 7.917 1.00 95.25 324 GLU A O 1
ATOM 2646 N N . GLU A 1 325 ? -9.544 8.041 7.261 1.00 95.75 325 GLU A N 1
ATOM 2647 C CA . GLU A 1 325 ? -9.270 8.959 8.370 1.00 95.75 325 GLU A CA 1
ATOM 2648 C C . GLU A 1 325 ? -9.747 8.435 9.737 1.00 95.75 325 GLU A C 1
ATOM 2650 O O . GLU A 1 325 ? -9.181 8.773 10.774 1.00 95.75 325 GLU A O 1
ATOM 2655 N N . ILE A 1 326 ? -10.764 7.572 9.747 1.00 97.31 326 ILE A N 1
ATOM 2656 C CA . ILE A 1 326 ? -11.319 6.957 10.958 1.00 97.31 326 ILE A CA 1
ATOM 2657 C C . ILE A 1 326 ? -10.438 5.783 11.372 1.00 97.31 326 ILE A C 1
ATOM 2659 O O . ILE A 1 326 ? -9.963 5.733 12.507 1.00 97.31 326 ILE A O 1
ATOM 2663 N N . LEU A 1 327 ? -10.170 4.887 10.419 1.00 98.00 327 LEU A N 1
ATOM 2664 C CA . LEU A 1 327 ? -9.273 3.744 10.546 1.00 98.00 327 LEU A CA 1
ATOM 2665 C C . LEU A 1 327 ? -7.882 4.163 11.011 1.00 98.00 327 LEU A C 1
ATOM 2667 O O . LEU A 1 327 ? -7.336 3.572 11.939 1.00 98.00 327 LEU A O 1
ATOM 2671 N N . TYR A 1 328 ? -7.343 5.227 10.414 1.00 98.12 328 TYR A N 1
ATOM 2672 C CA . TYR A 1 328 ? -6.081 5.825 10.828 1.00 98.12 328 TYR A CA 1
ATOM 2673 C C . TYR A 1 328 ? -6.087 6.196 12.313 1.00 98.12 328 TYR A C 1
ATOM 2675 O O . TYR A 1 328 ? -5.137 5.889 13.027 1.00 98.12 328 TYR A O 1
ATOM 2683 N N . ASN A 1 329 ? -7.150 6.835 12.803 1.00 98.06 329 ASN A N 1
ATOM 2684 C CA . ASN A 1 329 ? -7.187 7.303 14.183 1.00 98.06 329 ASN A CA 1
ATOM 2685 C C . ASN A 1 329 ? -7.377 6.176 15.195 1.00 98.06 329 ASN A C 1
ATOM 2687 O O . ASN A 1 329 ? -6.649 6.142 16.185 1.00 98.06 329 ASN A O 1
ATOM 2691 N N . TRP A 1 330 ? -8.276 5.218 14.960 1.00 97.94 330 TRP A N 1
ATOM 2692 C CA . TRP A 1 330 ? -8.455 4.151 15.947 1.00 97.94 330 TRP A CA 1
ATOM 2693 C C . TRP A 1 330 ? -7.319 3.120 15.929 1.00 97.94 330 TRP A C 1
ATOM 2695 O O . TRP A 1 330 ? -6.994 2.566 16.978 1.00 97.94 330 TRP A O 1
ATOM 2705 N N . LEU A 1 331 ? -6.620 2.910 14.805 1.00 98.31 331 LEU A N 1
ATOM 2706 C CA . LEU A 1 331 ? -5.411 2.072 14.797 1.00 98.31 331 LEU A CA 1
ATOM 2707 C C . LEU A 1 331 ? -4.249 2.692 15.589 1.00 98.31 331 LEU A C 1
ATOM 2709 O O . LEU A 1 331 ? -3.402 1.957 16.101 1.00 98.31 331 LEU A O 1
ATOM 2713 N N . ARG A 1 332 ? -4.212 4.023 15.767 1.00 97.56 332 ARG A N 1
ATOM 2714 C CA . ARG A 1 332 ? -3.250 4.653 16.691 1.00 97.56 332 ARG A C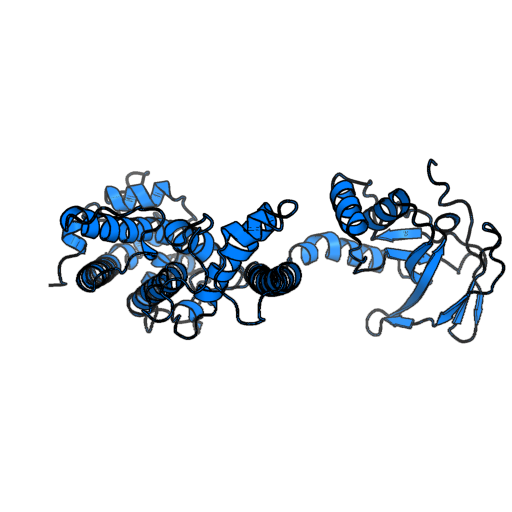A 1
ATOM 2715 C C . ARG A 1 332 ? -3.484 4.209 18.131 1.00 97.56 332 ARG A C 1
ATOM 2717 O O . ARG A 1 332 ? -2.512 4.059 18.864 1.00 97.56 332 ARG A O 1
ATOM 2724 N N . TYR A 1 333 ? -4.731 3.963 18.527 1.00 98.19 333 TYR A N 1
ATOM 2725 C CA . TYR A 1 333 ? -5.032 3.421 19.850 1.00 98.19 333 TYR A CA 1
ATOM 2726 C C . TYR A 1 333 ? -4.576 1.972 19.997 1.00 98.19 333 TYR A C 1
ATOM 2728 O O . TYR A 1 333 ? -3.983 1.647 21.017 1.00 98.19 333 TYR A O 1
ATOM 2736 N N . VAL A 1 334 ? -4.726 1.136 18.963 1.00 98.12 334 VAL A N 1
ATOM 2737 C CA . VAL A 1 334 ? -4.139 -0.220 18.958 1.00 98.12 334 VAL A CA 1
ATOM 2738 C C . VAL A 1 334 ? -2.626 -0.154 19.177 1.00 98.12 334 VAL A C 1
ATOM 2740 O O . VAL A 1 334 ? -2.093 -0.857 20.034 1.00 98.12 334 VAL A O 1
ATOM 2743 N N . LYS A 1 335 ? -1.932 0.754 18.477 1.00 96.75 335 LYS A N 1
ATOM 2744 C CA . LYS A 1 335 ? -0.498 0.990 18.694 1.00 96.75 335 LYS A CA 1
ATOM 2745 C C . LYS A 1 335 ? -0.196 1.377 20.150 1.00 96.75 335 LYS A C 1
ATOM 2747 O O . LYS A 1 335 ? 0.715 0.810 20.745 1.00 96.75 335 LYS A O 1
ATOM 2752 N N . GLN A 1 336 ? -0.961 2.305 20.729 1.00 96.19 336 GLN A N 1
ATOM 2753 C CA . GLN A 1 336 ? -0.788 2.744 22.121 1.00 96.19 336 GLN A CA 1
ATOM 2754 C C . GLN A 1 336 ? -1.056 1.627 23.136 1.00 96.19 336 GLN A C 1
ATOM 2756 O O . GLN A 1 336 ? -0.348 1.543 24.135 1.00 96.19 336 GLN A O 1
ATOM 2761 N N . ILE A 1 337 ? -2.033 0.752 22.882 1.00 96.94 337 ILE A N 1
ATOM 2762 C CA . ILE A 1 337 ? -2.336 -0.404 23.739 1.00 96.94 337 ILE A CA 1
ATOM 2763 C C . ILE A 1 337 ? -1.121 -1.329 23.823 1.00 96.94 337 ILE A C 1
ATOM 2765 O O . ILE A 1 337 ? -0.706 -1.689 24.924 1.00 96.94 337 ILE A O 1
ATOM 2769 N N . ILE A 1 338 ? -0.503 -1.642 22.681 1.00 96.50 338 ILE A N 1
ATOM 2770 C CA . ILE A 1 338 ? 0.694 -2.490 22.644 1.00 96.50 338 ILE A CA 1
ATOM 2771 C C . ILE A 1 338 ? 1.863 -1.800 23.364 1.00 96.50 338 ILE A C 1
ATOM 2773 O O . ILE A 1 338 ? 2.514 -2.415 24.206 1.00 96.50 338 ILE A O 1
ATOM 2777 N N . GLN A 1 339 ? 2.100 -0.507 23.106 1.00 94.19 339 GLN A N 1
ATOM 2778 C CA . GLN A 1 339 ? 3.146 0.269 23.796 1.00 94.19 339 GLN A CA 1
ATOM 2779 C C . GLN A 1 339 ? 2.963 0.241 25.312 1.00 94.19 339 GLN A C 1
ATOM 2781 O O . GLN A 1 339 ? 3.891 -0.094 26.049 1.00 94.19 339 GLN A O 1
ATOM 2786 N N . ASN A 1 340 ? 1.755 0.559 25.774 1.00 93.44 340 ASN A N 1
ATOM 2787 C CA . ASN A 1 340 ? 1.430 0.605 27.190 1.00 93.44 340 ASN A CA 1
ATOM 2788 C C . ASN A 1 340 ? 1.598 -0.769 27.850 1.00 93.44 340 ASN A C 1
ATOM 2790 O O . ASN A 1 340 ? 2.101 -0.852 28.969 1.00 93.44 340 ASN A O 1
ATOM 2794 N N . TYR A 1 341 ? 1.248 -1.855 27.157 1.00 95.38 341 TYR A N 1
ATOM 2795 C CA . TYR A 1 341 ? 1.453 -3.211 27.664 1.00 95.38 341 TYR A CA 1
ATOM 2796 C C . TYR A 1 341 ? 2.940 -3.510 27.924 1.00 95.38 341 TYR A C 1
ATOM 2798 O O . TYR A 1 341 ? 3.310 -3.970 29.005 1.00 95.38 341 TYR A O 1
ATOM 2806 N N . PHE A 1 342 ? 3.826 -3.199 26.976 1.00 94.31 342 PHE A N 1
ATOM 2807 C CA . PHE A 1 342 ? 5.268 -3.406 27.161 1.00 94.31 342 PHE A CA 1
ATOM 2808 C C . PHE A 1 342 ? 5.857 -2.511 28.266 1.00 94.31 342 PHE A C 1
ATOM 2810 O O . PHE A 1 342 ? 6.643 -2.983 29.089 1.00 94.31 342 PHE A O 1
ATOM 2817 N N . VAL A 1 343 ? 5.424 -1.248 28.348 1.00 91.75 343 VAL A N 1
ATOM 2818 C CA . VAL A 1 343 ? 5.851 -0.310 29.403 1.00 91.75 343 VAL A CA 1
ATOM 2819 C C . VAL A 1 343 ? 5.428 -0.801 30.790 1.00 91.75 343 VAL A C 1
ATOM 2821 O O . VAL A 1 343 ? 6.255 -0.877 31.697 1.00 91.75 343 VAL A O 1
ATOM 2824 N N . THR A 1 344 ? 4.160 -1.177 30.959 1.00 91.38 344 THR A N 1
ATOM 2825 C CA . THR A 1 344 ? 3.611 -1.622 32.254 1.00 91.38 344 THR A CA 1
ATOM 2826 C C . THR A 1 344 ? 4.171 -2.966 32.712 1.00 91.38 344 THR A C 1
ATOM 2828 O O . THR A 1 344 ? 4.300 -3.194 33.912 1.00 91.38 344 THR A O 1
ATOM 2831 N N . THR A 1 345 ? 4.575 -3.833 31.781 1.00 92.25 345 THR A N 1
ATOM 2832 C CA . THR A 1 345 ? 5.248 -5.109 32.086 1.00 92.25 345 THR A CA 1
ATOM 2833 C C . THR A 1 345 ? 6.764 -4.978 32.275 1.00 92.25 345 THR A C 1
ATOM 2835 O O . THR A 1 345 ? 7.443 -5.984 32.485 1.00 92.25 345 THR A O 1
ATOM 2838 N N . GLY A 1 346 ? 7.315 -3.758 32.223 1.00 89.56 346 GLY A N 1
ATOM 2839 C CA . GLY A 1 346 ? 8.738 -3.495 32.453 1.00 89.56 346 GLY A CA 1
ATOM 2840 C C . GLY A 1 346 ? 9.659 -3.995 31.335 1.00 89.56 346 GLY A C 1
ATOM 2841 O O . GLY A 1 346 ? 10.850 -4.193 31.568 1.00 89.56 346 GLY A O 1
ATOM 2842 N N . LYS A 1 347 ? 9.125 -4.216 30.127 1.00 88.88 347 LYS A N 1
ATOM 2843 C CA . LYS A 1 347 ? 9.871 -4.687 28.954 1.00 88.88 347 LYS A CA 1
ATOM 2844 C C . LYS A 1 347 ? 10.086 -3.528 27.973 1.00 88.88 347 LYS A C 1
ATOM 2846 O O . LYS A 1 347 ? 9.217 -3.276 27.141 1.00 88.88 347 LYS A O 1
ATOM 2851 N N . PRO A 1 348 ? 11.221 -2.810 28.031 1.00 85.12 348 PRO A N 1
ATOM 2852 C CA . PRO A 1 348 ? 11.492 -1.739 27.079 1.00 85.12 348 PRO A CA 1
ATOM 2853 C C . PRO A 1 348 ? 11.669 -2.313 25.665 1.00 85.12 348 PRO A C 1
ATOM 2855 O O . PRO A 1 348 ? 12.455 -3.237 25.460 1.00 85.12 348 PRO A O 1
ATOM 2858 N N . ILE A 1 349 ? 10.957 -1.746 24.690 1.00 90.38 349 ILE A N 1
ATOM 2859 C CA . ILE A 1 349 ? 11.040 -2.111 23.267 1.00 90.38 349 ILE A CA 1
ATOM 2860 C C . ILE A 1 349 ? 11.295 -0.869 22.405 1.00 90.38 349 ILE A C 1
ATOM 2862 O O . ILE A 1 349 ? 10.918 0.240 22.782 1.00 90.38 349 ILE A O 1
ATOM 2866 N N . ASP A 1 350 ? 11.905 -1.041 21.227 1.00 91.69 350 ASP A N 1
ATOM 2867 C CA . ASP A 1 350 ? 11.908 0.016 20.206 1.00 91.69 350 ASP A CA 1
ATOM 2868 C C . ASP A 1 350 ? 10.526 0.062 19.546 1.00 91.69 350 ASP A C 1
ATOM 2870 O O . ASP A 1 350 ? 10.132 -0.859 18.828 1.00 91.69 350 ASP A O 1
ATOM 2874 N N . GLU A 1 351 ? 9.792 1.153 19.764 1.00 89.25 351 GLU A N 1
ATOM 2875 C CA . GLU A 1 351 ? 8.446 1.353 19.220 1.00 89.25 351 GLU A CA 1
ATOM 2876 C C . GLU A 1 351 ? 8.379 1.216 17.693 1.00 89.25 351 GLU A C 1
ATOM 2878 O O . GLU A 1 351 ? 7.334 0.856 17.150 1.00 89.25 351 GLU A O 1
ATOM 2883 N N . ARG A 1 352 ? 9.482 1.490 16.984 1.00 91.19 352 ARG A N 1
ATOM 2884 C CA . ARG A 1 352 ? 9.563 1.373 15.519 1.00 91.19 352 ARG A CA 1
ATOM 2885 C C . ARG A 1 352 ? 9.647 -0.074 15.047 1.00 91.19 352 ARG A C 1
ATOM 2887 O O . ARG A 1 352 ? 9.480 -0.305 13.854 1.00 91.19 352 ARG A O 1
ATOM 2894 N N . LYS A 1 353 ? 9.968 -1.007 15.945 1.00 93.50 353 LYS A N 1
ATOM 2895 C CA . LYS A 1 353 ? 10.123 -2.448 15.698 1.00 93.50 353 LYS A CA 1
ATOM 2896 C C . LYS A 1 353 ? 9.158 -3.272 16.548 1.00 93.50 353 LYS A C 1
ATOM 2898 O O . LYS A 1 353 ? 9.391 -4.448 16.774 1.00 93.50 353 LYS A O 1
ATOM 2903 N N . MET A 1 354 ? 8.080 -2.666 17.039 1.00 94.31 354 MET A N 1
ATOM 2904 C CA . MET A 1 354 ? 7.135 -3.294 17.966 1.00 94.31 354 MET A CA 1
ATOM 2905 C C . MET A 1 354 ? 6.624 -4.660 17.492 1.00 94.31 354 MET A C 1
ATOM 2907 O O . MET A 1 354 ? 6.595 -5.597 18.279 1.00 94.31 354 MET A O 1
ATOM 2911 N N . PHE A 1 355 ? 6.298 -4.789 16.205 1.00 96.81 355 PHE A N 1
ATOM 2912 C CA . PHE A 1 355 ? 5.827 -6.041 15.607 1.00 96.81 355 PHE A CA 1
ATOM 2913 C C . PHE A 1 355 ? 6.956 -7.044 15.313 1.00 96.81 355 PHE A C 1
ATOM 2915 O O . PHE A 1 355 ? 6.685 -8.165 14.913 1.00 96.81 355 PHE A O 1
ATOM 2922 N N . GLN A 1 356 ? 8.217 -6.688 15.558 1.00 96.06 356 GLN A N 1
ATOM 2923 C CA . GLN A 1 356 ? 9.360 -7.610 15.512 1.00 96.06 356 GLN A CA 1
ATOM 2924 C C . GLN A 1 356 ? 9.625 -8.278 16.869 1.00 96.06 356 GLN A C 1
ATOM 2926 O O . GLN A 1 356 ? 10.499 -9.138 16.973 1.00 96.06 356 GLN A O 1
ATOM 2931 N N . TYR A 1 357 ? 8.895 -7.877 17.914 1.00 94.44 357 TYR A N 1
ATOM 2932 C CA . TYR A 1 357 ? 8.887 -8.539 19.213 1.00 94.44 357 TYR A CA 1
ATOM 2933 C C . TYR A 1 357 ? 7.617 -9.386 19.338 1.00 94.44 357 TYR A C 1
ATOM 2935 O O . TYR A 1 357 ? 6.555 -8.914 18.929 1.00 94.44 357 TYR A O 1
ATOM 2943 N N . PRO A 1 358 ? 7.683 -10.589 19.938 1.00 94.44 358 PRO A N 1
ATOM 2944 C CA . PRO A 1 358 ? 6.488 -11.368 20.240 1.00 94.44 358 PRO A CA 1
ATOM 2945 C C . PRO A 1 358 ? 5.540 -10.585 21.160 1.00 94.44 358 PRO A C 1
ATOM 2947 O O . PRO A 1 358 ? 5.909 -10.226 22.283 1.00 94.44 358 PRO A O 1
ATOM 2950 N N . ILE A 1 359 ? 4.332 -10.315 20.675 1.00 96.44 359 ILE A N 1
ATOM 2951 C CA . ILE A 1 359 ? 3.235 -9.675 21.397 1.00 96.44 359 ILE A CA 1
ATOM 2952 C C . ILE A 1 359 ? 2.546 -10.762 22.232 1.00 96.44 359 ILE A C 1
ATOM 2954 O O . ILE A 1 359 ? 2.022 -11.716 21.658 1.00 96.44 359 ILE A O 1
ATOM 2958 N N . PRO A 1 360 ? 2.544 -10.657 23.574 1.00 96.12 360 PRO A N 1
ATOM 2959 C CA . PRO A 1 360 ? 1.952 -11.689 24.424 1.00 96.12 360 PRO A CA 1
ATOM 2960 C C . PRO A 1 360 ? 0.432 -11.790 24.275 1.00 96.12 360 PRO A C 1
ATOM 2962 O O . PRO A 1 360 ? -0.231 -10.779 24.044 1.00 96.12 360 PRO A O 1
ATOM 2965 N N . ASP A 1 361 ? -0.128 -12.976 24.523 1.00 96.75 361 ASP A N 1
ATOM 2966 C CA . ASP A 1 361 ? -1.572 -13.247 24.405 1.00 96.75 361 ASP A CA 1
ATOM 2967 C C . ASP A 1 361 ? -2.435 -12.277 25.220 1.00 96.75 361 ASP A C 1
ATOM 2969 O O . ASP A 1 361 ? -3.416 -11.747 24.713 1.00 96.75 361 ASP A O 1
ATOM 2973 N N . ALA A 1 362 ? -2.015 -11.921 26.436 1.00 96.00 362 ALA A N 1
ATOM 2974 C CA . ALA A 1 362 ? -2.723 -10.930 27.251 1.00 96.00 362 ALA A CA 1
ATOM 2975 C C . ALA A 1 362 ? -2.774 -9.528 26.600 1.00 96.00 362 ALA A C 1
ATOM 2977 O O . ALA A 1 362 ? -3.690 -8.747 26.848 1.00 96.00 362 ALA A O 1
ATOM 2978 N N . CYS A 1 363 ? -1.798 -9.176 25.756 1.00 97.19 363 CYS A N 1
ATOM 2979 C CA . CYS A 1 363 ? -1.867 -7.952 24.961 1.00 97.19 363 CYS A CA 1
ATOM 2980 C C . CYS A 1 363 ? -2.850 -8.102 23.792 1.00 97.19 363 CYS A C 1
ATOM 2982 O O . CYS A 1 363 ? -3.562 -7.148 23.478 1.00 97.19 363 CYS A O 1
ATOM 2984 N N . TRP A 1 364 ? -2.921 -9.282 23.170 1.00 98.06 364 TRP A N 1
ATOM 2985 C CA . TRP A 1 364 ? -3.930 -9.581 22.152 1.00 98.06 364 TRP A CA 1
ATOM 2986 C C . TRP A 1 364 ? -5.349 -9.544 22.720 1.00 98.06 364 TRP A C 1
ATOM 2988 O O . TRP A 1 364 ? -6.219 -8.950 22.093 1.00 98.06 364 TRP A O 1
ATOM 2998 N N . GLU A 1 365 ? -5.568 -10.054 23.933 1.00 97.25 365 GLU A N 1
ATOM 2999 C CA . GLU A 1 365 ? -6.843 -9.928 24.655 1.00 97.25 365 GLU A CA 1
ATOM 3000 C C . GLU A 1 365 ? -7.235 -8.458 24.872 1.00 97.25 365 GLU A C 1
ATOM 3002 O O . GLU A 1 365 ? -8.384 -8.080 24.653 1.00 97.25 365 GLU A O 1
ATOM 3007 N N . ASN A 1 366 ? -6.281 -7.588 25.225 1.00 97.75 366 ASN A N 1
ATOM 3008 C CA . ASN A 1 366 ? -6.548 -6.150 25.349 1.00 97.75 366 ASN A CA 1
ATOM 3009 C C . ASN A 1 366 ? -6.952 -5.512 24.010 1.00 97.75 366 ASN A C 1
ATOM 3011 O O . ASN A 1 366 ? -7.832 -4.650 23.983 1.00 97.75 366 ASN A O 1
ATOM 3015 N N . ILE A 1 367 ? -6.316 -5.913 22.903 1.00 98.25 367 ILE A N 1
ATOM 3016 C CA . ILE A 1 367 ? -6.684 -5.456 21.553 1.00 98.25 367 ILE A CA 1
ATOM 3017 C C . ILE A 1 367 ? -8.092 -5.948 21.199 1.00 98.25 367 ILE A C 1
ATOM 3019 O O . ILE A 1 367 ? -8.889 -5.173 20.671 1.00 98.25 367 ILE A O 1
ATOM 3023 N N . ASP A 1 368 ? -8.407 -7.203 21.520 1.00 97.56 368 ASP A N 1
ATOM 3024 C CA . ASP A 1 368 ? -9.711 -7.818 21.278 1.00 97.56 368 ASP A CA 1
ATOM 3025 C C . ASP A 1 368 ? -10.834 -7.067 22.008 1.00 97.56 368 ASP A C 1
ATOM 3027 O O . ASP A 1 368 ? -11.791 -6.600 21.381 1.00 97.56 368 ASP A O 1
ATOM 3031 N N . ASN A 1 369 ? -10.650 -6.841 23.313 1.00 97.62 369 ASN A N 1
ATOM 3032 C CA . ASN A 1 369 ? -11.565 -6.074 24.156 1.00 97.62 369 ASN A CA 1
ATOM 3033 C C . ASN A 1 369 ? -11.752 -4.646 23.632 1.00 97.62 369 ASN A C 1
ATOM 3035 O O . ASN A 1 369 ? -12.884 -4.172 23.507 1.00 97.62 369 ASN A O 1
ATOM 3039 N N . PHE A 1 370 ? -10.653 -3.979 23.257 1.00 98.25 370 PHE A N 1
ATOM 3040 C CA . PHE A 1 370 ? -10.708 -2.639 22.680 1.00 98.25 370 PHE A CA 1
ATOM 3041 C C . PHE A 1 370 ? -11.538 -2.605 21.397 1.00 98.25 370 PHE A C 1
ATOM 3043 O O . PHE A 1 370 ? -12.373 -1.717 21.241 1.00 98.25 370 PHE A O 1
ATOM 3050 N N . LEU A 1 371 ? -11.338 -3.555 20.479 1.00 98.00 371 LEU A N 1
ATOM 3051 C CA . LEU A 1 371 ? -12.083 -3.601 19.221 1.00 98.00 371 LEU A CA 1
ATOM 3052 C C . LEU A 1 371 ? -13.572 -3.877 19.453 1.00 98.00 371 LEU A C 1
ATOM 3054 O O . LEU A 1 371 ? -14.408 -3.257 18.791 1.00 98.00 371 LEU A O 1
ATOM 3058 N N . ASP A 1 372 ? -13.918 -4.733 20.415 1.00 96.44 372 ASP A N 1
ATOM 3059 C CA . ASP A 1 372 ? -15.308 -4.969 20.810 1.00 96.44 372 ASP A CA 1
ATOM 3060 C C . ASP A 1 372 ? -15.957 -3.725 21.425 1.00 96.44 372 ASP A C 1
ATOM 3062 O O . ASP A 1 372 ? -17.065 -3.343 21.032 1.00 96.44 372 ASP A O 1
ATOM 3066 N N . ALA A 1 373 ? -15.271 -3.054 22.350 1.00 96.88 373 ALA A N 1
ATOM 3067 C CA . ALA A 1 373 ? -15.752 -1.824 22.968 1.00 96.88 373 ALA A CA 1
ATOM 3068 C C . ALA A 1 373 ? -15.905 -0.700 21.930 1.00 96.88 373 ALA A C 1
ATOM 3070 O O . ALA A 1 373 ? -16.947 -0.041 21.866 1.00 96.88 373 ALA A O 1
ATOM 3071 N N . LEU A 1 374 ? -14.914 -0.548 21.046 1.00 97.12 374 LEU A N 1
ATOM 3072 C CA . LEU A 1 374 ? -14.931 0.406 19.944 1.00 97.12 374 LEU A CA 1
ATOM 3073 C C . LEU A 1 374 ? -16.122 0.137 19.021 1.00 97.12 374 LEU A C 1
ATOM 3075 O O . LEU A 1 374 ? -16.878 1.057 18.722 1.00 97.12 374 LEU A O 1
ATOM 3079 N N . LYS A 1 375 ? -16.347 -1.116 18.609 1.00 95.81 375 LYS A N 1
ATOM 3080 C CA . LYS A 1 375 ? -17.475 -1.525 17.755 1.00 95.81 375 LYS A CA 1
ATOM 3081 C C . LYS A 1 375 ? -18.837 -1.197 18.390 1.00 95.81 375 LYS A C 1
ATOM 3083 O O . LYS A 1 375 ? -19.794 -0.901 17.668 1.00 95.81 375 LYS A O 1
ATOM 3088 N N . ARG A 1 376 ? -18.946 -1.232 19.722 1.00 94.81 376 ARG A N 1
ATOM 3089 C CA . ARG A 1 376 ? -20.188 -0.948 20.468 1.00 94.81 376 ARG A CA 1
ATOM 3090 C C . ARG A 1 376 ? -20.524 0.540 20.586 1.00 94.81 376 ARG A C 1
ATOM 3092 O O . ARG A 1 376 ? -21.647 0.854 20.975 1.00 94.81 376 ARG A O 1
ATOM 3099 N N . LEU A 1 377 ? -19.614 1.454 20.236 1.00 95.69 377 LEU A N 1
ATOM 3100 C CA . LEU A 1 377 ? -19.901 2.889 20.311 1.00 95.69 377 LEU A CA 1
ATOM 3101 C C . LEU A 1 377 ? -21.132 3.254 19.463 1.00 95.69 377 LEU A C 1
ATOM 3103 O O . LEU A 1 377 ? -21.246 2.904 18.286 1.00 95.69 377 LEU A O 1
ATOM 3107 N N . SER A 1 378 ? -22.063 3.998 20.061 1.00 92.88 378 SER A N 1
ATOM 3108 C CA . SER A 1 378 ? -23.352 4.337 19.439 1.00 92.88 378 SER A CA 1
ATOM 3109 C C . SER A 1 378 ? -23.213 5.220 18.194 1.00 92.88 378 SER A C 1
ATOM 3111 O O . SER A 1 378 ? -24.071 5.182 17.309 1.00 92.88 378 SER A O 1
ATOM 3113 N N . LEU A 1 379 ? -22.109 5.967 18.080 1.00 95.31 379 LEU A N 1
ATOM 3114 C CA . LEU A 1 379 ? -21.832 6.869 16.961 1.00 95.31 379 LEU A CA 1
ATOM 3115 C C . LEU A 1 379 ? -21.874 6.158 15.598 1.00 95.31 379 LEU A C 1
ATOM 3117 O O . LEU A 1 379 ? -22.262 6.757 14.597 1.00 95.31 379 LEU A O 1
ATOM 3121 N N . TRP A 1 380 ? -21.522 4.868 15.550 1.00 96.00 380 TRP A N 1
ATOM 3122 C CA . TRP A 1 380 ? -21.483 4.113 14.302 1.00 96.00 380 TRP A CA 1
ATOM 3123 C C . TRP A 1 380 ? -22.868 3.902 13.703 1.00 96.00 380 TRP A C 1
ATOM 3125 O O . TRP A 1 380 ? -23.008 3.938 12.485 1.00 96.00 380 TRP A O 1
ATOM 3135 N N . MET A 1 381 ? -23.882 3.718 14.547 1.00 93.12 381 MET A N 1
ATOM 3136 C CA . MET A 1 381 ? -25.257 3.423 14.130 1.00 93.12 381 MET A CA 1
ATOM 3137 C C . MET A 1 381 ? -26.135 4.675 14.115 1.00 93.12 381 MET A C 1
ATOM 3139 O O . MET A 1 381 ? -27.187 4.678 13.482 1.00 93.12 381 MET A O 1
ATOM 3143 N N . ASN A 1 382 ? -25.694 5.756 14.768 1.00 93.06 382 ASN A N 1
ATOM 3144 C CA . ASN A 1 382 ? -26.430 7.010 14.802 1.00 93.06 382 ASN A CA 1
ATOM 3145 C C . ASN A 1 382 ? -26.566 7.597 13.381 1.00 93.06 382 ASN A C 1
ATOM 3147 O O . ASN A 1 382 ? -25.593 8.050 12.762 1.00 93.06 382 ASN A O 1
ATOM 3151 N N . ARG A 1 383 ? -27.795 7.552 12.854 1.00 92.56 383 ARG A N 1
ATOM 3152 C CA . ARG A 1 383 ? -28.137 7.998 11.499 1.00 92.56 383 ARG A CA 1
ATOM 3153 C C . ARG A 1 383 ? -28.174 9.526 11.383 1.00 92.56 383 ARG A C 1
ATOM 3155 O O . ARG A 1 383 ? -27.834 10.036 10.318 1.00 92.56 383 ARG A O 1
ATOM 3162 N N . ASP A 1 384 ? -28.448 10.249 12.469 1.00 90.88 384 ASP A N 1
ATOM 3163 C CA . ASP A 1 384 ? -28.480 11.721 12.489 1.00 90.88 384 ASP A CA 1
ATOM 3164 C C . ASP A 1 384 ? -27.091 12.325 12.227 1.00 90.88 384 ASP A C 1
ATOM 3166 O O . ASP A 1 384 ? -26.953 13.387 11.616 1.00 90.88 384 ASP A O 1
ATOM 3170 N N . LEU A 1 385 ? -26.034 11.590 12.589 1.00 92.19 385 LEU A N 1
ATOM 3171 C CA . LEU A 1 385 ? -24.647 11.970 12.309 1.00 92.19 385 LEU A CA 1
ATOM 3172 C C . LEU A 1 385 ? -24.271 11.872 10.821 1.00 92.19 385 LEU A C 1
ATOM 3174 O O . LEU A 1 385 ? -23.192 12.327 10.434 1.00 92.19 385 LEU A O 1
ATOM 3178 N N . SER A 1 386 ? -25.132 11.295 9.973 1.00 91.31 386 SER A N 1
ATOM 3179 C CA . SER A 1 386 ? -24.858 11.115 8.542 1.00 91.31 386 SER A CA 1
ATOM 3180 C C . SER A 1 386 ? -24.622 12.437 7.810 1.00 91.31 386 SER A C 1
ATOM 3182 O O . SER A 1 386 ? -23.811 12.493 6.890 1.00 91.31 386 SER A O 1
ATOM 3184 N N . ILE A 1 387 ? -25.302 13.513 8.217 1.00 86.44 387 ILE A N 1
ATOM 3185 C CA . ILE A 1 387 ? -25.149 14.843 7.606 1.00 86.44 387 ILE A CA 1
ATOM 3186 C C . ILE A 1 387 ? -24.016 15.618 8.282 1.00 86.44 387 ILE A C 1
ATOM 3188 O O . ILE A 1 387 ? -23.173 16.200 7.605 1.00 86.44 387 ILE A O 1
ATOM 3192 N N . THR A 1 388 ? -23.994 15.625 9.615 1.00 85.88 388 THR A N 1
ATOM 3193 C CA . THR A 1 388 ? -23.167 16.544 10.410 1.00 85.88 388 THR A CA 1
ATOM 3194 C C . THR A 1 388 ? -21.729 16.074 10.603 1.00 85.88 388 THR A C 1
ATOM 3196 O O . THR A 1 388 ? -20.825 16.907 10.641 1.00 85.88 388 THR A O 1
ATOM 3199 N N . VAL A 1 389 ? -21.509 14.760 10.708 1.00 91.12 389 VAL A N 1
ATOM 3200 C CA . VAL A 1 389 ? -20.194 14.168 11.009 1.00 91.12 389 VAL A CA 1
ATOM 3201 C C . VAL A 1 389 ? -19.681 13.342 9.834 1.00 91.12 389 VAL A C 1
ATOM 3203 O O . VAL A 1 389 ? -18.548 13.519 9.388 1.00 91.12 389 VAL A O 1
ATOM 3206 N N . PHE A 1 390 ? -20.523 12.473 9.270 1.00 91.56 390 PHE A N 1
ATOM 3207 C CA . PHE A 1 390 ? -20.120 11.544 8.211 1.00 91.56 390 PHE A CA 1
ATOM 3208 C C . PHE A 1 390 ? -20.355 12.064 6.781 1.00 91.56 390 PHE A C 1
ATOM 3210 O O . PHE A 1 390 ? -19.915 11.413 5.832 1.00 91.56 390 PHE A O 1
ATOM 3217 N N . GLY A 1 391 ? -20.994 13.224 6.598 1.00 80.31 391 GLY A N 1
ATOM 3218 C CA . GLY A 1 391 ? -21.490 13.681 5.290 1.00 80.31 391 GLY A CA 1
ATOM 3219 C C . GLY A 1 391 ? -20.415 14.018 4.250 1.00 80.31 391 GLY A C 1
ATOM 3220 O O . GLY A 1 391 ? -20.680 13.954 3.051 1.00 80.31 391 GLY A O 1
ATOM 3221 N N . GLY A 1 392 ? -19.194 14.333 4.689 1.00 78.88 392 GLY A N 1
ATOM 3222 C CA . GLY A 1 392 ? -18.051 14.640 3.826 1.00 78.88 392 GLY A CA 1
ATOM 3223 C C . GLY A 1 392 ? -16.784 13.911 4.262 1.00 78.88 392 GLY A C 1
ATOM 3224 O O . GLY A 1 392 ? -16.715 13.369 5.369 1.00 78.88 392 GLY A O 1
ATOM 3225 N N . LYS A 1 393 ? -15.768 13.884 3.389 1.00 78.69 393 LYS A N 1
ATOM 3226 C CA . LYS A 1 393 ? -14.435 13.400 3.769 1.00 78.69 393 LYS A CA 1
ATOM 3227 C C . LYS A 1 393 ? -13.803 14.412 4.722 1.00 78.69 393 LYS A C 1
ATOM 3229 O O . LYS A 1 393 ? -13.627 15.567 4.346 1.00 78.69 393 LYS A O 1
ATOM 3234 N N . GLN A 1 394 ? -13.473 13.958 5.923 1.00 90.12 394 GLN A N 1
ATOM 3235 C CA . GLN A 1 394 ? -12.801 14.760 6.941 1.00 90.12 394 GLN A CA 1
ATOM 3236 C C . GLN A 1 394 ? -11.312 14.404 6.992 1.00 90.12 394 GLN A C 1
ATOM 3238 O O . GLN A 1 394 ? -10.876 13.433 6.367 1.00 90.12 394 GLN A O 1
ATOM 3243 N N . ASN A 1 395 ? -10.523 15.212 7.694 1.00 92.31 395 ASN A N 1
ATOM 3244 C CA . ASN A 1 395 ? -9.102 14.948 7.907 1.00 92.31 395 ASN A CA 1
ATOM 3245 C C . ASN A 1 395 ? -8.871 14.115 9.183 1.00 92.31 395 ASN A C 1
ATOM 3247 O O . ASN A 1 395 ? -9.808 13.788 9.915 1.00 92.31 395 ASN A O 1
ATOM 3251 N N . ASN A 1 396 ? -7.612 13.752 9.432 1.00 93.81 396 ASN A N 1
ATOM 3252 C CA . ASN A 1 396 ? -7.247 12.967 10.609 1.00 93.81 396 ASN A CA 1
ATOM 3253 C C . ASN A 1 396 ? -7.505 13.741 11.910 1.00 93.81 396 ASN A C 1
ATOM 3255 O O . ASN A 1 396 ? -8.035 13.149 12.845 1.00 93.81 396 ASN A O 1
ATOM 3259 N N . ASP A 1 397 ? -7.200 15.040 11.951 1.00 94.94 397 ASP A N 1
ATOM 3260 C CA . ASP A 1 397 ? -7.346 15.871 13.156 1.00 94.94 397 ASP A CA 1
ATOM 3261 C C . ASP A 1 397 ? -8.810 15.970 13.611 1.00 94.94 397 ASP A C 1
ATOM 3263 O O . ASP A 1 397 ? -9.101 15.873 14.798 1.00 94.94 397 ASP A O 1
ATOM 3267 N N . TYR A 1 398 ? -9.749 16.055 12.663 1.00 95.62 398 TYR A N 1
ATOM 3268 C CA . TYR A 1 398 ? -11.187 16.065 12.933 1.00 95.62 398 TYR A CA 1
ATOM 3269 C C . TYR A 1 398 ? -11.635 14.820 13.711 1.00 95.62 398 TYR A C 1
ATOM 3271 O O . TYR A 1 398 ? -12.373 14.918 14.689 1.00 95.62 398 TYR A O 1
ATOM 3279 N N . TRP A 1 399 ? -11.190 13.634 13.285 1.00 96.31 399 TRP A N 1
ATOM 3280 C CA . TRP A 1 399 ? -11.541 12.378 13.954 1.00 96.31 399 TRP A CA 1
ATOM 3281 C C . TRP A 1 399 ? -10.747 12.142 15.230 1.00 96.31 399 TRP A C 1
ATOM 3283 O O . TRP A 1 399 ? -11.274 11.531 16.158 1.00 96.31 399 TRP A O 1
ATOM 3293 N N . GLN A 1 400 ? -9.518 12.652 15.295 1.00 96.56 400 GLN A N 1
ATOM 3294 C CA . GLN A 1 400 ? -8.743 12.660 16.525 1.00 96.56 400 GLN A CA 1
ATOM 3295 C C . GLN A 1 400 ? -9.484 13.443 17.617 1.00 96.56 400 GLN A C 1
ATOM 3297 O O . GLN A 1 400 ? -9.693 12.903 18.699 1.00 96.56 400 GLN A O 1
ATOM 3302 N N . GLU A 1 401 ? -9.968 14.652 17.319 1.00 96.19 401 GLU A N 1
ATOM 3303 C CA . GLU A 1 401 ? -10.709 15.474 18.285 1.00 96.19 401 GLU A CA 1
ATOM 3304 C C . GLU A 1 401 ? -12.001 14.790 18.756 1.00 96.19 401 GLU A C 1
ATOM 3306 O O . GLU A 1 401 ? -12.295 14.779 19.955 1.00 96.19 401 GLU A O 1
ATOM 3311 N N . ILE A 1 402 ? -12.738 14.147 17.843 1.00 96.38 402 ILE A N 1
ATOM 3312 C CA . ILE A 1 402 ? -13.934 13.370 18.198 1.00 96.38 402 ILE A CA 1
ATOM 3313 C C . ILE A 1 402 ? -13.584 12.237 19.154 1.00 96.38 402 ILE A C 1
ATOM 3315 O O . ILE A 1 402 ? -14.281 12.051 20.150 1.00 96.38 402 ILE A O 1
ATOM 3319 N N . PHE A 1 403 ? -12.532 11.470 18.871 1.00 97.25 403 PHE A N 1
ATOM 3320 C CA . PHE A 1 403 ? -12.149 10.357 19.731 1.00 97.25 403 PHE A CA 1
ATOM 3321 C C . PHE A 1 403 ? -11.566 10.806 21.071 1.00 97.25 403 PHE A C 1
ATOM 3323 O O . PHE A 1 403 ? -11.817 10.144 22.071 1.00 97.25 403 PHE A O 1
ATOM 3330 N N . GLU A 1 404 ? -10.867 11.936 21.134 1.00 96.06 404 GLU A N 1
ATOM 3331 C CA . GLU A 1 404 ? -10.284 12.451 22.378 1.00 96.06 404 GLU A CA 1
ATOM 3332 C C . GLU A 1 404 ? -11.311 13.160 23.275 1.00 96.06 404 GLU A C 1
ATOM 3334 O O . GLU A 1 404 ? -11.241 13.042 24.497 1.00 96.06 404 GLU A O 1
ATOM 3339 N N . SER A 1 405 ? -12.282 13.873 22.696 1.00 95.81 405 SER A N 1
ATOM 3340 C CA . SER A 1 405 ? -13.209 14.733 23.453 1.00 95.81 405 SER A CA 1
ATOM 3341 C C . SER A 1 405 ? -14.668 14.264 23.452 1.00 95.81 405 SER A C 1
ATOM 3343 O O . SER A 1 405 ? -15.457 14.670 24.307 1.00 95.81 405 SER A O 1
ATOM 3345 N N . GLY A 1 406 ? -15.060 13.428 22.489 1.00 95.12 406 GLY A N 1
ATOM 3346 C CA . GLY A 1 406 ? -16.459 13.099 22.211 1.00 95.12 406 GLY A CA 1
ATOM 3347 C C . GLY A 1 406 ? -17.210 14.169 21.407 1.00 95.12 406 GLY A C 1
ATOM 3348 O O . GLY A 1 406 ? -18.413 14.017 21.173 1.00 95.12 406 GLY A O 1
ATOM 3349 N N . ARG A 1 407 ? -16.538 15.243 20.974 1.00 95.00 407 ARG A N 1
ATOM 3350 C CA . ARG A 1 407 ? -17.114 16.364 20.218 1.00 95.00 407 ARG A CA 1
ATOM 3351 C C . ARG A 1 407 ? -16.392 16.565 18.894 1.00 95.00 407 ARG A C 1
ATOM 3353 O O . ARG A 1 407 ? -15.189 16.373 18.794 1.00 95.00 407 ARG A O 1
ATOM 3360 N N . ALA A 1 408 ? -17.143 16.956 17.873 1.00 91.75 408 ALA A N 1
ATOM 3361 C CA . ALA A 1 408 ? -16.565 17.397 16.614 1.00 91.75 408 ALA A CA 1
ATOM 3362 C C . ALA A 1 408 ? -16.024 18.838 16.743 1.00 91.75 408 ALA A C 1
ATOM 3364 O O . ALA A 1 408 ? -16.586 19.612 17.523 1.00 91.75 408 ALA A O 1
ATOM 3365 N N . PRO A 1 409 ? -15.034 19.245 15.921 1.00 88.88 409 PRO A N 1
ATOM 3366 C CA . PRO A 1 409 ? -14.453 20.598 15.946 1.00 88.88 409 PRO A CA 1
ATOM 3367 C C . PRO A 1 409 ? -15.462 21.745 15.776 1.00 88.88 409 PRO A C 1
ATOM 3369 O O . PRO A 1 409 ? -15.218 22.886 16.156 1.00 88.88 409 PRO A O 1
ATOM 3372 N N . ASN A 1 410 ? -16.626 21.460 15.188 1.00 86.81 410 ASN A N 1
ATOM 3373 C CA . ASN A 1 410 ? -17.732 22.407 15.036 1.00 86.81 410 ASN A CA 1
ATOM 3374 C C . ASN A 1 410 ? -18.667 22.472 16.265 1.00 86.81 410 ASN A C 1
ATOM 3376 O O . ASN A 1 410 ? -19.726 23.092 16.191 1.00 86.81 410 ASN A O 1
ATOM 3380 N N . GLY A 1 411 ? -18.314 21.814 17.373 1.00 87.12 411 GLY A N 1
ATOM 3381 C CA . GLY A 1 411 ? -19.067 21.792 18.628 1.00 87.12 411 GLY A CA 1
ATOM 3382 C C . GLY A 1 411 ? -20.189 20.752 18.703 1.00 87.12 411 GLY A C 1
ATOM 3383 O O . GLY A 1 411 ? -20.842 20.649 19.742 1.00 87.12 411 GLY A O 1
ATOM 3384 N N . VAL A 1 412 ? -20.426 19.963 17.648 1.00 89.81 412 VAL A N 1
ATOM 3385 C CA . VAL A 1 412 ? -21.449 18.904 17.660 1.00 89.81 412 VAL A CA 1
ATOM 3386 C C . VAL A 1 412 ? -21.032 17.789 18.624 1.00 89.81 412 VAL A C 1
ATOM 3388 O O . VAL A 1 412 ? -19.936 17.241 18.513 1.00 89.81 412 VAL A O 1
ATOM 3391 N N . GLN A 1 413 ? -21.912 17.423 19.561 1.00 93.44 413 GLN A N 1
ATOM 3392 C CA . GLN A 1 413 ? -21.691 16.287 20.461 1.00 93.44 413 GLN A CA 1
ATOM 3393 C C . GLN A 1 413 ? -21.877 14.969 19.693 1.00 93.44 413 GLN A C 1
ATOM 3395 O O . GLN A 1 413 ? -22.953 14.714 19.155 1.00 93.44 413 GLN A O 1
ATOM 3400 N N . VAL A 1 414 ? -20.836 14.133 19.648 1.00 93.69 414 VAL A N 1
ATOM 3401 C CA . VAL A 1 414 ? -20.811 12.870 18.882 1.00 93.69 414 VAL A CA 1
ATOM 3402 C C . VAL A 1 414 ? -20.895 11.648 19.798 1.00 93.69 414 VAL A C 1
ATOM 3404 O O . VAL A 1 414 ? -21.597 10.687 19.492 1.00 93.69 414 VAL A O 1
ATOM 3407 N N . MET A 1 415 ? -20.201 11.688 20.936 1.00 94.62 415 MET A N 1
ATOM 3408 C CA . MET A 1 415 ? -20.188 10.647 21.974 1.00 94.62 415 MET A CA 1
ATOM 3409 C C . MET A 1 415 ? -20.397 11.274 23.350 1.00 94.62 415 MET A C 1
ATOM 3411 O O . MET A 1 415 ? -20.199 12.470 23.493 1.00 94.62 415 MET A O 1
ATOM 3415 N N . ALA A 1 416 ? -20.761 10.502 24.377 1.00 91.19 416 ALA A N 1
ATOM 3416 C CA . ALA A 1 416 ? -20.920 11.041 25.736 1.00 91.19 416 ALA A CA 1
ATOM 3417 C C . ALA A 1 416 ? -19.604 11.599 26.316 1.00 91.19 416 ALA A C 1
ATOM 3419 O O . ALA A 1 416 ? -19.607 12.614 27.010 1.00 91.19 416 ALA A O 1
ATOM 3420 N N . SER A 1 417 ? -18.487 10.953 25.992 1.00 94.00 417 SER A N 1
ATOM 3421 C CA . SER A 1 417 ? -17.131 11.345 26.369 1.00 94.00 417 SER A CA 1
ATOM 3422 C C . SER A 1 417 ? -16.141 10.890 25.297 1.00 94.00 417 SER A C 1
ATOM 3424 O O . SER A 1 417 ? -16.496 10.114 24.405 1.00 94.00 417 SER A O 1
ATOM 3426 N N . GLY A 1 418 ? -14.895 11.346 25.403 1.00 94.94 418 GLY A N 1
ATOM 3427 C CA . GLY A 1 418 ? -13.782 10.758 24.663 1.00 94.94 418 GLY A CA 1
ATOM 3428 C C . GLY A 1 418 ? -13.525 9.295 25.040 1.00 94.94 418 GLY A C 1
ATOM 3429 O O . GLY A 1 418 ? -14.030 8.786 26.047 1.00 94.94 418 GLY A O 1
ATOM 3430 N N . ILE A 1 419 ? -12.725 8.628 24.213 1.00 96.44 419 ILE A N 1
ATOM 3431 C CA . ILE A 1 419 ? -12.281 7.249 24.392 1.00 96.44 419 ILE A CA 1
ATOM 3432 C C . ILE A 1 419 ? -11.272 7.193 25.541 1.00 96.44 419 ILE A C 1
ATOM 3434 O O . ILE A 1 419 ? -10.201 7.794 25.479 1.00 96.44 419 ILE A O 1
ATOM 3438 N N . ASN A 1 420 ? -11.589 6.412 26.573 1.00 95.50 420 ASN A N 1
ATOM 3439 C CA . ASN A 1 420 ? -10.648 6.051 27.628 1.00 95.50 420 ASN A CA 1
ATOM 3440 C C . ASN A 1 420 ? -10.087 4.651 27.354 1.00 95.50 420 ASN A C 1
ATOM 3442 O O . ASN A 1 420 ? -10.798 3.658 27.496 1.00 95.50 420 ASN A O 1
ATOM 3446 N N . LEU A 1 421 ? -8.807 4.559 26.982 1.00 93.69 421 LEU A N 1
ATOM 3447 C CA . LEU A 1 421 ? -8.179 3.280 26.630 1.00 93.69 421 LEU A CA 1
ATOM 3448 C C . LEU A 1 421 ? -8.230 2.248 27.755 1.00 93.69 421 LEU A C 1
ATOM 3450 O O . LEU A 1 421 ? -8.473 1.080 27.477 1.00 93.69 421 LEU A O 1
ATOM 3454 N N . MET A 1 422 ? -8.054 2.668 29.010 1.00 93.44 422 MET A N 1
ATOM 3455 C CA . MET A 1 422 ? -8.062 1.747 30.150 1.00 93.44 422 MET A CA 1
ATOM 3456 C C . MET A 1 422 ? -9.449 1.164 30.409 1.00 93.44 422 MET A C 1
ATOM 3458 O O . MET A 1 422 ? -9.554 0.056 30.924 1.00 93.44 422 MET A O 1
ATOM 3462 N N . ASP A 1 423 ? -10.509 1.889 30.052 1.00 94.25 423 ASP A N 1
ATOM 3463 C CA . ASP A 1 423 ? -11.871 1.363 30.116 1.00 94.25 423 ASP A CA 1
ATOM 3464 C C . ASP A 1 423 ? -12.183 0.457 28.924 1.00 94.25 423 ASP A C 1
ATOM 3466 O O . ASP A 1 423 ? -12.843 -0.563 29.092 1.00 94.25 423 ASP A O 1
ATOM 3470 N N . MET A 1 424 ? -11.670 0.792 27.737 1.00 95.12 424 MET A N 1
ATOM 3471 C CA . MET A 1 424 ? -11.926 0.037 26.507 1.00 95.12 424 MET A CA 1
ATOM 3472 C C . MET A 1 424 ? -11.242 -1.335 26.471 1.00 95.12 424 MET A C 1
ATOM 3474 O O . MET A 1 424 ? -11.758 -2.232 25.820 1.00 95.12 424 MET A O 1
ATOM 3478 N N . ILE A 1 425 ? -10.100 -1.514 27.145 1.00 95.81 425 ILE A N 1
ATOM 3479 C CA . ILE A 1 425 ? -9.377 -2.803 27.169 1.00 95.81 425 ILE A CA 1
ATOM 3480 C C . ILE A 1 425 ? -9.907 -3.790 28.221 1.00 95.81 425 ILE A C 1
ATOM 3482 O O . ILE A 1 425 ? -9.432 -4.923 28.288 1.00 95.81 425 ILE A O 1
ATOM 3486 N N . LYS A 1 426 ? -10.864 -3.382 29.064 1.00 92.38 426 LYS A N 1
ATOM 3487 C CA . LYS A 1 426 ? -11.485 -4.277 30.051 1.00 92.38 426 LYS A CA 1
ATOM 3488 C C . LYS A 1 426 ? -12.350 -5.315 29.341 1.00 92.38 426 LYS A C 1
ATOM 3490 O O . LYS A 1 426 ? -12.968 -5.013 28.323 1.00 92.38 426 LYS A O 1
ATOM 3495 N N . ALA A 1 427 ? -12.431 -6.513 29.921 1.00 82.69 427 ALA A N 1
ATOM 3496 C CA . ALA A 1 427 ? -13.314 -7.556 29.417 1.00 82.69 427 ALA A CA 1
ATOM 3497 C C . ALA A 1 427 ? -14.756 -7.022 29.289 1.00 82.69 427 ALA A C 1
ATOM 3499 O O . ALA A 1 427 ? -15.219 -6.309 30.189 1.00 82.69 427 ALA A O 1
ATOM 3500 N N . PRO A 1 428 ? -15.465 -7.336 28.190 1.00 71.19 428 PRO A N 1
ATOM 3501 C CA . PRO A 1 428 ? -16.823 -6.863 27.985 1.00 71.19 428 PRO A CA 1
ATOM 3502 C C . PRO A 1 428 ? -17.730 -7.387 29.105 1.00 71.19 428 PRO A C 1
ATOM 3504 O O . PRO A 1 428 ? -17.843 -8.596 29.294 1.00 71.19 428 PRO A O 1
ATOM 3507 N N . THR A 1 429 ? -18.370 -6.474 29.836 1.00 57.44 429 THR A N 1
ATOM 3508 C CA . THR A 1 429 ? -19.456 -6.803 30.777 1.00 57.44 429 THR A CA 1
ATOM 3509 C C . THR A 1 429 ? -20.719 -7.230 30.059 1.00 57.44 429 THR A C 1
ATOM 3511 O O . THR A 1 429 ? -20.977 -6.665 28.960 1.00 57.44 429 THR A O 1
#

Sequence (429 aa):
MEFGGAKHEISIRIDNNLFKTTFPGVQDNDIVTSPIHEDEIAGFRYTFLNLPIEYLHHDDHINPRAIGSNLKKLIEEFHKGLPQLHVSLGLVDTRNGRSTKLKIFDGQHKAAAQILLGVRRLPVRVFIDPDTDRLLTANTHAGTTLRQVAFDKSVQRSLGSSLLADRMDRYRHDCGRDEDDESFSERDLVNHFKSESREMKRYVIDRVRDSVTTHPDNKLRDYIDYGGRGTERPISYSTVEKTFYSFFIHGDLLTTAFNYRQEEGTNPRQLEIDQIVQLMNVIAEKIYIGQFEHSRGTRRIEHNIQKGKDVPEPHLRAFRMAREEILYNWLRYVKQIIQNYFVTTGKPIDERKMFQYPIPDACWENIDNFLDALKRLSLWMNRDLSITVFGGKQNNDYWQEIFESGRAPNGVQVMASGINLMDMIKAPT

Foldseek 3Di:
DVLQAQAFWWFWDADPQKTWTADVVVPTGDIDIWGWDADPPQRWIKTKDWAFRNQEAADCDLAVDDQDPCLVVLLVCVVVVHDDPDFFEWEWECPVHRTTRIHTRGCVSNVVSVSVVVDGIGIYIYTYNDPSVVVSVVVVCCVPVVVVPDPQVLNVLVVLLVVLLVLVQVVCVVVVHDNPDQQFWLVVSLVVVVVCNVSSLSSVLSNLVNCLQVPPLQLCNVQEDRNQPDQLHQAYPVLCCLALSVQQPQSDTDRGTRCHCVVVCLQLSSLSSVVSSVLSNLCCVLQPVVQADSVVGRPCVLVCLVVVHDDDLSNLLSNVCNQSLNVRQVSVLLLVLLVVVCVVVVHDDDSSSSSSDDRDVLSVLLSNLLSNLVSPFCLSRPSVCSVVPVVDDDHNVQNNCCQQACAGPVGHRRGPGHDDSVVSSDHDD

Radius of gyration: 29.69 Å; chains: 1; bounding box: 64×45×87 Å

Secondary structure (DSSP, 8-state):
--S--S--PEEEEEETTEEEEEEGGGTEEEEEEEE-EE-TTT--EEEEEEEEGGGEEE-TTT--PPP-TTHHHHHHHHHTT---SS-EEEEE--TT-SEE-EEEEE-HHHHHHHHHTT--EEEEEEEES--HHHHHHHHHHHHTTGGG-PPPHHHHHHHHHHHHHHHHHHHHHHTT--TT---SBHHHHHHHSGGGHHHHHHHHHHHHHHHHHH-TT-GGGGGEESSS--SSSSEEHHHHIIIIIHHHS--SPP-SBTTTTTTTT--HHHHHHHHHHHHHHHHIIIIITTT--TTT-STTHHHHHHTT----HHHHHHHHHTSHHHHHHHHHHHHHHHHHHHHHTT----GGGGGGSPPPHHHHHHHHHHHHHHHH-GGGT-STHHHHTSSS---HHHHHHHHHHSB-TTS-B-SSS---HHHHTSPP-